Protein AF-A0A0D9VPU5-F1 (afdb_monomer)

Structure (mmCIF, N/CA/C/O backbone):
data_AF-A0A0D9VPU5-F1
#
_entry.id   AF-A0A0D9VPU5-F1
#
loop_
_atom_site.group_PDB
_atom_site.id
_atom_site.type_symbol
_atom_site.label_atom_id
_atom_site.label_alt_id
_atom_site.label_comp_id
_atom_site.label_asym_id
_atom_site.label_entity_id
_atom_site.label_seq_id
_atom_site.pdbx_PDB_ins_code
_atom_site.Cartn_x
_atom_site.Cartn_y
_atom_site.Cartn_z
_atom_site.occupancy
_atom_site.B_iso_or_equiv
_atom_site.auth_seq_id
_atom_site.auth_comp_id
_atom_site.auth_asym_id
_atom_site.auth_atom_id
_atom_site.pdbx_PDB_model_num
ATOM 1 N N . MET A 1 1 ? -4.383 -47.771 54.827 1.00 35.03 1 MET A N 1
ATOM 2 C CA . MET A 1 1 ? -3.791 -46.720 53.971 1.00 35.03 1 MET A CA 1
ATOM 3 C C . MET A 1 1 ? -3.649 -47.258 52.551 1.00 35.03 1 MET A C 1
ATOM 5 O O . MET A 1 1 ? -3.330 -48.432 52.435 1.00 35.03 1 MET A O 1
ATOM 9 N N . ALA A 1 2 ? -3.863 -46.376 51.557 1.00 32.31 2 ALA A N 1
ATOM 10 C CA . ALA A 1 2 ? -3.753 -46.516 50.084 1.00 32.31 2 ALA A CA 1
ATOM 11 C C . ALA A 1 2 ? -4.889 -47.310 49.381 1.00 32.31 2 ALA A C 1
ATOM 13 O O . ALA A 1 2 ? -4.963 -48.523 49.522 1.00 32.31 2 ALA A O 1
ATOM 14 N N . SER A 1 3 ? -5.951 -46.675 48.842 1.00 30.34 3 SER A N 1
ATOM 15 C CA . SER A 1 3 ? -6.118 -45.869 47.591 1.00 30.34 3 SER A CA 1
ATOM 16 C C . SER A 1 3 ? -6.166 -46.733 46.315 1.00 30.34 3 SER A C 1
ATOM 18 O O . SER A 1 3 ? -5.145 -47.256 45.889 1.00 30.34 3 SER A O 1
ATOM 20 N N . LEU A 1 4 ? -7.348 -47.083 45.793 1.00 34.69 4 LEU A N 1
ATOM 21 C CA . LEU A 1 4 ? -8.150 -46.355 44.784 1.00 34.69 4 LEU A CA 1
ATOM 22 C C . LEU A 1 4 ? -7.422 -46.104 43.449 1.00 34.69 4 LEU A C 1
ATOM 24 O O . LEU A 1 4 ? -6.718 -45.112 43.318 1.00 34.69 4 LEU A O 1
ATOM 28 N N . VAL A 1 5 ? -7.723 -46.930 42.441 1.00 29.19 5 VAL A N 1
ATOM 29 C CA . VAL A 1 5 ? -7.869 -46.501 41.038 1.00 29.19 5 VAL A CA 1
ATOM 30 C C . VAL A 1 5 ? -9.054 -47.284 40.470 1.00 29.19 5 VAL A C 1
ATOM 32 O O . VAL A 1 5 ? -8.936 -48.459 40.131 1.00 29.19 5 VAL A O 1
ATOM 35 N N . ARG A 1 6 ? -10.237 -46.661 40.439 1.00 29.84 6 ARG A N 1
ATOM 36 C CA . ARG A 1 6 ? -11.327 -47.119 39.574 1.00 29.84 6 ARG A CA 1
ATOM 37 C C . ARG A 1 6 ? -11.086 -46.502 38.202 1.00 29.84 6 ARG A C 1
ATOM 39 O O . ARG A 1 6 ? -10.884 -45.299 38.099 1.00 29.84 6 ARG A O 1
ATOM 46 N N . HIS A 1 7 ? -11.088 -47.342 37.176 1.00 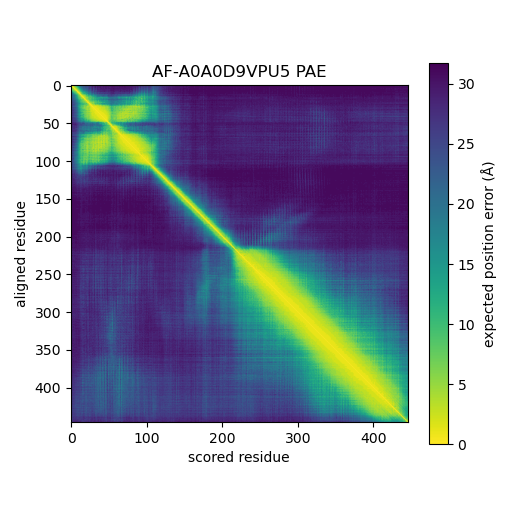31.20 7 HIS A N 1
ATOM 47 C CA . HIS A 1 7 ? -11.152 -46.911 35.789 1.00 31.20 7 HIS A CA 1
ATOM 48 C C . HIS A 1 7 ? -12.504 -46.232 35.538 1.00 31.20 7 HIS A C 1
ATOM 50 O O . HIS A 1 7 ? -13.507 -46.913 35.327 1.00 31.20 7 HIS A O 1
ATOM 56 N N . ASP A 1 8 ? -12.524 -44.899 35.537 1.00 30.83 8 ASP A N 1
ATOM 57 C CA . ASP A 1 8 ? -13.559 -44.138 34.841 1.00 30.83 8 ASP A CA 1
ATOM 58 C C . ASP A 1 8 ? -13.344 -44.330 33.340 1.00 30.83 8 ASP A C 1
ATOM 60 O O . ASP A 1 8 ? -12.461 -43.744 32.717 1.00 30.83 8 ASP A O 1
ATOM 64 N N . SER A 1 9 ? -14.145 -45.214 32.760 1.00 39.50 9 SER A N 1
ATOM 65 C CA . SER A 1 9 ? -14.271 -45.360 31.315 1.00 39.50 9 SER A CA 1
ATOM 66 C C . SER A 1 9 ? -15.718 -45.087 30.944 1.00 39.50 9 SER A C 1
ATOM 68 O O . SER A 1 9 ? -16.524 -45.992 30.768 1.00 39.50 9 SER A O 1
ATOM 70 N N . ASN A 1 10 ? -16.042 -43.801 30.835 1.00 42.47 10 ASN A N 1
ATOM 71 C CA . ASN A 1 10 ? -17.199 -43.352 30.074 1.00 42.47 10 ASN A CA 1
ATOM 72 C C . ASN A 1 10 ? -16.769 -42.196 29.154 1.00 42.47 10 ASN A C 1
ATOM 74 O O . ASN A 1 10 ? -17.075 -41.032 29.416 1.00 42.47 10 ASN A O 1
ATOM 78 N N . PRO A 1 11 ? -16.002 -42.482 28.084 1.00 40.66 11 PRO A N 1
ATOM 79 C CA . PRO A 1 11 ? -15.775 -41.499 27.047 1.00 40.66 11 PRO A CA 1
ATOM 80 C C . PRO A 1 11 ? -17.084 -41.380 26.273 1.00 40.66 11 PRO A C 1
ATOM 82 O O . PRO A 1 11 ? -17.470 -42.296 25.552 1.00 40.66 11 PRO A O 1
ATOM 85 N N . THR A 1 12 ? -17.799 -40.279 26.502 1.00 53.50 12 THR A N 1
ATOM 86 C CA . THR A 1 12 ? -18.640 -39.613 25.501 1.00 53.50 12 THR A CA 1
ATOM 87 C C . THR A 1 12 ? -19.208 -40.557 24.430 1.00 53.50 12 THR A C 1
ATOM 89 O O . THR A 1 12 ? -18.789 -40.548 23.274 1.00 53.50 12 THR A O 1
ATOM 92 N N . GLN A 1 13 ? -20.231 -41.345 24.779 1.00 45.88 13 GLN A N 1
ATOM 93 C CA . GLN A 1 13 ? -21.107 -41.973 23.771 1.00 45.88 13 GLN A CA 1
ATOM 94 C C . GLN A 1 13 ? -21.678 -40.902 22.825 1.00 45.88 13 GLN A C 1
ATOM 96 O O . GLN A 1 13 ? -21.872 -41.128 21.632 1.00 45.88 13 GLN A O 1
ATOM 101 N N . TYR A 1 14 ? -21.784 -39.677 23.344 1.00 50.22 14 TYR A N 1
ATOM 102 C CA . TYR A 1 14 ? -22.051 -38.480 22.580 1.00 50.22 14 TYR A CA 1
ATOM 103 C C . TYR A 1 14 ? -20.935 -38.037 21.614 1.00 50.22 14 TYR A C 1
ATOM 105 O O . TYR A 1 14 ? -21.142 -37.094 20.882 1.00 50.22 14 TYR A O 1
ATOM 113 N N . SER A 1 15 ? -19.762 -38.650 21.524 1.00 51.25 15 SER A N 1
ATOM 114 C CA . SER A 1 15 ? -18.770 -38.269 20.503 1.00 51.25 15 SER A CA 1
ATOM 115 C C . SER A 1 15 ? -19.039 -38.980 19.171 1.00 51.25 15 SER A C 1
ATOM 117 O O . SER A 1 15 ? -18.958 -38.385 18.100 1.00 51.25 15 SER A O 1
ATOM 119 N N . TRP A 1 16 ? -19.459 -40.245 19.219 1.00 53.06 16 TRP A N 1
ATOM 120 C CA . TRP A 1 16 ? -19.523 -41.108 18.037 1.00 53.06 16 TRP A CA 1
ATOM 121 C C . TRP A 1 16 ? -20.631 -40.737 17.044 1.00 53.06 16 TRP A C 1
ATOM 123 O O . TRP A 1 16 ? -20.397 -40.747 15.837 1.00 53.06 16 TRP A O 1
ATOM 133 N N . TRP A 1 17 ? -21.813 -40.357 17.528 1.00 52.75 17 TRP A N 1
ATOM 134 C CA . TRP A 1 17 ? -22.933 -39.884 16.701 1.00 52.75 17 TRP A CA 1
ATOM 135 C C . TRP A 1 17 ? -22.674 -38.494 16.066 1.00 52.75 17 TRP A C 1
ATOM 137 O O . TRP A 1 17 ? -22.918 -38.329 14.871 1.00 52.75 17 TRP A O 1
ATOM 147 N N . TRP A 1 18 ? -22.090 -37.531 16.801 1.00 54.50 18 TRP A N 1
ATOM 148 C CA . TRP A 1 18 ? -21.669 -36.219 16.272 1.00 54.50 18 TRP A CA 1
ATOM 149 C C . TRP A 1 18 ? -20.591 -36.360 15.191 1.00 54.50 18 TRP A C 1
ATOM 151 O O . TRP A 1 18 ? -20.710 -35.798 14.101 1.00 54.50 18 TRP A O 1
ATOM 161 N N . VAL A 1 19 ? -19.548 -37.145 15.481 1.00 52.91 19 VAL A N 1
ATOM 162 C CA . VAL A 1 19 ? -18.404 -37.351 14.580 1.00 52.91 19 VAL A CA 1
ATOM 163 C C . VAL A 1 19 ? -18.807 -38.138 13.328 1.00 52.91 19 VAL A C 1
ATOM 165 O O . VAL A 1 19 ? -18.241 -37.911 12.259 1.00 52.91 19 VAL A O 1
ATOM 168 N N . SER A 1 20 ? -19.813 -39.013 13.415 1.00 55.03 20 SER A N 1
ATOM 169 C CA . SER A 1 20 ? -20.230 -39.834 12.273 1.00 55.03 20 SER A CA 1
ATOM 170 C C . SER A 1 20 ? -21.177 -39.122 11.305 1.00 55.03 20 SER A C 1
ATOM 172 O O . SER A 1 20 ? -21.105 -39.403 10.114 1.00 55.03 20 SER A O 1
ATOM 174 N N . HIS A 1 21 ? -22.047 -38.208 11.752 1.00 58.47 21 HIS A N 1
ATOM 175 C CA . HIS A 1 21 ? -23.120 -37.677 10.890 1.00 58.47 21 HIS A CA 1
ATOM 176 C C . HIS A 1 21 ? -22.877 -36.276 10.308 1.00 58.47 21 HIS A C 1
ATOM 178 O O . HIS A 1 21 ? -23.541 -35.908 9.341 1.00 58.47 21 HIS A O 1
ATOM 184 N N . ILE A 1 22 ? -21.927 -35.503 10.849 1.00 60.59 22 ILE A N 1
ATOM 185 C CA . ILE A 1 22 ? -21.678 -34.105 10.430 1.00 60.59 22 ILE A CA 1
ATOM 186 C C . ILE A 1 22 ? -20.217 -33.891 9.966 1.00 60.59 22 ILE A C 1
ATOM 188 O O . ILE A 1 22 ? -19.808 -32.792 9.611 1.00 60.59 22 ILE A O 1
ATOM 192 N N . SER A 1 23 ? -19.407 -34.953 9.885 1.00 59.47 23 SER A N 1
ATOM 193 C CA . SER A 1 23 ? -18.043 -34.853 9.354 1.00 59.47 23 SER A CA 1
ATOM 194 C C . SER A 1 23 ? -18.031 -34.686 7.824 1.00 59.47 23 SER A C 1
ATOM 196 O O . SER A 1 23 ? -18.759 -35.410 7.132 1.00 59.47 23 SER A O 1
ATOM 198 N N . PRO A 1 24 ? -17.130 -33.849 7.263 1.00 58.19 24 PRO A N 1
ATOM 199 C CA . PRO A 1 24 ? -16.906 -33.758 5.816 1.00 58.19 24 PRO A CA 1
ATOM 200 C C . PRO A 1 24 ? -16.600 -35.107 5.151 1.00 58.19 24 PRO A C 1
ATOM 202 O O . PRO A 1 24 ? -16.808 -35.265 3.956 1.00 58.19 24 PRO A O 1
ATOM 205 N N . LYS A 1 25 ? -16.114 -36.091 5.922 1.00 58.88 25 LYS A N 1
ATOM 206 C CA . LYS A 1 25 ? -15.761 -37.429 5.427 1.00 58.88 25 LYS A CA 1
ATOM 207 C C . LYS A 1 25 ? -16.958 -38.363 5.228 1.00 58.88 25 LYS A C 1
ATOM 209 O O . LYS A 1 25 ? -16.791 -39.395 4.589 1.00 58.88 25 LYS A O 1
ATOM 214 N N . ASN A 1 26 ? -18.129 -38.041 5.786 1.00 63.44 26 ASN A N 1
ATOM 215 C CA . ASN A 1 26 ? -19.301 -38.927 5.761 1.00 63.44 26 ASN A CA 1
ATOM 216 C C . ASN A 1 26 ? -20.588 -38.240 5.269 1.00 63.44 26 ASN A C 1
ATOM 218 O O . ASN A 1 26 ? -21.604 -38.896 5.050 1.00 63.44 26 ASN A O 1
ATOM 222 N N . SER A 1 27 ? -20.555 -36.919 5.075 1.00 74.50 27 SER A N 1
ATOM 223 C CA . SER A 1 27 ? -21.690 -36.124 4.613 1.00 74.50 27 SER A CA 1
ATOM 224 C C . SER A 1 27 ? -21.476 -35.637 3.178 1.00 74.50 27 SER A C 1
ATOM 226 O O . SER A 1 27 ? -20.705 -34.707 2.937 1.00 74.50 27 SER A O 1
ATOM 228 N N . LYS A 1 28 ? -22.199 -36.243 2.224 1.00 77.56 28 LYS A N 1
ATOM 229 C CA . LYS A 1 28 ? -22.142 -35.867 0.798 1.00 77.56 28 LYS A CA 1
ATOM 230 C C . LYS A 1 28 ? -22.512 -34.401 0.567 1.00 77.56 28 LYS A C 1
ATOM 232 O O . LYS A 1 28 ? -21.813 -33.704 -0.153 1.00 77.56 28 LYS A O 1
ATOM 237 N N . TRP A 1 29 ? -23.554 -33.912 1.243 1.00 81.75 29 TRP A N 1
ATOM 238 C CA . TRP A 1 29 ? -24.040 -32.541 1.063 1.00 81.75 29 TRP A CA 1
ATOM 239 C C . TRP A 1 29 ? -23.046 -31.488 1.580 1.00 81.75 29 TRP A C 1
ATOM 241 O O . TRP A 1 29 ? -22.924 -30.414 0.991 1.00 81.75 29 TRP A O 1
ATOM 251 N N . LEU A 1 30 ? -22.335 -31.790 2.674 1.00 81.56 30 LEU A N 1
ATOM 252 C CA . LEU A 1 30 ? -21.316 -30.911 3.250 1.00 81.56 30 LEU A CA 1
ATOM 253 C C . LEU A 1 30 ? -20.068 -30.892 2.366 1.00 81.56 30 LEU A C 1
ATOM 255 O O . LEU A 1 30 ? -19.504 -29.832 2.115 1.00 81.56 30 LEU A O 1
ATOM 259 N N . GLN A 1 31 ? -19.667 -32.062 1.865 1.00 83.06 31 GLN A N 1
ATOM 260 C CA . GLN A 1 31 ? -18.551 -32.188 0.937 1.00 83.06 31 GLN A CA 1
ATOM 261 C C . GLN A 1 31 ? -18.816 -31.419 -0.365 1.00 83.06 31 GLN A C 1
ATOM 263 O O . GLN A 1 31 ? -17.962 -30.639 -0.771 1.00 83.06 31 GLN A O 1
ATOM 268 N N . GLU A 1 32 ? -20.001 -31.574 -0.962 1.00 85.12 32 GLU A N 1
ATOM 269 C CA . GLU A 1 32 ? -20.421 -30.846 -2.168 1.00 85.12 32 GLU A CA 1
ATOM 270 C C . GLU A 1 32 ? -20.416 -29.323 -1.951 1.00 85.12 32 GLU A C 1
ATOM 272 O O . GLU A 1 32 ? -19.866 -28.594 -2.774 1.00 85.12 32 GLU A O 1
ATOM 277 N N . ASN A 1 33 ? -20.931 -28.838 -0.813 1.00 85.06 33 ASN A N 1
ATOM 278 C CA . ASN A 1 33 ? -20.914 -27.406 -0.478 1.00 85.06 33 ASN A CA 1
ATOM 279 C C . ASN A 1 33 ? -19.493 -26.853 -0.312 1.00 85.06 33 ASN A C 1
ATOM 281 O O . ASN A 1 33 ? -19.195 -25.762 -0.790 1.00 85.06 33 ASN A O 1
ATOM 285 N N . ILE A 1 34 ? -18.606 -27.595 0.359 1.00 86.19 34 ILE A N 1
ATOM 286 C CA . ILE A 1 34 ? -17.206 -27.182 0.534 1.00 86.19 34 ILE A CA 1
ATOM 287 C C . ILE A 1 34 ? -16.494 -27.140 -0.821 1.00 86.19 34 ILE A C 1
ATOM 289 O O . ILE A 1 34 ? -15.744 -26.203 -1.082 1.00 86.19 34 ILE A O 1
ATOM 293 N N . THR A 1 35 ? -16.736 -28.122 -1.694 1.00 87.38 35 THR A N 1
ATOM 294 C CA . THR A 1 35 ? -16.142 -28.131 -3.037 1.00 87.38 35 THR A CA 1
ATOM 295 C C . THR A 1 35 ? -16.673 -27.008 -3.922 1.00 87.38 35 THR A C 1
ATOM 297 O O . THR A 1 35 ? -15.890 -26.404 -4.646 1.00 87.38 35 THR A O 1
ATOM 300 N N . ASP A 1 36 ? -17.966 -26.696 -3.848 1.00 87.62 36 ASP A N 1
ATOM 301 C CA . ASP A 1 36 ? -18.585 -25.619 -4.626 1.00 87.62 36 ASP A CA 1
ATOM 302 C C . ASP A 1 36 ? -18.040 -24.244 -4.201 1.00 87.62 36 ASP A C 1
ATOM 304 O O . ASP A 1 36 ? -17.566 -23.462 -5.026 1.00 87.62 36 ASP A O 1
ATOM 308 N N . MET A 1 37 ? -17.952 -24.000 -2.888 1.00 87.31 37 MET A N 1
ATOM 309 C CA . MET A 1 37 ? -17.309 -22.801 -2.342 1.00 87.31 37 MET A CA 1
ATOM 310 C C . MET A 1 37 ? -15.821 -22.698 -2.712 1.00 87.31 37 MET A C 1
ATOM 312 O O . MET A 1 37 ? -15.349 -21.612 -3.042 1.00 87.31 37 MET A O 1
ATOM 316 N N . ASP A 1 38 ? -15.073 -23.806 -2.699 1.00 85.69 38 ASP A N 1
ATOM 317 C CA . ASP A 1 38 ? -13.663 -23.834 -3.119 1.00 85.69 38 ASP A CA 1
ATOM 318 C C . ASP A 1 38 ? -13.498 -23.495 -4.613 1.00 85.69 38 ASP A C 1
ATOM 320 O O . ASP A 1 38 ? -12.592 -22.745 -4.988 1.00 85.69 38 ASP A O 1
ATOM 324 N N . VAL A 1 39 ? -14.404 -23.975 -5.473 1.00 90.94 39 VAL A N 1
ATOM 325 C CA . VAL A 1 39 ? -14.438 -23.618 -6.902 1.00 90.94 39 VAL A CA 1
ATOM 326 C C . VAL A 1 39 ? -14.716 -22.124 -7.091 1.00 90.94 39 VAL A C 1
ATOM 328 O O . VAL A 1 39 ? -14.006 -21.474 -7.865 1.00 90.94 39 VAL A O 1
ATOM 331 N N . MET A 1 40 ? -15.676 -21.553 -6.356 1.00 85.25 40 MET A N 1
ATOM 332 C CA . MET A 1 40 ? -15.972 -20.115 -6.415 1.00 85.25 40 MET A CA 1
ATOM 333 C C . MET A 1 40 ? -14.787 -19.266 -5.941 1.00 85.25 40 MET A C 1
ATOM 335 O O . MET A 1 40 ? -14.375 -18.342 -6.640 1.00 85.25 40 MET A O 1
ATOM 339 N N . VAL A 1 41 ? -14.162 -19.607 -4.810 1.00 86.81 41 VAL A N 1
ATOM 340 C CA . VAL A 1 41 ? -12.984 -18.887 -4.291 1.00 86.81 41 VAL A CA 1
ATOM 341 C C . VAL A 1 41 ? -11.823 -18.935 -5.284 1.00 86.81 41 VAL A C 1
ATOM 343 O O . VAL A 1 41 ? -11.180 -17.915 -5.539 1.00 86.81 41 VAL A O 1
ATOM 346 N N . LYS A 1 42 ? -11.573 -20.089 -5.913 1.00 87.19 42 LYS A N 1
ATOM 347 C CA . LYS A 1 42 ? -10.550 -20.215 -6.962 1.00 87.19 42 LYS A CA 1
ATOM 348 C C . LYS A 1 42 ? -10.852 -19.337 -8.173 1.00 87.19 42 LYS A C 1
ATOM 350 O O . LYS A 1 42 ? -9.932 -18.718 -8.705 1.00 87.19 42 LYS A O 1
ATOM 355 N N . ALA A 1 43 ? -12.113 -19.237 -8.588 1.00 84.38 43 ALA A N 1
ATOM 356 C CA . ALA A 1 43 ? -12.522 -18.341 -9.666 1.00 84.38 43 ALA A CA 1
ATOM 357 C C . ALA A 1 43 ? -12.375 -16.850 -9.283 1.00 84.38 43 ALA A C 1
ATOM 359 O O . ALA A 1 43 ? -11.914 -16.062 -10.109 1.00 84.38 43 ALA A O 1
ATOM 360 N N . MET A 1 44 ? -12.643 -16.468 -8.026 1.00 83.31 44 MET A N 1
ATOM 361 C CA . MET A 1 44 ? -12.398 -15.106 -7.522 1.00 83.31 44 MET A CA 1
ATOM 362 C C . MET A 1 44 ? -10.906 -14.759 -7.535 1.00 83.31 44 MET A C 1
ATOM 364 O O . MET A 1 44 ? -10.517 -13.706 -8.034 1.00 83.31 44 MET A O 1
ATOM 368 N N . ILE A 1 45 ? -10.058 -15.659 -7.026 1.00 80.19 45 ILE A N 1
ATOM 369 C CA . ILE A 1 45 ? -8.596 -15.495 -7.024 1.00 80.19 45 ILE A CA 1
ATOM 370 C C . ILE A 1 45 ? -8.075 -15.369 -8.457 1.00 80.19 45 ILE A C 1
ATOM 372 O O . ILE A 1 45 ? -7.214 -14.539 -8.734 1.00 80.19 45 ILE A O 1
ATOM 376 N N . LYS A 1 46 ? -8.618 -16.166 -9.380 1.00 81.12 46 LYS A N 1
ATOM 377 C CA . LYS A 1 46 ? -8.262 -16.115 -10.794 1.00 81.12 46 LYS A CA 1
ATOM 378 C C . LYS A 1 46 ? -8.626 -14.766 -11.423 1.00 81.12 46 LYS A C 1
ATOM 380 O O . LYS A 1 46 ? -7.759 -14.163 -12.033 1.00 81.12 46 LYS A O 1
ATOM 385 N N . LEU A 1 47 ? -9.827 -14.234 -11.178 1.00 73.62 47 LEU A N 1
ATOM 386 C CA . LEU A 1 47 ? -10.232 -12.890 -11.627 1.00 73.62 47 LEU A CA 1
ATOM 387 C C . LEU A 1 47 ? -9.342 -11.758 -11.088 1.00 73.62 47 LEU A C 1
ATOM 389 O O . LEU A 1 47 ? -9.238 -10.709 -11.720 1.00 73.62 47 LEU A O 1
ATOM 393 N N . ILE A 1 48 ? -8.725 -11.958 -9.922 1.00 72.38 48 ILE A N 1
ATOM 394 C CA . ILE A 1 48 ? -7.805 -10.995 -9.301 1.00 72.38 48 ILE A CA 1
ATOM 395 C C . ILE A 1 48 ? -6.376 -11.138 -9.858 1.00 72.38 48 ILE A C 1
ATOM 397 O O . ILE A 1 48 ? -5.658 -10.142 -9.943 1.00 72.38 48 ILE A O 1
ATOM 401 N N . ASN A 1 49 ? -5.968 -12.355 -10.236 1.00 71.94 49 ASN A N 1
ATOM 402 C CA . ASN A 1 49 ? -4.593 -12.686 -10.626 1.00 71.94 49 ASN A CA 1
ATOM 403 C C . ASN A 1 49 ? -4.355 -12.790 -12.145 1.00 71.94 49 ASN A C 1
ATOM 405 O O . ASN A 1 49 ? -3.200 -12.731 -12.566 1.00 71.94 49 ASN A O 1
ATOM 409 N N . GLU A 1 50 ? -5.389 -12.979 -12.969 1.00 65.62 50 GLU A N 1
ATOM 410 C CA . GLU A 1 50 ? -5.253 -12.972 -14.431 1.00 65.62 50 GLU A CA 1
ATOM 411 C C . GLU A 1 50 ? -4.962 -11.542 -14.925 1.00 65.62 50 GLU A C 1
ATOM 413 O O . GLU A 1 50 ? -5.664 -10.597 -14.574 1.00 65.62 50 GLU A O 1
ATOM 418 N N . ASP A 1 51 ? -3.900 -11.409 -15.729 1.00 53.47 51 ASP A N 1
ATOM 419 C CA . ASP A 1 51 ? -3.325 -10.178 -16.303 1.00 53.47 51 ASP A CA 1
ATOM 420 C C . ASP A 1 51 ? -2.459 -9.304 -15.372 1.00 53.47 51 ASP A C 1
ATOM 422 O O . ASP A 1 51 ? -2.641 -8.093 -15.213 1.00 53.47 51 ASP A O 1
ATOM 426 N N . ALA A 1 52 ? -1.394 -9.905 -14.832 1.00 52.69 52 ALA A N 1
ATOM 427 C CA . ALA A 1 52 ? -0.298 -9.178 -14.187 1.00 52.69 52 ALA A CA 1
ATOM 428 C C . ALA A 1 52 ? 0.608 -8.370 -15.153 1.00 52.69 52 ALA A C 1
ATOM 430 O O . ALA A 1 52 ? 1.588 -7.795 -14.685 1.00 52.69 52 ALA A O 1
ATOM 431 N N . ASP A 1 53 ? 0.274 -8.240 -16.444 1.00 61.00 53 ASP A N 1
ATOM 432 C CA . ASP A 1 53 ? 1.032 -7.430 -17.406 1.00 61.00 53 ASP A CA 1
ATOM 433 C C . ASP A 1 53 ? 0.394 -6.039 -17.614 1.00 61.00 53 ASP A C 1
ATOM 435 O O . ASP A 1 53 ? -0.621 -5.865 -18.287 1.00 61.00 53 ASP A O 1
ATOM 439 N N . SER A 1 54 ? 1.064 -5.027 -17.053 1.00 57.84 54 SER A N 1
ATOM 440 C CA . SER A 1 54 ? 0.788 -3.580 -17.119 1.00 57.84 54 SER A CA 1
ATOM 441 C C . SER A 1 54 ? -0.422 -3.041 -16.332 1.00 57.84 54 SER A C 1
ATOM 443 O O . SER A 1 54 ? -1.584 -3.404 -16.521 1.00 57.84 54 SER A O 1
ATOM 445 N N . PHE A 1 55 ? -0.133 -2.052 -15.479 1.00 60.22 55 PHE A N 1
ATOM 446 C CA . PHE A 1 55 ? -1.077 -1.314 -14.629 1.00 60.22 55 PHE A CA 1
ATOM 447 C C . PHE A 1 55 ? -2.259 -0.695 -15.402 1.00 60.22 55 PHE A C 1
ATOM 449 O O . PHE A 1 55 ? -3.374 -0.638 -14.886 1.00 60.22 55 PHE A O 1
ATOM 456 N N . ALA A 1 56 ? -2.047 -0.289 -16.657 1.00 59.62 56 ALA A N 1
ATOM 457 C CA . ALA A 1 56 ? -3.088 0.313 -17.492 1.00 59.62 56 ALA A CA 1
ATOM 458 C C . ALA A 1 56 ? -4.195 -0.688 -17.878 1.00 59.62 56 ALA A C 1
ATOM 460 O O . ALA A 1 56 ? -5.378 -0.353 -17.810 1.00 59.62 56 ALA A O 1
ATOM 461 N N . ARG A 1 57 ? -3.832 -1.940 -18.200 1.00 64.12 57 ARG A N 1
ATOM 462 C CA . ARG A 1 57 ? -4.805 -3.015 -18.462 1.00 64.12 57 ARG A CA 1
ATOM 463 C C . ARG A 1 57 ? -5.514 -3.453 -17.187 1.00 64.12 57 ARG A C 1
ATOM 465 O O . ARG A 1 57 ? -6.721 -3.676 -17.211 1.00 64.12 57 ARG A O 1
ATOM 472 N N . ARG A 1 58 ? -4.793 -3.468 -16.061 1.00 65.25 58 ARG A N 1
ATOM 473 C CA . ARG A 1 58 ? -5.356 -3.730 -14.731 1.00 65.25 58 ARG A CA 1
ATOM 474 C C . ARG A 1 58 ? -6.465 -2.740 -14.379 1.00 65.25 58 ARG A C 1
ATOM 476 O O . ARG A 1 58 ? -7.534 -3.168 -13.965 1.00 65.25 58 ARG A O 1
ATOM 483 N N . ALA A 1 59 ? -6.251 -1.441 -14.586 1.00 63.16 59 ALA A N 1
ATOM 484 C CA . ALA A 1 59 ? -7.256 -0.416 -14.302 1.00 63.16 59 ALA A CA 1
ATOM 485 C C . ALA A 1 59 ? -8.475 -0.495 -15.244 1.00 63.16 59 ALA A C 1
ATOM 487 O O . ALA A 1 59 ? -9.611 -0.386 -14.783 1.00 63.16 59 ALA A O 1
ATOM 488 N N . GLU A 1 60 ? -8.266 -0.732 -16.545 1.00 64.94 60 GLU A N 1
ATOM 489 C CA . GLU A 1 60 ? -9.360 -0.845 -17.522 1.00 64.94 60 GLU A CA 1
ATOM 490 C C . GLU A 1 60 ? -10.215 -2.104 -17.294 1.00 64.94 60 GLU A C 1
ATOM 492 O O . GLU A 1 60 ? -11.448 -2.067 -17.370 1.00 64.94 60 GLU A O 1
ATOM 497 N N . MET A 1 61 ? -9.567 -3.227 -16.973 1.00 61.28 61 MET A N 1
ATOM 498 C CA . MET A 1 61 ? -10.243 -4.495 -16.740 1.00 61.28 61 MET A CA 1
ATOM 499 C C . MET A 1 61 ? -10.903 -4.555 -15.353 1.00 61.28 61 MET A C 1
ATOM 501 O O . MET A 1 61 ? -11.955 -5.175 -15.226 1.00 61.28 61 MET A O 1
ATOM 505 N N . TYR A 1 62 ? -10.376 -3.856 -14.338 1.00 64.00 62 TYR A N 1
ATOM 506 C CA . TYR A 1 62 ? -10.964 -3.806 -12.992 1.00 64.00 62 TYR A CA 1
ATOM 507 C C . TYR A 1 62 ? -12.419 -3.325 -13.019 1.00 64.00 62 TYR A C 1
ATOM 509 O O . TYR A 1 62 ? -13.277 -3.949 -12.406 1.00 64.00 62 TYR A O 1
ATOM 517 N N . TYR A 1 63 ? -12.744 -2.286 -13.798 1.00 68.56 63 TYR A N 1
ATOM 518 C CA . TYR A 1 63 ? -14.132 -1.825 -13.935 1.00 68.56 63 TYR A CA 1
ATOM 519 C C . TYR A 1 63 ? -15.021 -2.788 -14.740 1.00 68.56 63 TYR A C 1
ATOM 521 O O . TYR A 1 63 ? -16.216 -2.868 -14.464 1.00 68.56 63 TYR A O 1
ATOM 529 N N . LYS A 1 64 ? -14.456 -3.559 -15.683 1.00 74.50 64 LYS A N 1
ATOM 530 C CA . LYS A 1 64 ? -15.184 -4.582 -16.462 1.00 74.50 64 LYS A CA 1
ATOM 531 C C . LYS A 1 64 ? -15.412 -5.882 -15.676 1.00 74.50 64 LYS A C 1
ATOM 533 O O . LYS A 1 64 ? -16.452 -6.505 -15.840 1.00 74.50 64 LYS A O 1
ATOM 538 N N . LYS A 1 65 ? -14.473 -6.275 -14.809 1.00 75.19 65 LYS A N 1
ATOM 539 C CA . LYS A 1 65 ? -14.513 -7.504 -13.993 1.00 75.19 65 LYS A CA 1
ATOM 540 C C . LYS A 1 65 ? -15.140 -7.316 -12.616 1.00 75.19 65 LYS A C 1
ATOM 542 O O . LYS A 1 65 ? -15.499 -8.299 -11.976 1.00 75.19 65 LYS A O 1
ATOM 547 N N . ARG A 1 66 ? -15.346 -6.071 -12.175 1.00 78.75 66 ARG A N 1
ATOM 548 C CA . ARG A 1 66 ? -16.028 -5.749 -10.912 1.00 78.75 66 ARG A CA 1
ATOM 549 C C . ARG A 1 66 ? -17.418 -6.390 -10.777 1.00 78.75 66 ARG A C 1
ATOM 551 O O . ARG A 1 66 ? -17.690 -6.899 -9.694 1.00 78.75 66 ARG A O 1
ATOM 558 N N . PRO A 1 67 ? -18.287 -6.404 -11.809 1.00 82.38 67 PRO A N 1
ATOM 559 C CA . PRO A 1 67 ? -19.595 -7.051 -11.708 1.00 82.38 67 PRO A CA 1
ATOM 560 C C . PRO A 1 67 ? -19.492 -8.578 -11.596 1.00 82.38 67 PRO A C 1
ATOM 562 O O . PRO A 1 67 ? -20.218 -9.174 -10.811 1.00 82.38 67 PRO A O 1
ATOM 565 N N . GLU A 1 68 ? -18.562 -9.205 -12.326 1.00 81.38 68 GLU A N 1
ATOM 566 C CA . GLU A 1 68 ? -18.323 -10.656 -12.259 1.00 81.38 68 GLU A CA 1
ATOM 567 C C . GLU A 1 68 ? -17.791 -11.073 -10.879 1.00 81.38 68 GLU A C 1
ATOM 569 O O . GLU A 1 68 ? -18.286 -12.027 -10.283 1.00 81.38 68 GLU A O 1
ATOM 574 N N . LEU A 1 69 ? -16.829 -10.318 -10.334 1.00 84.38 69 LEU A N 1
ATOM 575 C CA . LEU A 1 69 ? -16.290 -10.555 -8.995 1.00 84.38 69 LEU A CA 1
ATOM 576 C C . LEU A 1 69 ? -17.354 -10.330 -7.913 1.00 84.38 69 LEU A C 1
ATOM 578 O O . LEU A 1 69 ? -17.443 -11.122 -6.981 1.00 84.38 69 LEU A O 1
ATOM 582 N N . MET A 1 70 ? -18.178 -9.285 -8.046 1.00 86.75 70 MET A N 1
ATOM 583 C CA . MET A 1 70 ? -19.288 -9.027 -7.125 1.00 86.75 70 MET A CA 1
ATOM 584 C C . MET A 1 70 ? -20.305 -10.172 -7.142 1.00 86.75 70 MET A C 1
ATOM 586 O O . MET A 1 70 ? -20.671 -10.665 -6.081 1.00 86.75 70 MET A O 1
ATOM 590 N N . ASN A 1 71 ? -20.702 -10.649 -8.326 1.00 89.50 71 ASN A N 1
ATOM 591 C CA . ASN A 1 71 ? -21.636 -11.769 -8.444 1.00 89.50 71 ASN A CA 1
ATOM 592 C C . ASN A 1 71 ? -21.093 -13.036 -7.765 1.00 89.50 71 ASN A C 1
ATOM 594 O O . ASN A 1 71 ? -21.811 -13.710 -7.036 1.00 89.50 71 ASN A O 1
ATOM 598 N N . LEU A 1 72 ? -19.805 -13.332 -7.949 1.00 87.31 72 LEU A N 1
ATOM 599 C CA . LEU A 1 72 ? -19.172 -14.512 -7.362 1.00 87.31 72 LEU A CA 1
ATOM 600 C C . LEU A 1 72 ? -19.043 -14.414 -5.830 1.00 87.31 72 LEU A C 1
ATOM 602 O O . LEU A 1 72 ? -19.226 -15.406 -5.128 1.00 87.31 72 LEU A O 1
ATOM 606 N N . VAL A 1 73 ? -18.794 -13.212 -5.298 1.00 89.19 73 VAL A N 1
ATOM 607 C CA . VAL A 1 73 ? -18.840 -12.931 -3.850 1.00 89.19 73 VAL A CA 1
ATOM 608 C C . VAL A 1 73 ? -20.254 -13.127 -3.298 1.00 89.19 73 VAL A C 1
ATOM 610 O O . VAL A 1 73 ? -20.422 -13.715 -2.228 1.00 89.19 73 VAL A O 1
ATOM 613 N N . GLU A 1 74 ? -21.275 -12.647 -4.008 1.00 90.06 74 GLU A N 1
ATOM 614 C CA . GLU A 1 74 ? -22.674 -12.811 -3.610 1.00 90.06 74 GLU A CA 1
ATOM 615 C C . GLU A 1 74 ? -23.104 -14.285 -3.618 1.00 90.06 74 GLU A C 1
ATOM 617 O O . GLU A 1 74 ? -23.760 -14.735 -2.676 1.00 90.06 74 GLU A O 1
ATOM 622 N N . GLU A 1 75 ? -22.712 -15.053 -4.636 1.00 89.69 75 GLU A N 1
ATOM 623 C CA . GLU A 1 75 ? -22.969 -16.496 -4.719 1.00 89.69 75 GLU A CA 1
ATOM 624 C C . GLU A 1 75 ? -22.251 -17.267 -3.606 1.00 89.69 75 GLU A C 1
ATOM 626 O O . GLU A 1 75 ? -22.881 -18.084 -2.929 1.00 89.69 75 GLU A O 1
ATOM 631 N N . PHE A 1 76 ? -20.989 -16.932 -3.324 1.00 88.94 76 PHE A N 1
ATOM 632 C CA . PHE A 1 76 ? -20.245 -17.499 -2.201 1.00 88.94 76 PHE A CA 1
ATOM 633 C C . PHE A 1 76 ? -20.936 -17.217 -0.859 1.00 88.94 76 PHE A C 1
ATOM 635 O O . PHE A 1 76 ? -21.115 -18.120 -0.040 1.00 88.94 76 PHE A O 1
ATOM 642 N N . TYR A 1 77 ? -21.390 -15.979 -0.636 1.00 87.19 77 TYR A N 1
ATOM 643 C CA . TYR A 1 77 ? -22.105 -15.613 0.587 1.00 87.19 77 TYR A CA 1
ATOM 644 C C . TYR A 1 77 ? -23.451 -16.344 0.714 1.00 87.19 77 TYR A C 1
ATOM 646 O O . TYR A 1 77 ? -23.805 -16.806 1.802 1.00 87.19 77 TYR A O 1
ATOM 654 N N . ARG A 1 78 ? -24.197 -16.499 -0.388 1.00 90.88 78 ARG A N 1
ATOM 655 C CA . ARG A 1 78 ? -25.446 -17.279 -0.407 1.00 90.88 78 ARG A CA 1
ATOM 656 C C . ARG A 1 78 ? -25.198 -18.753 -0.086 1.00 90.88 78 ARG A C 1
ATOM 658 O O . ARG A 1 78 ? -25.944 -19.312 0.717 1.00 90.88 78 ARG A O 1
ATOM 665 N N . ALA A 1 79 ? -24.158 -19.360 -0.660 1.00 87.75 79 ALA A N 1
ATOM 666 C CA . ALA A 1 79 ? -23.776 -20.745 -0.383 1.00 87.75 79 ALA A CA 1
ATOM 667 C C . ALA A 1 79 ? -23.366 -20.933 1.087 1.00 87.75 79 ALA A C 1
ATOM 669 O O . ALA A 1 79 ? -23.877 -21.827 1.763 1.00 87.75 79 ALA A O 1
ATOM 670 N N . TYR A 1 80 ? -22.536 -20.032 1.623 1.00 89.44 80 TYR A N 1
ATOM 671 C CA . TYR A 1 80 ? -22.162 -20.024 3.038 1.00 89.44 80 TYR A CA 1
ATOM 672 C C . TYR A 1 80 ? -23.383 -19.919 3.961 1.00 89.44 80 TYR A C 1
ATOM 674 O O . TYR A 1 80 ? -23.510 -20.678 4.922 1.00 89.44 80 TYR A O 1
ATOM 682 N N . ARG A 1 81 ? -24.317 -19.009 3.660 1.00 90.94 81 ARG A N 1
ATOM 683 C CA . ARG A 1 81 ? -25.532 -18.829 4.461 1.00 90.94 81 ARG A CA 1
ATOM 684 C C . ARG A 1 81 ? -26.416 -20.077 4.438 1.00 90.94 81 ARG A C 1
ATOM 686 O O . ARG A 1 81 ? -26.857 -20.526 5.491 1.00 90.94 81 ARG A O 1
ATOM 693 N N . ALA A 1 82 ? -26.623 -20.668 3.262 1.00 88.62 82 ALA A N 1
ATOM 694 C CA . ALA A 1 82 ? -27.385 -21.907 3.121 1.00 88.62 82 ALA A CA 1
ATOM 695 C C . ALA A 1 82 ? -26.729 -23.078 3.876 1.00 88.62 82 ALA A C 1
ATOM 697 O O . ALA A 1 82 ? -27.424 -23.907 4.469 1.00 88.62 82 ALA A O 1
ATOM 698 N N . LEU A 1 83 ? -25.395 -23.140 3.886 1.00 89.94 83 LEU A N 1
ATOM 699 C CA . LEU A 1 83 ? -24.635 -24.109 4.670 1.00 89.94 83 LEU A CA 1
ATOM 700 C C . LEU A 1 83 ? -24.844 -23.904 6.179 1.00 89.94 83 LEU A C 1
ATOM 702 O O . LEU A 1 83 ? -25.139 -24.872 6.882 1.00 89.94 83 LEU A O 1
ATOM 706 N N . ALA A 1 84 ? -24.735 -22.666 6.665 1.00 85.50 84 ALA A N 1
ATOM 707 C CA . ALA A 1 84 ? -24.952 -22.331 8.072 1.00 85.50 84 ALA A CA 1
ATOM 708 C C . ALA A 1 84 ? -26.381 -22.681 8.526 1.00 85.50 84 ALA A C 1
ATOM 710 O O . ALA A 1 84 ? -26.558 -23.369 9.528 1.00 85.50 84 ALA A O 1
ATOM 711 N N . GLU A 1 85 ? -27.398 -22.331 7.734 1.00 87.06 85 GLU A N 1
ATOM 712 C CA . GLU A 1 85 ? -28.798 -22.661 8.031 1.00 87.06 85 GLU A CA 1
ATOM 713 C C . GLU A 1 85 ? -29.034 -24.179 8.102 1.00 87.06 85 GLU A C 1
ATOM 715 O O . GLU A 1 85 ? -29.733 -24.666 8.992 1.00 87.06 85 GLU A O 1
ATOM 720 N N . ARG A 1 86 ? -28.425 -24.959 7.199 1.00 84.38 86 ARG A N 1
ATOM 721 C CA . ARG A 1 86 ? -28.510 -26.430 7.239 1.00 84.38 86 ARG A CA 1
ATOM 722 C C . ARG A 1 86 ? -27.787 -27.023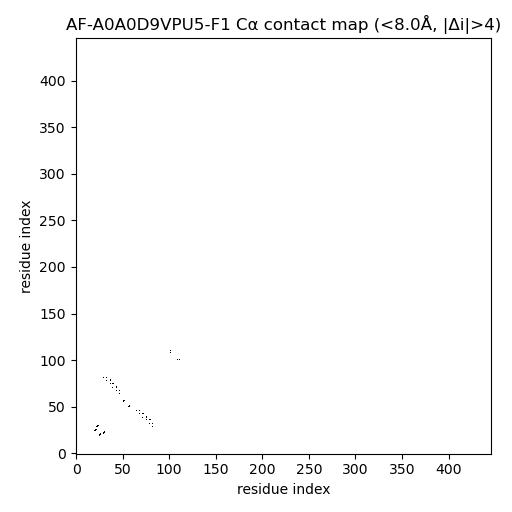 8.444 1.00 84.38 86 ARG A C 1
ATOM 724 O O . ARG A 1 86 ? -28.257 -28.015 9.001 1.00 84.38 86 ARG A O 1
ATOM 731 N N . TYR A 1 87 ? -26.669 -26.432 8.857 1.00 83.81 87 TYR A N 1
ATOM 732 C CA . TYR A 1 87 ? -25.960 -26.836 10.067 1.00 83.81 87 TYR A CA 1
ATOM 733 C C . TYR A 1 87 ? -26.799 -26.566 11.324 1.00 83.81 87 TYR A C 1
ATOM 735 O O . TYR A 1 87 ? -26.947 -27.453 12.168 1.00 83.81 87 TYR A O 1
ATOM 743 N N . ASP A 1 88 ? -27.429 -25.396 11.419 1.00 82.31 88 ASP A N 1
ATOM 744 C CA . ASP A 1 88 ? -28.332 -25.047 12.520 1.00 82.31 88 ASP A CA 1
ATOM 745 C C . ASP A 1 88 ? -29.562 -25.956 12.566 1.00 82.31 88 ASP A C 1
ATOM 747 O O . ASP A 1 88 ? -29.967 -26.400 13.639 1.00 82.31 88 ASP A O 1
ATOM 751 N N . GLN A 1 89 ? -30.131 -26.313 11.413 1.00 84.06 89 GLN A N 1
ATOM 752 C CA . GLN A 1 89 ? -31.236 -27.274 11.338 1.00 84.06 89 GLN A CA 1
ATOM 753 C C . GLN A 1 89 ? -30.810 -28.670 11.807 1.00 84.06 89 GLN A C 1
ATOM 755 O O . GLN A 1 89 ? -31.500 -29.288 12.623 1.00 84.06 89 GLN A O 1
ATOM 760 N N . ALA A 1 90 ? -29.664 -29.163 11.327 1.00 79.94 90 ALA A N 1
ATOM 761 C CA . ALA A 1 90 ? -29.149 -30.478 11.694 1.00 79.94 90 ALA A CA 1
ATOM 762 C C . ALA A 1 90 ? -28.816 -30.557 13.190 1.00 79.94 90 ALA A C 1
ATOM 764 O O . ALA A 1 90 ? -29.190 -31.520 13.853 1.00 79.94 90 ALA A O 1
ATOM 765 N N . THR A 1 91 ? -28.162 -29.533 13.742 1.00 75.88 91 THR A N 1
ATOM 766 C CA . THR A 1 91 ? -27.805 -29.474 15.168 1.00 75.88 91 THR A CA 1
ATOM 767 C C . THR A 1 91 ? -28.998 -29.134 16.066 1.00 75.88 91 THR A C 1
ATOM 769 O O . THR A 1 91 ? -29.079 -29.622 17.195 1.00 75.88 91 THR A O 1
ATOM 772 N N . GLY A 1 92 ? -29.963 -28.360 15.571 1.00 77.94 92 GLY A N 1
ATOM 773 C CA . GLY A 1 92 ? -31.206 -28.012 16.255 1.00 77.94 92 GLY A CA 1
ATOM 774 C C . GLY A 1 92 ? -32.120 -29.219 16.455 1.00 77.94 92 GLY A C 1
ATOM 775 O O . GLY A 1 92 ? -32.526 -29.492 17.587 1.00 77.94 92 GLY A O 1
ATOM 776 N N . ALA A 1 93 ? -32.363 -30.000 15.396 1.00 78.94 93 ALA A N 1
ATOM 777 C CA . ALA A 1 93 ? -33.104 -31.263 15.482 1.00 78.94 93 ALA A CA 1
ATOM 778 C C . ALA A 1 93 ? -32.439 -32.244 16.461 1.00 78.94 93 ALA A C 1
ATOM 780 O O . ALA A 1 93 ? -33.107 -32.963 17.205 1.00 78.94 93 ALA A O 1
ATOM 781 N N . LEU A 1 94 ? -31.109 -32.217 16.511 1.00 75.88 94 LEU A N 1
ATOM 782 C CA . LEU A 1 94 ? -30.314 -33.064 17.379 1.00 75.88 94 LEU A CA 1
ATOM 783 C C . LEU A 1 94 ? -30.448 -32.696 18.864 1.00 75.88 94 LEU A C 1
ATOM 785 O O . LEU A 1 94 ? -30.709 -33.555 19.708 1.00 75.88 94 LEU A O 1
ATOM 789 N N . ARG A 1 95 ? -30.348 -31.400 19.181 1.00 78.75 95 ARG A N 1
ATOM 790 C CA . ARG A 1 95 ? -30.614 -30.867 20.528 1.00 78.75 95 ARG A CA 1
ATOM 791 C C . ARG A 1 95 ? -32.057 -31.131 20.961 1.00 78.75 95 ARG A C 1
ATOM 793 O O . ARG A 1 95 ? -32.306 -31.396 22.135 1.00 78.75 95 ARG A O 1
ATOM 800 N N . GLN A 1 96 ? -33.005 -31.084 20.026 1.00 79.62 96 GLN A N 1
ATOM 801 C CA . GLN A 1 96 ? -34.408 -31.385 20.297 1.00 79.62 96 GLN A CA 1
ATOM 802 C C . GLN A 1 96 ? -34.625 -32.866 20.623 1.00 79.62 96 GLN A C 1
ATOM 804 O O . GLN A 1 96 ? -35.229 -33.161 21.650 1.00 79.62 96 GLN A O 1
ATOM 809 N N . ALA A 1 97 ? -34.072 -33.787 19.827 1.00 78.06 97 ALA A N 1
ATOM 810 C CA . ALA A 1 97 ? -34.133 -35.224 20.103 1.00 78.06 97 ALA A CA 1
ATOM 811 C C . ALA A 1 97 ? -33.522 -35.564 21.470 1.00 78.06 97 ALA A C 1
ATOM 813 O O . ALA A 1 97 ? -34.089 -36.341 22.234 1.00 78.06 97 ALA A O 1
ATOM 814 N N . HIS A 1 98 ? -32.408 -34.920 21.819 1.00 70.88 98 HIS A N 1
ATOM 815 C CA . HIS A 1 98 ? -31.801 -35.033 23.143 1.00 70.88 98 HIS A CA 1
ATOM 816 C C . HIS A 1 98 ? -32.707 -34.574 24.275 1.00 70.88 98 HIS A C 1
ATOM 818 O O . HIS A 1 98 ? -32.813 -35.264 25.285 1.00 70.88 98 HIS A O 1
ATOM 824 N N . ARG A 1 99 ? -33.373 -33.427 24.116 1.00 77.94 99 ARG A N 1
ATOM 825 C CA . ARG A 1 99 ? -34.328 -32.932 25.109 1.00 77.94 99 ARG A CA 1
ATOM 826 C C . ARG A 1 99 ? -35.478 -33.926 25.295 1.00 77.94 99 ARG A C 1
ATOM 828 O O . ARG A 1 99 ? -35.775 -34.297 26.422 1.00 77.94 99 ARG A O 1
ATOM 835 N N . THR A 1 100 ? -36.026 -34.450 24.199 1.00 80.81 100 THR A N 1
ATOM 836 C CA . THR A 1 100 ? -37.107 -35.447 24.221 1.00 80.81 100 THR A CA 1
ATOM 837 C C . THR A 1 100 ? -36.687 -36.775 24.860 1.00 80.81 100 THR A C 1
ATOM 839 O O . THR A 1 100 ? -37.456 -37.354 25.620 1.00 80.81 100 THR A O 1
ATOM 842 N N . ILE A 1 101 ? -35.472 -37.266 24.597 1.00 73.25 101 ILE A N 1
ATOM 843 C CA . ILE A 1 101 ? -34.959 -38.505 25.207 1.00 73.25 101 ILE A CA 1
ATOM 844 C C . ILE A 1 101 ? -34.709 -38.311 26.708 1.00 73.25 101 ILE A C 1
ATOM 846 O O . ILE A 1 101 ? -35.068 -39.180 27.502 1.00 73.25 101 ILE A O 1
ATOM 850 N N . SER A 1 102 ? -34.153 -37.164 27.104 1.00 71.88 102 SER A N 1
ATOM 851 C CA . SER A 1 102 ? -33.952 -36.812 28.515 1.00 71.88 102 SER A CA 1
ATOM 852 C C . SER A 1 102 ? -35.275 -36.654 29.275 1.00 71.88 102 SER A C 1
ATOM 854 O O . SER A 1 102 ? -35.361 -37.055 30.432 1.00 71.88 102 SER A O 1
ATOM 856 N N . GLU A 1 103 ? -36.322 -36.130 28.629 1.00 75.69 103 GLU A N 1
ATOM 857 C CA . GLU A 1 103 ? -37.679 -36.045 29.192 1.00 75.69 103 GLU A CA 1
ATOM 858 C C . GLU A 1 103 ? -38.369 -37.420 29.282 1.00 75.69 103 GLU A C 1
ATOM 860 O O . GLU A 1 103 ? -39.056 -37.700 30.264 1.00 75.69 103 GLU A O 1
ATOM 865 N N . ALA A 1 104 ? -38.170 -38.299 28.292 1.00 73.94 104 ALA A N 1
ATOM 866 C CA . ALA A 1 104 ? -38.761 -39.639 28.260 1.00 73.94 104 ALA A CA 1
ATOM 867 C C . ALA A 1 104 ? -38.086 -40.632 29.227 1.00 73.94 104 ALA A C 1
ATOM 869 O O . ALA A 1 104 ? -38.738 -41.571 29.690 1.00 73.94 104 ALA A O 1
ATOM 870 N N . PHE A 1 105 ? -36.805 -40.427 29.564 1.00 68.00 105 PHE A N 1
ATOM 871 C CA . PHE A 1 105 ? -36.042 -41.293 30.474 1.00 68.00 105 PHE A CA 1
ATOM 872 C C . PHE A 1 105 ? -35.219 -40.494 31.509 1.00 68.00 105 PHE A C 1
ATOM 874 O O . PHE A 1 105 ? -33.984 -40.521 31.475 1.00 68.00 105 PHE A O 1
ATOM 881 N N . PRO A 1 106 ? -35.872 -39.857 32.503 1.00 65.62 106 PRO A N 1
ATOM 882 C CA . PRO A 1 106 ? -35.225 -38.937 33.452 1.00 65.62 106 PRO A CA 1
ATOM 883 C C . PRO A 1 106 ? -34.117 -39.563 34.314 1.00 65.62 106 PRO A C 1
ATOM 885 O O . PRO A 1 106 ? -33.241 -38.866 34.814 1.00 65.62 106 PRO A O 1
ATOM 888 N N . ASN A 1 107 ? -34.146 -40.887 34.497 1.00 57.16 107 ASN A N 1
ATOM 889 C CA . ASN A 1 107 ? -33.287 -41.600 35.446 1.00 57.16 107 ASN A CA 1
ATOM 890 C C . ASN A 1 107 ? -32.058 -42.273 34.804 1.00 57.16 107 ASN A C 1
ATOM 892 O O . ASN A 1 107 ? -31.334 -42.980 35.501 1.00 57.16 107 ASN A O 1
ATOM 896 N N . GLN A 1 108 ? -31.827 -42.107 33.494 1.00 58.50 108 GLN A N 1
ATOM 897 C CA . GLN A 1 108 ? -30.695 -42.739 32.789 1.00 58.50 108 GLN A CA 1
ATOM 898 C C . GLN A 1 108 ? -29.685 -41.750 32.188 1.00 58.50 108 GLN A C 1
ATOM 900 O O . GLN A 1 108 ? -28.659 -42.188 31.672 1.00 58.50 108 GLN A O 1
ATOM 905 N N . MET A 1 109 ? -29.923 -40.439 32.269 1.00 48.16 109 MET A N 1
ATOM 906 C CA . MET A 1 109 ? -29.042 -39.436 31.664 1.00 48.16 109 MET A CA 1
ATOM 907 C C . MET A 1 109 ? -28.683 -38.326 32.657 1.00 48.16 109 MET A C 1
ATOM 909 O O . MET A 1 109 ? -29.582 -37.698 33.215 1.00 48.16 109 MET A O 1
ATOM 913 N N . PRO A 1 110 ? -27.383 -38.046 32.876 1.00 47.62 110 PRO A N 1
ATOM 914 C CA . PRO A 1 110 ? -26.954 -36.848 33.580 1.00 47.62 110 PRO A CA 1
ATOM 915 C C . PRO A 1 110 ? -27.513 -35.599 32.891 1.00 47.62 110 PRO A C 1
ATOM 917 O O . PRO A 1 110 ? -27.270 -35.368 31.706 1.00 47.62 110 PRO A O 1
ATOM 920 N N . SER A 1 111 ? -28.255 -34.794 33.653 1.00 46.28 111 SER A N 1
ATOM 921 C CA . SER A 1 111 ? -28.615 -33.425 33.289 1.00 46.28 111 SER A CA 1
ATOM 922 C C . SER A 1 111 ? -27.329 -32.643 33.048 1.00 46.28 111 SER A C 1
ATOM 924 O O . SER A 1 111 ? -26.632 -32.293 34.001 1.00 46.28 111 SER A O 1
ATOM 926 N N . MET A 1 112 ? -27.018 -32.358 31.786 1.00 42.00 112 MET A N 1
ATOM 927 C CA . MET A 1 112 ? -26.038 -31.332 31.460 1.00 42.00 112 MET A CA 1
ATOM 928 C C . MET A 1 112 ? -26.679 -29.989 31.793 1.00 42.00 112 MET A C 1
ATOM 930 O O . MET A 1 112 ? -27.384 -29.400 30.977 1.00 42.00 112 MET A O 1
ATOM 934 N N . SER A 1 113 ? -26.476 -29.541 33.030 1.00 37.31 113 SER A N 1
ATOM 935 C CA . SER A 1 113 ? -26.557 -28.122 33.340 1.00 37.31 113 SER A CA 1
ATOM 936 C C . SER A 1 113 ? -25.698 -27.372 32.326 1.00 37.31 113 SER A C 1
ATOM 938 O O . SER A 1 113 ? -24.592 -27.807 32.014 1.00 37.31 113 SER A O 1
ATOM 940 N N . GLU A 1 114 ? -26.251 -26.280 31.814 1.00 43.62 114 GLU A N 1
ATOM 941 C CA . GLU A 1 114 ? -25.599 -25.219 31.050 1.00 43.62 114 GLU A CA 1
ATOM 942 C C . GLU A 1 114 ? -24.233 -24.859 31.657 1.00 43.62 114 GLU A C 1
ATOM 944 O O . GLU A 1 114 ? -24.112 -23.964 32.492 1.00 43.62 114 GLU A O 1
ATOM 949 N N . GLU A 1 115 ? -23.186 -25.573 31.257 1.00 32.88 115 GLU A N 1
ATOM 950 C CA . GLU A 1 115 ? -21.812 -25.150 31.458 1.00 32.88 115 GLU A CA 1
ATOM 951 C C . GLU A 1 115 ? -21.416 -24.411 30.188 1.00 32.88 115 GLU A C 1
ATOM 953 O O . GLU A 1 115 ? -20.826 -24.949 29.250 1.00 32.88 115 GLU A O 1
ATOM 958 N N . SER A 1 116 ? -21.867 -23.159 30.142 1.00 34.78 116 SER A N 1
ATOM 959 C CA . SER A 1 116 ? -21.403 -22.154 29.202 1.00 34.78 116 SER A CA 1
ATOM 960 C C . SER A 1 116 ? -19.875 -22.207 29.122 1.00 34.78 116 SER A C 1
ATOM 962 O O . SER A 1 116 ? -19.211 -21.966 30.138 1.00 34.78 116 SER A O 1
ATOM 964 N N . PRO A 1 117 ? -19.279 -22.458 27.944 1.00 33.72 117 PRO A N 1
ATOM 965 C CA . PRO A 1 117 ? -17.872 -22.193 27.759 1.00 33.72 117 PRO A CA 1
ATOM 966 C C . PRO A 1 117 ? -17.709 -20.675 27.743 1.00 33.72 117 PRO A C 1
ATOM 968 O O . PRO A 1 117 ? -18.038 -19.977 26.786 1.00 33.72 117 PRO A O 1
ATOM 971 N N . SER A 1 118 ? -17.200 -20.161 28.853 1.00 36.00 118 SER A N 1
ATOM 972 C CA . SER A 1 118 ? -16.436 -18.928 28.844 1.00 36.00 118 SER A CA 1
ATOM 973 C C . SER A 1 118 ? -15.345 -19.029 27.770 1.00 36.00 118 SER A C 1
ATOM 975 O O . SER A 1 118 ? -14.501 -19.921 27.821 1.00 36.00 118 SER A O 1
ATOM 977 N N . SER A 1 119 ? -15.352 -18.052 26.860 1.00 37.22 119 SER A N 1
ATOM 978 C CA . SER A 1 119 ? -14.243 -17.632 25.997 1.00 37.22 119 SER A CA 1
ATOM 979 C C . SER A 1 119 ? -13.984 -18.426 24.706 1.00 37.22 119 SER A C 1
ATOM 981 O O . SER A 1 119 ? -13.356 -19.481 24.693 1.00 37.22 119 SER A O 1
ATOM 983 N N . GLY A 1 120 ? -14.361 -17.796 23.590 1.00 31.11 120 GLY A N 1
ATOM 984 C CA . GLY A 1 120 ? -13.908 -18.098 22.233 1.00 31.11 120 GLY A CA 1
ATOM 985 C C . GLY A 1 120 ? -14.576 -17.149 21.236 1.00 31.11 120 GLY A C 1
ATOM 986 O O . GLY A 1 120 ? -15.687 -17.420 20.815 1.00 31.11 120 GLY A O 1
ATOM 987 N N . GLN A 1 121 ? -13.921 -16.015 20.958 1.00 34.69 121 GLN A N 1
ATOM 988 C CA . GLN A 1 121 ? -14.238 -14.977 19.958 1.00 34.69 121 GLN A CA 1
ATOM 989 C C . GLN A 1 121 ? -15.383 -15.282 18.973 1.00 34.69 121 GLN A C 1
ATOM 991 O O . GLN A 1 121 ? -15.185 -16.001 17.996 1.00 34.69 121 GLN A O 1
ATOM 996 N N . ASP A 1 122 ? -16.516 -14.603 19.157 1.00 29.31 122 ASP A N 1
ATOM 997 C CA . ASP A 1 122 ? -17.443 -14.318 18.065 1.00 29.31 122 ASP A CA 1
ATOM 998 C C . ASP A 1 122 ? -16.958 -13.037 17.372 1.00 29.31 122 ASP A C 1
ATOM 1000 O O . ASP A 1 122 ? -17.099 -11.920 17.878 1.00 29.31 122 ASP A O 1
ATOM 1004 N N . VAL A 1 123 ? -16.293 -13.213 16.231 1.00 38.75 123 VAL A N 1
ATOM 1005 C CA . VAL A 1 123 ? -16.138 -12.155 15.235 1.00 38.75 123 VAL A CA 1
ATOM 1006 C C . VAL A 1 123 ? -17.439 -12.134 14.449 1.00 38.75 123 VAL A C 1
ATOM 1008 O O . VAL A 1 123 ? -17.644 -12.909 13.520 1.00 38.75 123 VAL A O 1
ATOM 1011 N N . GLU A 1 124 ? -18.325 -11.236 14.850 1.00 30.42 124 GLU A N 1
ATOM 1012 C CA . GLU A 1 124 ? -19.496 -10.850 14.077 1.00 30.42 124 GLU A CA 1
ATOM 1013 C C . GLU A 1 124 ? -19.036 -10.246 12.730 1.00 30.42 124 GLU A C 1
ATOM 1015 O O . GLU A 1 124 ? -18.286 -9.260 12.733 1.00 30.42 124 GLU A O 1
ATOM 1020 N N . PRO A 1 125 ? -19.433 -10.789 11.561 1.00 34.03 125 PRO A N 1
ATOM 1021 C CA . PRO A 1 125 ? -19.087 -10.190 10.281 1.00 34.03 125 PRO A CA 1
ATOM 1022 C C . PRO A 1 125 ? -19.985 -8.972 10.059 1.00 34.03 125 PRO A C 1
ATOM 1024 O O . PRO A 1 125 ? -21.069 -9.059 9.485 1.00 34.03 125 PRO A O 1
ATOM 1027 N N . ARG A 1 126 ? -19.532 -7.810 10.532 1.00 32.16 126 ARG A N 1
ATOM 1028 C CA . ARG A 1 126 ? -20.151 -6.531 10.186 1.00 32.16 126 ARG A CA 1
ATOM 1029 C C . ARG A 1 126 ? -19.911 -6.229 8.710 1.00 32.16 126 ARG A C 1
ATOM 1031 O O . ARG A 1 126 ? -18.783 -6.001 8.280 1.00 32.16 126 ARG A O 1
ATOM 1038 N N . THR A 1 127 ? -20.994 -6.184 7.946 1.00 32.81 127 THR A N 1
ATOM 1039 C CA . THR A 1 127 ? -21.080 -5.457 6.676 1.00 32.81 127 THR A CA 1
ATOM 1040 C C . THR A 1 127 ? -20.623 -4.002 6.870 1.00 32.81 127 THR A C 1
ATOM 1042 O O . THR A 1 127 ? -21.092 -3.362 7.814 1.00 32.81 127 THR A O 1
ATOM 1045 N N . PRO A 1 128 ? -19.750 -3.441 6.009 1.00 35.50 128 PRO A N 1
ATOM 1046 C CA . PRO A 1 128 ? -19.411 -2.022 6.058 1.00 35.50 128 PRO A CA 1
ATOM 1047 C C . PRO A 1 128 ? -20.605 -1.195 5.568 1.00 35.50 128 PRO A C 1
ATOM 1049 O O . PRO A 1 128 ? -20.890 -1.135 4.372 1.00 35.50 128 PRO A O 1
ATOM 1052 N N . GLU A 1 129 ? -21.328 -0.581 6.497 1.00 30.22 129 GLU A N 1
ATOM 1053 C CA . GLU A 1 129 ? -22.402 0.357 6.187 1.00 30.22 129 GLU A CA 1
ATOM 1054 C C . GLU A 1 129 ? -21.785 1.698 5.757 1.00 30.22 129 GLU A C 1
ATOM 1056 O O . GLU A 1 129 ? -21.021 2.330 6.488 1.00 30.22 129 GLU A O 1
ATOM 1061 N N . MET A 1 130 ? -22.070 2.101 4.520 1.00 32.56 130 MET A N 1
ATOM 1062 C CA . MET A 1 130 ? -21.635 3.365 3.934 1.00 32.56 130 MET A CA 1
ATOM 1063 C C . MET A 1 130 ? -22.543 4.494 4.454 1.00 32.56 130 MET A C 1
ATOM 1065 O O . MET A 1 130 ? -23.758 4.404 4.266 1.00 32.56 130 MET A O 1
ATOM 1069 N N . PRO A 1 131 ? -22.020 5.557 5.096 1.00 35.50 131 PRO A N 1
ATOM 1070 C CA . PRO A 1 131 ? -22.875 6.605 5.641 1.00 35.50 131 PRO A CA 1
ATOM 1071 C C . PRO A 1 131 ? -23.470 7.463 4.518 1.00 35.50 131 PRO A C 1
ATOM 1073 O O . PRO A 1 131 ? -22.752 8.104 3.748 1.00 35.50 131 PRO A O 1
ATOM 1076 N N . MET A 1 132 ? -24.802 7.479 4.436 1.00 31.95 132 MET A N 1
ATOM 1077 C CA . MET A 1 132 ? -25.551 8.414 3.597 1.00 31.95 132 MET A CA 1
ATOM 1078 C C . MET A 1 132 ? -25.496 9.840 4.181 1.00 31.95 132 MET A C 1
ATOM 1080 O O . MET A 1 132 ? -25.550 9.992 5.403 1.00 31.95 132 MET A O 1
ATOM 1084 N N . PRO A 1 133 ? -25.438 10.900 3.350 1.00 34.72 133 PRO A N 1
ATOM 1085 C CA . PRO A 1 133 ? -25.400 12.281 3.827 1.00 34.72 133 PRO A CA 1
ATOM 1086 C C . PRO A 1 133 ? -26.743 12.711 4.428 1.00 34.72 133 PRO A C 1
ATOM 1088 O O . PRO A 1 133 ? -27.783 12.660 3.766 1.00 34.72 133 PRO A O 1
ATOM 1091 N N . THR A 1 134 ? -26.714 13.188 5.671 1.00 29.98 134 THR A N 1
ATOM 1092 C CA . THR A 1 134 ? -27.870 13.741 6.383 1.00 29.98 134 THR A CA 1
ATOM 1093 C C . THR A 1 134 ? -28.386 14.999 5.682 1.00 29.98 134 THR A C 1
ATOM 1095 O O . THR A 1 134 ? -27.726 16.037 5.656 1.00 29.98 134 THR A O 1
ATOM 1098 N N . ARG A 1 135 ? -29.598 14.911 5.131 1.00 31.39 135 ARG A N 1
ATOM 1099 C CA . ARG A 1 135 ? -30.400 16.057 4.691 1.00 31.39 135 ARG A CA 1
ATOM 1100 C C . ARG A 1 135 ? -31.187 16.570 5.902 1.00 31.39 135 ARG A C 1
ATOM 1102 O O . ARG A 1 135 ? -31.913 15.805 6.529 1.00 31.39 135 ARG A O 1
ATOM 1109 N N . ALA A 1 136 ? -31.000 17.844 6.237 1.00 34.16 136 ALA A N 1
ATOM 1110 C CA . ALA A 1 136 ? -31.684 18.541 7.324 1.00 34.16 136 ALA A CA 1
ATOM 1111 C C . ALA A 1 136 ? -33.216 18.564 7.144 1.00 34.16 136 ALA A C 1
ATOM 1113 O O . ALA A 1 136 ? -33.684 18.663 6.005 1.00 34.16 136 ALA A O 1
ATOM 1114 N N . PRO A 1 137 ? -33.994 18.575 8.240 1.00 35.78 137 PRO A N 1
ATOM 1115 C CA . PRO A 1 137 ? -35.360 19.076 8.229 1.00 35.78 137 PRO A CA 1
ATOM 1116 C C . PRO A 1 137 ? -35.419 20.525 8.720 1.00 35.78 137 PRO A C 1
ATOM 1118 O O . PRO A 1 137 ? -34.764 20.914 9.682 1.00 35.78 137 PRO A O 1
ATOM 1121 N N . PHE A 1 138 ? -36.222 21.287 7.993 1.00 32.41 138 PHE A N 1
ATOM 1122 C CA . PHE A 1 138 ? -36.511 22.702 8.124 1.00 32.41 138 PHE A CA 1
ATOM 1123 C C . PHE A 1 138 ? -37.104 23.083 9.485 1.00 32.41 138 PHE A C 1
ATOM 1125 O O . PHE A 1 138 ? -37.965 22.382 10.014 1.00 32.41 138 PHE A O 1
ATOM 1132 N N . ASP A 1 139 ? -36.662 24.239 9.971 1.00 36.94 139 ASP A N 1
ATOM 1133 C CA . ASP A 1 139 ? -37.261 25.025 11.045 1.00 36.94 139 ASP A CA 1
ATOM 1134 C C . ASP A 1 139 ? -38.258 26.003 10.399 1.00 36.94 139 ASP A C 1
ATOM 1136 O O . ASP A 1 139 ? -37.920 26.649 9.400 1.00 36.94 139 ASP A O 1
ATOM 1140 N N . LEU A 1 140 ? -39.487 26.078 10.916 1.00 36.16 140 LEU A N 1
ATOM 1141 C CA . LEU A 1 140 ? -40.494 27.041 10.473 1.00 36.16 140 LEU A CA 1
ATOM 1142 C C . LEU A 1 140 ? -41.164 27.696 11.689 1.00 36.16 140 LEU A C 1
ATOM 1144 O O . LEU A 1 140 ? -41.762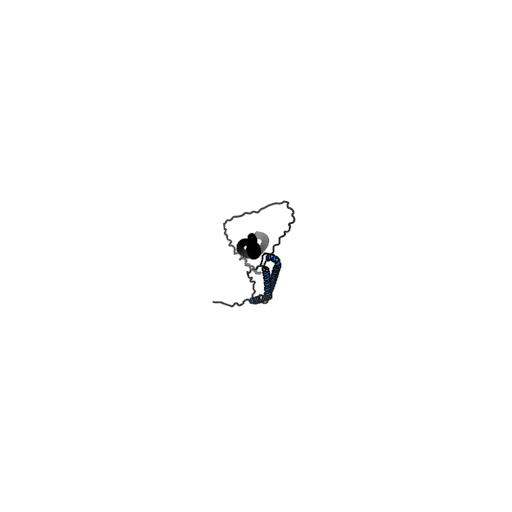 27.014 12.519 1.00 36.16 140 LEU A O 1
ATOM 1148 N N . ASP A 1 141 ? -41.082 29.027 11.676 1.00 32.03 141 ASP A N 1
ATOM 1149 C CA . ASP A 1 141 ? -41.911 30.039 12.339 1.00 32.03 141 ASP A CA 1
ATOM 1150 C C . ASP A 1 141 ? -41.772 30.294 13.852 1.00 32.03 141 ASP A C 1
ATOM 1152 O O . ASP A 1 141 ? -42.477 29.767 14.710 1.00 32.03 141 ASP A O 1
ATOM 1156 N N . ASP A 1 142 ? -40.852 31.221 14.134 1.00 37.69 142 ASP A N 1
ATOM 1157 C CA . ASP A 1 142 ? -41.072 32.539 14.757 1.00 37.69 142 ASP A CA 1
ATOM 1158 C C . ASP A 1 142 ? -42.509 32.888 15.219 1.00 37.69 142 ASP A C 1
ATOM 1160 O O . ASP A 1 142 ? -43.424 32.941 14.401 1.00 37.69 142 ASP A O 1
ATOM 1164 N N . LEU A 1 143 ? -42.678 33.272 16.499 1.00 38.44 143 LEU A N 1
ATOM 1165 C CA . LEU A 1 143 ? -43.468 34.457 16.881 1.00 38.44 143 LEU A CA 1
ATOM 1166 C C . LEU A 1 143 ? -43.270 34.880 18.365 1.00 38.44 143 LEU A C 1
ATOM 1168 O O . LEU A 1 143 ? -43.703 34.212 19.300 1.00 38.44 143 LEU A O 1
ATOM 1172 N N . HIS A 1 144 ? -42.699 36.080 18.520 1.00 35.12 144 HIS A N 1
ATOM 1173 C CA . HIS A 1 144 ? -42.851 37.080 19.595 1.00 35.12 144 HIS A CA 1
ATOM 1174 C C . HIS A 1 144 ? -42.273 36.864 21.011 1.00 35.12 144 HIS A C 1
ATOM 1176 O O . HIS A 1 144 ? -42.831 36.201 21.883 1.00 35.12 144 HIS A O 1
ATOM 1182 N N . LYS A 1 145 ? -41.228 37.664 21.281 1.00 35.16 145 LYS A N 1
ATOM 1183 C CA . LYS A 1 145 ? -40.912 38.267 22.584 1.00 35.16 145 LYS A CA 1
ATOM 1184 C C . LYS A 1 145 ? -41.638 39.610 22.749 1.00 35.16 145 LYS A C 1
ATOM 1186 O O . LYS A 1 145 ? -41.602 40.419 21.828 1.00 35.16 145 LYS A O 1
ATOM 1191 N N . ASP A 1 146 ? -42.243 39.811 23.920 1.00 30.80 146 ASP A N 1
ATOM 1192 C CA . ASP A 1 146 ? -42.072 40.951 24.851 1.00 30.80 146 ASP A CA 1
ATOM 1193 C C . ASP A 1 146 ? -43.373 41.273 25.601 1.00 30.80 146 ASP A C 1
ATOM 1195 O O . ASP A 1 146 ? -44.315 41.816 25.035 1.00 30.80 146 ASP 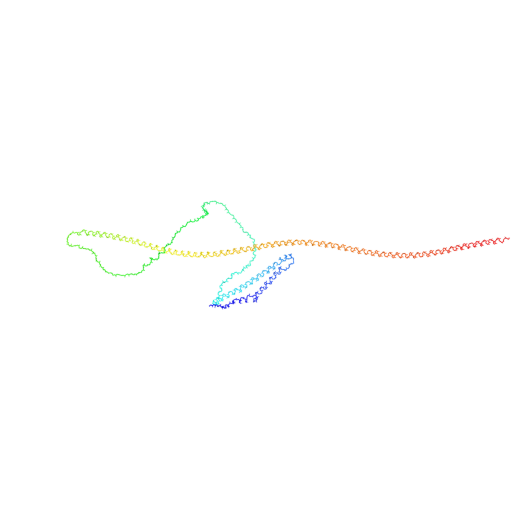A O 1
ATOM 1199 N N . ALA A 1 147 ? -43.386 41.004 26.910 1.00 30.02 147 ALA A N 1
ATOM 1200 C CA . ALA A 1 147 ? -44.012 41.862 27.919 1.00 30.02 147 ALA A CA 1
ATOM 1201 C C . ALA A 1 147 ? -43.595 41.403 29.325 1.00 30.02 147 ALA A C 1
ATOM 1203 O O . ALA A 1 147 ? -43.643 40.224 29.667 1.00 30.02 147 ALA A O 1
ATOM 1204 N N . ALA A 1 148 ? -43.156 42.370 30.123 1.00 34.75 148 ALA A N 1
ATOM 1205 C CA . ALA A 1 148 ? -42.603 42.223 31.458 1.00 34.75 148 ALA A CA 1
ATOM 1206 C C . ALA A 1 148 ? -43.663 42.136 32.578 1.00 34.75 148 ALA A C 1
ATOM 1208 O O . ALA A 1 148 ? -44.793 42.592 32.421 1.00 34.75 148 ALA A O 1
ATOM 1209 N N . GLY A 1 149 ? -43.215 41.659 33.750 1.00 28.16 149 GLY A N 1
ATOM 1210 C CA . GLY A 1 149 ? -43.895 41.703 35.058 1.00 28.16 149 GLY A CA 1
ATOM 1211 C C . GLY A 1 149 ? -44.212 40.288 35.556 1.00 28.16 149 GLY A C 1
ATOM 1212 O O . GLY A 1 149 ? -44.972 39.586 34.914 1.00 28.16 149 GLY A O 1
ATOM 1213 N N . VAL A 1 150 ? -43.683 39.755 36.661 1.00 33.59 150 VAL A N 1
ATOM 1214 C CA . VAL A 1 150 ? -43.473 40.334 37.996 1.00 33.59 150 VAL A CA 1
ATOM 1215 C C . VAL A 1 150 ? -42.371 39.529 38.738 1.00 33.59 150 VAL A C 1
ATOM 1217 O O . VAL A 1 150 ? -42.326 38.306 38.669 1.00 33.59 150 VAL A O 1
ATOM 1220 N N . SER A 1 151 ? -41.470 40.255 39.415 1.00 27.94 151 SER A N 1
ATOM 1221 C CA . SER A 1 151 ? -40.439 39.841 40.412 1.00 27.94 151 SER A CA 1
ATOM 1222 C C . SER A 1 151 ? -41.092 39.322 41.729 1.00 27.94 151 SER A C 1
ATOM 1224 O O . SER A 1 151 ? -42.309 39.470 41.801 1.00 27.94 151 SER A O 1
ATOM 1226 N N . PRO A 1 152 ? -40.428 38.864 42.834 1.00 45.91 152 PRO A N 1
ATOM 1227 C CA . PRO A 1 152 ? -38.989 38.723 43.171 1.00 45.91 152 PRO A CA 1
ATOM 1228 C C . PRO A 1 152 ? -38.585 37.344 43.800 1.00 45.91 152 PRO A C 1
ATOM 1230 O O . PRO A 1 152 ? -39.424 36.619 44.318 1.00 45.91 152 PRO A O 1
ATOM 1233 N N . HIS A 1 153 ? -37.333 36.865 43.650 1.00 31.73 153 HIS A N 1
ATOM 1234 C CA . HIS A 1 153 ? -36.141 37.046 44.534 1.00 31.73 153 HIS A CA 1
ATOM 1235 C C . HIS A 1 153 ? -36.000 35.977 45.650 1.00 31.73 153 HIS A C 1
ATOM 1237 O O . HIS A 1 153 ? -36.803 35.933 46.571 1.00 31.73 153 HIS A O 1
ATOM 1243 N N . LEU A 1 154 ? -35.081 35.010 45.464 1.00 30.66 154 LEU A N 1
ATOM 1244 C CA . LEU A 1 154 ? -33.787 34.805 46.175 1.00 30.66 154 LEU A CA 1
ATOM 1245 C C . LEU A 1 154 ? -33.927 34.275 47.626 1.00 30.66 154 LEU A C 1
ATOM 1247 O O . LEU A 1 154 ? -34.745 34.754 48.390 1.00 30.66 154 LEU A O 1
ATOM 1251 N N . PHE A 1 155 ? -33.192 33.251 48.079 1.00 30.61 155 PHE A N 1
ATOM 1252 C CA . PHE A 1 155 ? -31.729 33.169 48.129 1.00 30.61 155 PHE A CA 1
ATOM 1253 C C . PHE A 1 155 ? -31.197 31.724 48.146 1.00 30.61 155 PHE A C 1
ATOM 1255 O O . PHE A 1 155 ? -31.635 30.880 48.923 1.00 30.61 155 PHE A O 1
ATOM 1262 N N . THR A 1 156 ? -30.134 31.499 47.376 1.00 29.25 156 THR A N 1
ATOM 1263 C CA . THR A 1 156 ? -29.099 30.492 47.637 1.00 29.25 156 THR A CA 1
ATOM 1264 C C . THR A 1 156 ? -28.073 31.052 48.625 1.00 29.25 156 THR A C 1
ATOM 1266 O O . THR A 1 156 ? -27.614 32.180 48.436 1.00 29.25 156 THR A O 1
ATOM 1269 N N . VAL A 1 157 ? -27.614 30.255 49.595 1.00 32.91 157 VAL A N 1
ATOM 1270 C CA . VAL A 1 157 ? -26.339 30.498 50.290 1.00 32.91 157 VAL A CA 1
ATOM 1271 C C . VAL A 1 157 ? -25.434 29.284 50.117 1.00 32.91 157 VAL A C 1
ATOM 1273 O O . VAL A 1 157 ? -25.754 28.168 50.508 1.00 32.91 157 VAL A O 1
ATOM 1276 N N . LYS A 1 158 ? -24.284 29.561 49.508 1.00 41.47 158 LYS A N 1
ATOM 1277 C CA . LYS A 1 158 ? -23.103 28.716 49.352 1.00 41.47 158 LYS A CA 1
ATOM 1278 C C . LYS A 1 158 ? -22.090 29.145 50.412 1.00 41.47 158 LYS A C 1
ATOM 1280 O O . LYS A 1 158 ? -21.825 30.343 50.520 1.00 41.47 158 LYS A O 1
ATOM 1285 N N . ARG A 1 159 ? -21.437 28.206 51.102 1.00 31.44 159 ARG A N 1
ATOM 1286 C CA . ARG A 1 159 ? -20.060 28.422 51.576 1.00 31.44 159 ARG A CA 1
ATOM 1287 C C . ARG A 1 159 ? -19.322 27.114 51.852 1.00 31.44 159 ARG A C 1
ATOM 1289 O O . ARG A 1 159 ? -19.872 26.177 52.413 1.00 31.44 159 ARG A O 1
ATOM 1296 N N . ASN A 1 160 ? -18.070 27.108 51.409 1.00 30.44 160 ASN A N 1
ATOM 1297 C CA . ASN A 1 160 ? -17.081 26.049 51.545 1.00 30.44 160 ASN A CA 1
ATOM 1298 C C . ASN A 1 160 ? -16.390 26.097 52.920 1.00 30.44 160 ASN A C 1
ATOM 1300 O O . ASN A 1 160 ? -16.120 27.191 53.408 1.00 30.44 160 ASN A O 1
ATOM 1304 N N . GLY A 1 161 ? -15.957 24.923 53.397 1.00 28.64 161 GLY A N 1
ATOM 1305 C CA . GLY A 1 161 ? -14.580 24.682 53.850 1.00 28.64 161 GLY A CA 1
ATOM 1306 C C . GLY A 1 161 ? -14.240 24.826 55.340 1.00 28.64 161 GLY A C 1
ATOM 1307 O O . GLY A 1 161 ? -14.424 25.894 55.918 1.00 28.64 161 GLY A O 1
ATOM 1308 N N . THR A 1 162 ? -13.542 23.789 55.838 1.00 29.41 162 THR A N 1
ATOM 1309 C CA . THR A 1 162 ? -12.450 23.769 56.852 1.00 29.41 162 THR A CA 1
ATOM 1310 C C . THR A 1 162 ? -12.741 22.910 58.105 1.00 29.41 162 THR A C 1
ATOM 1312 O O . THR A 1 162 ? -13.595 23.246 58.916 1.00 29.41 162 THR A O 1
ATOM 1315 N N . GLN A 1 163 ? -12.004 21.791 58.230 1.00 33.62 163 GLN A N 1
ATOM 1316 C CA . GLN A 1 163 ? -11.716 20.999 59.457 1.00 33.62 163 GLN A CA 1
ATOM 1317 C C . GLN A 1 163 ? -10.987 21.884 60.507 1.00 33.62 163 GLN A C 1
ATOM 1319 O O . GLN A 1 163 ? -10.388 22.864 60.059 1.00 33.62 163 GLN A O 1
ATOM 1324 N N . PRO A 1 164 ? -10.931 21.593 61.835 1.00 42.69 164 PRO A N 1
ATOM 1325 C CA . PRO A 1 164 ? -10.415 20.330 62.398 1.00 42.69 164 PRO A CA 1
ATOM 1326 C C . PRO A 1 164 ? -11.045 19.822 63.727 1.00 42.69 164 PRO A C 1
ATOM 1328 O O . PRO A 1 164 ? -11.787 20.520 64.409 1.00 42.69 164 PRO A O 1
ATOM 1331 N N . ASP A 1 165 ? -10.712 18.560 64.003 1.00 31.34 165 ASP A N 1
ATOM 1332 C CA . ASP A 1 165 ? -10.536 17.757 65.228 1.00 31.34 165 ASP A CA 1
ATOM 1333 C C . ASP A 1 165 ? -11.022 18.183 66.636 1.00 31.34 165 ASP A C 1
ATOM 1335 O O . ASP A 1 165 ? -10.904 19.320 67.083 1.00 31.34 165 ASP A O 1
ATOM 1339 N N . ASP A 1 166 ? -11.416 17.115 67.349 1.00 31.89 166 ASP A N 1
ATOM 1340 C CA . ASP A 1 166 ? -11.460 16.867 68.797 1.00 31.89 166 ASP A CA 1
ATOM 1341 C C . ASP A 1 166 ? -12.493 17.591 69.681 1.00 31.89 166 ASP A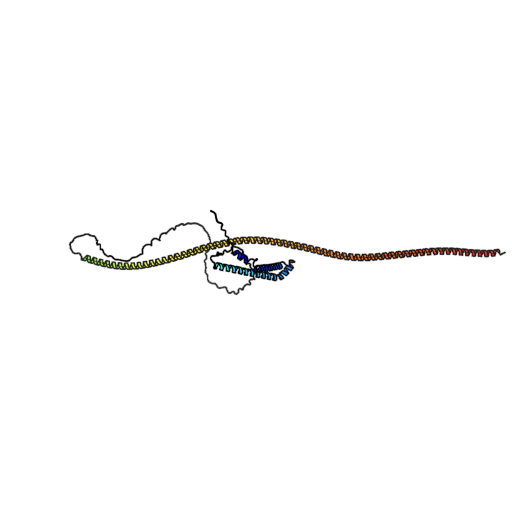 C 1
ATOM 1343 O O . ASP A 1 166 ? -12.379 18.767 70.000 1.00 31.89 166 ASP A O 1
ATOM 1347 N N . ILE A 1 167 ? -13.455 16.808 70.195 1.00 32.69 167 ILE A N 1
ATOM 1348 C CA . ILE A 1 167 ? -13.676 16.557 71.636 1.00 32.69 167 ILE A CA 1
ATOM 1349 C C . ILE A 1 167 ? -14.579 15.319 71.781 1.00 32.69 167 ILE A C 1
ATOM 1351 O O . ILE A 1 167 ? -15.691 15.236 71.260 1.00 32.69 167 ILE A O 1
ATOM 1355 N N . CYS A 1 168 ? -14.071 14.343 72.527 1.00 31.75 168 CYS A N 1
ATOM 1356 C CA . CYS A 1 168 ? -14.749 13.124 72.943 1.00 31.75 168 CYS A CA 1
ATOM 1357 C C . CYS A 1 168 ? -15.785 13.410 74.046 1.00 31.75 168 CYS A C 1
ATOM 1359 O O . CYS A 1 168 ? -15.456 14.034 75.051 1.00 31.75 168 CYS A O 1
ATOM 1361 N N . PHE A 1 169 ? -16.992 12.849 73.921 1.00 33.12 169 PHE A N 1
ATOM 1362 C CA . PHE A 1 169 ? -17.814 12.482 75.076 1.00 33.12 169 PHE A CA 1
ATOM 1363 C C . PHE A 1 169 ? -18.273 11.031 74.944 1.00 33.12 169 PHE A C 1
ATOM 1365 O O . PHE A 1 169 ? -19.286 10.704 74.328 1.00 33.12 169 PHE A O 1
ATOM 1372 N N . SER A 1 170 ? -17.516 10.152 75.592 1.00 36.34 170 SER A N 1
ATOM 1373 C CA . SER A 1 170 ? -18.021 8.885 76.104 1.00 36.34 170 SER A CA 1
ATOM 1374 C C . SER A 1 170 ? -19.214 9.143 77.024 1.00 36.34 170 SER A C 1
ATOM 1376 O O . SER A 1 170 ? -19.086 9.901 77.984 1.00 36.34 170 SER A O 1
ATOM 1378 N N . SER A 1 171 ? -20.333 8.449 76.812 1.00 35.41 171 SER A N 1
ATOM 1379 C CA . SER A 1 171 ? -21.165 7.948 77.915 1.00 35.41 171 SER A CA 1
ATOM 1380 C C . SER A 1 171 ? -22.166 6.895 77.448 1.00 35.41 171 SER A C 1
ATOM 1382 O O . SER A 1 171 ? -23.200 7.182 76.859 1.00 35.41 171 SER A O 1
ATOM 1384 N N . SER A 1 172 ? -21.809 5.649 77.757 1.00 35.97 172 SER A N 1
ATOM 1385 C CA . SER A 1 172 ? -22.645 4.668 78.450 1.00 35.97 172 SER A CA 1
ATOM 1386 C C . SER A 1 172 ? -24.168 4.778 78.278 1.00 35.97 172 SER A C 1
ATOM 1388 O O . SER A 1 172 ? -24.825 5.634 78.868 1.00 35.97 172 SER A O 1
ATOM 1390 N N . ARG A 1 173 ? -24.759 3.776 77.619 1.00 40.34 173 ARG A N 1
ATOM 1391 C CA . ARG A 1 173 ? -26.096 3.298 77.992 1.00 40.34 173 ARG A CA 1
ATOM 1392 C C . ARG A 1 173 ? -26.167 1.774 77.881 1.00 40.34 173 ARG A C 1
ATOM 1394 O O . ARG A 1 173 ? -26.790 1.207 76.994 1.00 40.34 173 ARG A O 1
ATOM 1401 N N . LYS A 1 174 ? -25.488 1.105 78.817 1.00 49.88 174 LYS A N 1
ATOM 1402 C CA . LYS A 1 174 ? -25.928 -0.205 79.314 1.00 49.88 174 LYS A CA 1
ATOM 1403 C C . LYS A 1 174 ? -27.088 0.066 80.270 1.00 49.88 174 LYS A C 1
ATOM 1405 O O . LYS A 1 174 ? -26.895 0.752 81.267 1.00 49.88 174 LYS A O 1
ATOM 1410 N N . GLY A 1 175 ? -28.274 -0.448 79.968 1.00 35.62 175 GLY A N 1
ATOM 1411 C CA . GLY A 1 175 ? -29.422 -0.355 80.864 1.00 35.62 175 GLY A CA 1
ATOM 1412 C C . GLY A 1 175 ? -30.649 -1.059 80.299 1.00 35.62 175 GLY A C 1
ATOM 1413 O O . GLY A 1 175 ? -31.042 -0.770 79.177 1.00 35.62 175 GLY A O 1
ATOM 1414 N N . LEU A 1 176 ? -31.236 -1.934 81.123 1.00 43.41 176 LEU A N 1
ATOM 1415 C CA . LEU A 1 176 ? -32.560 -2.566 81.001 1.00 43.41 176 LEU A CA 1
ATOM 1416 C C . LEU A 1 176 ? -32.676 -3.822 80.117 1.00 43.41 176 LEU A C 1
ATOM 1418 O O . LEU A 1 176 ? -33.479 -3.914 79.198 1.00 43.41 176 LEU A O 1
ATOM 1422 N N . LYS A 1 177 ? -31.953 -4.872 80.528 1.00 53.38 177 LYS A N 1
ATOM 1423 C CA . LYS A 1 177 ? -32.548 -6.215 80.635 1.00 53.38 177 LYS A CA 1
ATOM 1424 C C . LYS A 1 177 ? -33.193 -6.326 82.018 1.00 53.38 177 LYS A C 1
ATOM 1426 O O . LYS A 1 177 ? -32.473 -6.574 82.974 1.00 53.38 177 LYS A O 1
ATOM 1431 N N . GLN A 1 178 ? -34.493 -6.073 82.121 1.00 50.16 178 GLN A N 1
ATOM 1432 C CA . GLN A 1 178 ? -35.388 -6.479 83.219 1.00 50.16 178 GLN A CA 1
ATOM 1433 C C . GLN A 1 178 ? -36.722 -5.777 82.970 1.00 50.16 178 GLN A C 1
ATOM 1435 O O . GLN A 1 178 ? -36.842 -4.629 83.351 1.00 50.16 178 GLN A O 1
ATOM 1440 N N . PHE A 1 179 ? -37.660 -6.416 82.266 1.00 40.06 179 PHE A N 1
ATOM 1441 C CA . PHE A 1 179 ? -39.113 -6.159 82.342 1.00 40.06 179 PHE A CA 1
ATOM 1442 C C . PHE A 1 179 ? -39.874 -7.236 81.538 1.00 40.06 179 PHE A C 1
ATOM 1444 O O . PHE A 1 179 ? -40.702 -6.929 80.688 1.00 40.06 179 PHE A O 1
ATOM 1451 N N . SER A 1 180 ? -39.573 -8.518 81.776 1.00 42.72 180 SER A N 1
ATOM 1452 C CA . SER A 1 180 ? -40.356 -9.646 81.234 1.00 42.72 180 SER A CA 1
ATOM 1453 C C . SER A 1 180 ? -41.043 -10.504 82.304 1.00 42.72 180 SER A C 1
ATOM 1455 O O . SER A 1 180 ? -41.900 -11.306 81.954 1.00 42.72 180 SER A O 1
ATOM 1457 N N . ASP A 1 181 ? -40.749 -10.308 83.596 1.00 39.81 181 ASP A N 1
ATOM 1458 C CA . ASP A 1 181 ? -41.083 -11.295 84.642 1.00 39.81 181 ASP A CA 1
ATOM 1459 C C . ASP A 1 181 ? -42.068 -10.771 85.709 1.00 39.81 181 ASP A C 1
ATOM 1461 O O . ASP A 1 181 ? -41.957 -11.115 86.882 1.00 39.81 181 ASP A O 1
ATOM 1465 N N . LEU A 1 182 ? -43.041 -9.925 85.344 1.00 43.69 182 LEU A N 1
ATOM 1466 C CA . LEU A 1 182 ? -44.070 -9.449 86.295 1.00 43.69 182 LEU A CA 1
ATOM 1467 C C . LEU A 1 182 ? -45.525 -9.664 85.862 1.00 43.69 182 LEU A C 1
ATOM 1469 O O . LEU A 1 182 ? -46.434 -9.233 86.563 1.00 43.69 182 LEU A O 1
ATOM 1473 N N . PHE A 1 183 ? -45.775 -10.386 84.770 1.00 44.19 183 PHE A N 1
ATOM 1474 C CA . PHE A 1 183 ? -47.139 -10.748 84.373 1.00 44.19 183 PHE A CA 1
ATOM 1475 C C . PHE A 1 183 ? -47.248 -12.239 84.063 1.00 44.19 183 PHE A C 1
ATOM 1477 O O . PHE A 1 183 ? -47.502 -12.653 82.937 1.00 44.19 183 PHE A O 1
ATOM 1484 N N . ALA A 1 184 ? -47.059 -13.052 85.098 1.00 41.88 184 ALA A N 1
ATOM 1485 C CA . ALA A 1 184 ? -47.572 -14.411 85.150 1.00 41.88 184 ALA A CA 1
ATOM 1486 C C . ALA A 1 184 ? -48.176 -14.638 86.543 1.00 41.88 184 ALA A C 1
ATOM 1488 O O . ALA A 1 184 ? -47.533 -14.332 87.543 1.00 41.88 184 ALA A O 1
ATOM 1489 N N . SER A 1 185 ? -49.386 -15.208 86.575 1.00 36.00 185 SER A N 1
ATOM 1490 C CA . SER A 1 185 ? -50.264 -15.448 87.737 1.00 36.00 185 SER A CA 1
ATOM 1491 C C . SER A 1 185 ? -51.214 -14.274 88.043 1.00 36.00 185 SER A C 1
ATOM 1493 O O . SER A 1 185 ? -50.768 -13.176 88.334 1.00 36.00 185 SER A O 1
ATOM 1495 N N . SER A 1 186 ? -52.540 -14.393 87.982 1.00 32.47 186 SER A N 1
ATOM 1496 C CA . SER A 1 186 ? -53.407 -15.568 87.892 1.00 32.47 186 SER A CA 1
ATOM 1497 C C . SER A 1 186 ? -54.723 -15.187 87.213 1.00 32.47 186 SER A C 1
ATOM 1499 O O . SER A 1 186 ? -55.349 -14.209 87.618 1.00 32.47 186 SER A O 1
ATOM 1501 N N . ASP A 1 187 ? -55.191 -16.005 86.278 1.00 32.34 187 ASP A N 1
ATOM 1502 C CA . ASP A 1 187 ? -56.625 -16.163 86.059 1.00 32.34 187 ASP A CA 1
ATOM 1503 C C . ASP A 1 187 ? -56.910 -17.644 85.784 1.00 32.34 187 ASP A C 1
ATOM 1505 O O . ASP A 1 187 ? -56.424 -18.214 84.808 1.00 32.34 187 ASP A O 1
ATOM 1509 N N . SER A 1 188 ? -57.598 -18.300 86.719 1.00 34.91 188 SER A N 1
ATOM 1510 C CA . SER A 1 188 ? -58.486 -19.435 86.444 1.00 34.91 188 SER A CA 1
ATOM 1511 C C . SER A 1 188 ? -59.299 -19.802 87.694 1.00 34.91 188 SER A C 1
ATOM 1513 O O . SER A 1 188 ? -58.810 -20.394 88.649 1.00 34.91 188 SER A O 1
ATOM 1515 N N . SER A 1 189 ? -60.576 -19.419 87.636 1.00 40.69 189 SER A N 1
ATOM 1516 C CA . SER A 1 189 ? -61.752 -20.266 87.887 1.00 40.69 189 SER A CA 1
ATOM 1517 C C . SER A 1 189 ? -61.871 -21.041 89.214 1.00 40.69 189 SER A C 1
ATOM 1519 O O . SER A 1 189 ? -61.233 -22.065 89.411 1.00 40.69 189 SER A O 1
ATOM 1521 N N . HIS A 1 190 ? -62.852 -20.682 90.054 1.00 37.50 190 HIS A N 1
ATOM 1522 C CA . HIS A 1 190 ? -64.176 -21.337 90.088 1.00 37.50 190 HIS A CA 1
ATOM 1523 C C . HIS A 1 190 ? -65.044 -20.856 91.273 1.00 37.50 190 HIS A C 1
ATOM 1525 O O . HIS A 1 190 ? -64.702 -20.966 92.443 1.00 37.50 190 HIS A O 1
ATOM 1531 N N . ARG A 1 191 ? -66.216 -20.340 90.895 1.00 34.19 191 ARG A N 1
ATOM 1532 C CA . ARG A 1 191 ? -67.557 -20.459 91.495 1.00 34.19 191 ARG A CA 1
ATOM 1533 C C . ARG A 1 191 ? -67.725 -21.251 92.820 1.00 34.19 191 ARG A C 1
ATOM 1535 O O . ARG A 1 191 ? -67.461 -22.443 92.866 1.00 34.19 191 ARG A O 1
ATOM 1542 N N . ALA A 1 192 ? -68.450 -20.598 93.740 1.00 34.16 192 ALA A N 1
ATOM 1543 C CA . ALA A 1 192 ? -69.557 -21.117 94.568 1.00 34.16 192 ALA A CA 1
ATOM 1544 C C . ALA A 1 192 ? -69.270 -22.154 95.680 1.00 34.16 192 ALA A C 1
ATOM 1546 O O . ALA A 1 192 ? -69.062 -23.327 95.404 1.00 34.16 192 ALA A O 1
ATOM 1547 N N . ASN A 1 193 ? -69.482 -21.787 96.953 1.00 33.22 193 ASN A N 1
ATOM 1548 C CA . ASN A 1 193 ? -70.765 -21.957 97.663 1.00 33.22 193 ASN A CA 1
ATOM 1549 C C . ASN A 1 193 ? -70.654 -21.681 99.176 1.00 33.22 193 ASN A C 1
ATOM 1551 O O . ASN A 1 193 ? -69.590 -21.743 99.779 1.00 33.22 193 ASN A O 1
ATOM 1555 N N . PHE A 1 194 ? -71.817 -21.369 99.741 1.00 44.34 194 PHE A N 1
ATOM 1556 C CA . PHE A 1 194 ? -72.138 -21.101 101.139 1.00 44.34 194 PHE A CA 1
ATOM 1557 C C . PHE A 1 194 ? -71.772 -22.219 102.135 1.00 44.34 194 PHE A C 1
ATOM 1559 O O . PHE A 1 194 ? -72.038 -23.389 101.878 1.00 44.34 194 PHE A O 1
ATOM 1566 N N . SER A 1 195 ? -71.353 -21.802 103.334 1.00 38.31 195 SER A N 1
ATOM 1567 C CA . SER A 1 195 ? -71.740 -22.365 104.646 1.00 38.31 195 SER A CA 1
ATOM 1568 C C . SER A 1 195 ? -71.347 -21.324 105.706 1.00 38.31 195 SER A C 1
ATOM 1570 O O . SER A 1 195 ? -70.169 -21.021 105.865 1.00 38.31 195 SER A O 1
ATOM 1572 N N . ASP A 1 196 ? -72.278 -20.496 106.165 1.00 34.22 196 ASP A N 1
ATOM 1573 C CA . ASP A 1 196 ? -73.099 -20.705 107.366 1.00 34.22 196 ASP A CA 1
ATOM 1574 C C . ASP A 1 196 ? -72.305 -20.790 108.681 1.00 34.22 196 ASP A C 1
ATOM 1576 O O . ASP A 1 196 ? -71.372 -21.573 108.826 1.00 34.22 196 ASP A O 1
ATOM 1580 N N . GLY A 1 197 ? -72.758 -19.982 109.642 1.00 42.22 197 GLY A N 1
ATOM 1581 C CA . GLY A 1 197 ? -72.543 -20.172 111.069 1.00 42.22 197 GLY A CA 1
ATOM 1582 C C . GLY A 1 197 ? -71.131 -19.932 111.602 1.00 42.22 197 GLY A C 1
ATOM 1583 O O . GLY A 1 197 ? -70.240 -20.759 111.453 1.00 42.22 197 GLY A O 1
ATOM 1584 N N . LYS A 1 198 ? -70.977 -18.878 112.415 1.00 42.25 198 LYS A N 1
ATOM 1585 C CA . LYS A 1 198 ? -70.739 -19.025 113.869 1.00 42.25 198 LYS A CA 1
ATOM 1586 C C . LYS A 1 198 ? -70.283 -17.705 114.485 1.00 42.25 198 LYS A C 1
ATOM 1588 O O . LYS A 1 198 ? -69.157 -17.247 114.335 1.00 42.25 198 LYS A O 1
ATOM 1593 N N . VAL A 1 199 ? -71.206 -17.139 115.249 1.00 49.44 199 VAL A N 1
ATOM 1594 C CA . VAL A 1 199 ? -71.011 -16.071 116.226 1.00 49.44 199 VAL A CA 1
ATOM 1595 C C . VAL A 1 199 ? -69.817 -16.389 117.139 1.00 49.44 199 VAL A C 1
ATOM 1597 O O . VAL A 1 199 ? -69.794 -17.441 117.779 1.00 49.44 199 VAL A O 1
ATOM 1600 N N . ARG A 1 200 ? -68.879 -15.447 117.297 1.00 50.44 200 ARG A N 1
ATOM 1601 C CA . ARG A 1 200 ? -68.092 -15.309 118.533 1.00 50.44 200 ARG A CA 1
ATOM 1602 C C . ARG A 1 200 ? -68.063 -13.852 118.986 1.00 50.44 200 ARG A C 1
ATOM 1604 O O . ARG A 1 200 ? -67.234 -13.042 118.602 1.00 50.44 200 ARG A O 1
ATOM 1611 N N . LYS A 1 201 ? -69.068 -13.596 119.818 1.00 48.72 201 LYS A N 1
ATOM 1612 C CA . LYS A 1 201 ? -69.206 -12.564 120.842 1.00 48.72 201 LYS A CA 1
ATOM 1613 C C . LYS A 1 201 ? -67.927 -12.476 121.686 1.00 48.72 201 LYS A C 1
ATOM 1615 O O . LYS A 1 201 ? -67.402 -13.511 122.092 1.00 48.72 201 LYS A O 1
ATOM 1620 N N . GLY A 1 202 ? -67.475 -11.262 121.979 1.00 41.62 202 GLY A N 1
ATOM 1621 C CA . GLY A 1 202 ? -66.345 -11.029 122.874 1.00 41.62 202 GLY A CA 1
ATOM 1622 C C . GLY A 1 202 ? -65.938 -9.563 122.915 1.00 41.62 202 GLY A C 1
ATOM 1623 O O . GLY A 1 202 ? -64.862 -9.222 122.444 1.00 41.62 202 GLY A O 1
ATOM 1624 N N . LEU A 1 203 ? -66.817 -8.705 123.441 1.00 45.47 203 LEU A N 1
ATOM 1625 C CA . LEU A 1 203 ? -66.414 -7.397 123.950 1.00 45.47 203 LEU A CA 1
ATOM 1626 C C . LEU A 1 203 ? -66.133 -7.521 125.445 1.00 45.47 203 LEU A C 1
ATOM 1628 O O . LEU A 1 203 ? -66.873 -8.164 126.189 1.00 45.47 203 LEU A O 1
ATOM 1632 N N . ASN A 1 204 ? -65.024 -6.904 125.814 1.00 41.50 204 ASN A N 1
ATOM 1633 C CA . ASN A 1 204 ? -64.480 -6.751 127.147 1.00 41.50 204 ASN A CA 1
ATOM 1634 C C . ASN A 1 204 ? -65.110 -5.497 127.783 1.00 41.50 204 ASN A C 1
ATOM 1636 O O . ASN A 1 204 ? -65.109 -4.464 127.116 1.00 41.50 204 ASN A O 1
ATOM 1640 N N . PHE A 1 205 ? -65.648 -5.578 129.006 1.00 33.53 205 PHE A N 1
ATOM 1641 C CA . PHE A 1 205 ? -65.235 -4.778 130.179 1.00 33.53 205 PHE A CA 1
ATOM 1642 C C . PHE A 1 205 ? -66.161 -4.969 131.396 1.00 33.53 205 PHE A C 1
ATOM 1644 O O . PHE A 1 205 ? -67.341 -5.294 131.278 1.00 33.53 205 PHE A O 1
ATOM 1651 N N . GLU A 1 206 ? -65.541 -4.789 132.560 1.00 36.06 206 GLU A N 1
ATOM 1652 C CA . GLU A 1 206 ? -66.023 -4.900 133.938 1.00 36.06 206 GLU A CA 1
ATOM 1653 C C . GLU A 1 206 ? -67.279 -4.085 134.314 1.00 36.06 206 GLU A C 1
ATOM 1655 O O . GLU A 1 206 ? -67.444 -2.942 133.903 1.00 36.06 206 GLU A O 1
ATOM 1660 N N . SER A 1 207 ? -68.111 -4.726 135.157 1.00 44.09 207 SER A N 1
ATOM 1661 C CA . SER A 1 207 ? -68.737 -4.283 136.432 1.00 44.09 207 SER A CA 1
ATOM 1662 C C . SER A 1 207 ? -68.767 -2.767 136.740 1.00 44.09 207 SER A C 1
ATOM 1664 O O . SER A 1 207 ? -67.722 -2.132 136.617 1.00 44.09 207 SER A O 1
ATOM 1666 N N . PRO A 1 208 ? -69.851 -2.185 137.317 1.00 48.97 208 PRO A N 1
ATOM 1667 C CA . PRO A 1 208 ? -70.396 -2.689 138.579 1.00 48.97 208 PRO A CA 1
ATOM 1668 C C . PRO A 1 208 ? -71.900 -2.491 138.851 1.00 48.97 208 PRO A C 1
ATOM 1670 O O . PRO A 1 208 ? -72.700 -2.043 138.036 1.00 48.97 208 PRO A O 1
ATOM 1673 N N . ASP A 1 209 ? -72.205 -2.933 140.064 1.00 40.09 209 ASP A N 1
ATOM 1674 C CA . ASP A 1 209 ? -73.452 -3.211 140.746 1.00 40.09 209 ASP A CA 1
ATOM 1675 C C . ASP A 1 209 ? -74.553 -2.140 140.768 1.00 40.09 209 ASP A C 1
ATOM 1677 O O . ASP A 1 209 ? -74.365 -0.931 140.639 1.00 40.09 209 ASP A O 1
ATOM 1681 N N . VAL A 1 210 ? -75.739 -2.671 141.046 1.00 50.62 210 VAL A N 1
ATOM 1682 C CA . VAL A 1 210 ? -77.041 -2.021 141.154 1.00 50.62 210 VAL A CA 1
ATOM 1683 C C . VAL A 1 210 ? -77.087 -0.982 142.281 1.00 50.62 210 VAL A C 1
ATOM 1685 O O . VAL A 1 210 ? -76.938 -1.334 143.451 1.00 50.62 210 VAL A O 1
ATOM 1688 N N . LYS A 1 211 ? -77.469 0.265 141.951 1.00 44.16 211 LYS A N 1
ATOM 1689 C CA . LYS A 1 211 ? -78.565 1.012 142.619 1.00 44.16 211 LYS A CA 1
ATOM 1690 C C . LYS A 1 211 ? -78.807 2.409 142.016 1.00 44.16 211 LYS A C 1
ATOM 1692 O O . LYS A 1 211 ? -78.050 3.336 142.257 1.00 44.16 211 LYS A O 1
ATOM 1697 N N . GLY A 1 212 ? -79.987 2.578 141.412 1.00 44.56 212 GLY A N 1
ATOM 1698 C CA . GLY A 1 212 ? -80.884 3.705 141.713 1.00 44.56 212 GLY A CA 1
ATOM 1699 C C . GLY A 1 212 ? -80.803 5.014 140.900 1.00 44.56 212 GLY A C 1
ATOM 1700 O O . GLY A 1 212 ? -79.988 5.872 141.193 1.00 44.56 212 GLY A O 1
ATOM 1701 N N . LYS A 1 213 ? -81.876 5.227 140.113 1.00 47.41 213 LYS A N 1
ATOM 1702 C CA . LYS A 1 213 ? -82.641 6.478 139.847 1.00 47.41 213 LYS A CA 1
ATOM 1703 C C . LYS A 1 213 ? -82.196 7.482 138.750 1.00 47.41 213 LYS A C 1
ATOM 1705 O O . LYS A 1 213 ? -81.232 8.211 138.907 1.00 47.41 213 LYS A O 1
ATOM 1710 N N . LYS A 1 214 ? -83.132 7.646 137.788 1.00 51.75 214 LYS A N 1
ATOM 1711 C CA . LYS A 1 214 ? -83.540 8.835 136.989 1.00 51.75 214 LYS A CA 1
ATOM 1712 C C . LYS A 1 214 ? -82.462 9.543 136.137 1.00 51.75 214 LYS A C 1
ATOM 1714 O O . LYS A 1 214 ? -81.891 10.530 136.583 1.00 51.75 214 LYS A O 1
ATOM 1719 N N . GLY A 1 215 ? -82.329 9.131 134.866 1.00 46.69 215 GLY A N 1
ATOM 1720 C CA . GLY A 1 215 ? -81.553 9.858 133.838 1.00 46.69 215 GLY A CA 1
ATOM 1721 C C . GLY A 1 215 ? -81.841 9.534 132.352 1.00 46.69 215 GLY A C 1
ATOM 1722 O O . GLY A 1 215 ? -81.233 10.144 131.487 1.00 46.69 215 GLY A O 1
ATOM 1723 N N . GLU A 1 216 ? -82.778 8.635 132.024 1.00 54.34 216 GLU A N 1
ATOM 1724 C CA . GLU A 1 216 ? -82.892 7.966 130.702 1.00 54.34 216 GLU A CA 1
ATOM 1725 C C . GLU A 1 216 ? -83.346 8.842 129.506 1.00 54.34 216 GLU A C 1
ATOM 1727 O O . GLU A 1 216 ? -83.256 8.413 128.359 1.00 54.34 216 GLU A O 1
ATOM 1732 N N . SER A 1 217 ? -83.835 10.069 129.722 1.00 59.38 217 SER A N 1
ATOM 1733 C CA . SER A 1 217 ? -84.443 10.870 128.639 1.00 59.38 217 SER A CA 1
ATOM 1734 C C . SER A 1 217 ? -83.440 11.605 127.740 1.00 59.38 217 SER A C 1
ATOM 1736 O O . SER A 1 217 ? -83.788 11.930 126.607 1.00 59.38 217 SER A O 1
ATOM 1738 N N . ASN A 1 218 ? -82.223 11.884 128.216 1.00 61.06 218 ASN A N 1
ATOM 1739 C CA . ASN A 1 218 ? -81.220 12.618 127.431 1.00 61.06 218 ASN A CA 1
ATOM 1740 C C . ASN A 1 218 ? -80.411 11.692 126.506 1.00 61.06 218 ASN A C 1
ATOM 1742 O O . ASN A 1 218 ? -79.975 12.117 125.439 1.00 61.06 218 ASN A O 1
ATOM 1746 N N . ASP A 1 219 ? -80.270 10.416 126.870 1.00 64.56 219 ASP A N 1
ATOM 1747 C CA . ASP A 1 219 ? -79.476 9.444 126.111 1.00 64.56 219 ASP A CA 1
ATOM 1748 C C . ASP A 1 219 ? -80.198 8.964 124.842 1.00 64.56 219 ASP A C 1
ATOM 1750 O O . ASP A 1 219 ? -79.573 8.765 123.803 1.00 64.56 219 ASP A O 1
ATOM 1754 N N . ILE A 1 220 ? -81.529 8.842 124.887 1.00 71.19 220 ILE A N 1
ATOM 1755 C CA . ILE A 1 220 ? -82.345 8.422 123.734 1.00 71.19 220 ILE A CA 1
ATOM 1756 C C . ILE A 1 220 ? -82.357 9.494 122.633 1.00 71.19 220 ILE A C 1
ATOM 1758 O O . ILE A 1 220 ? -82.276 9.159 121.452 1.00 71.19 220 ILE A O 1
ATOM 1762 N N . ILE A 1 221 ? -82.422 10.775 123.012 1.00 73.00 221 ILE A N 1
ATOM 1763 C CA . ILE A 1 221 ? -82.409 11.902 122.065 1.00 73.00 221 ILE A CA 1
ATOM 1764 C C . ILE A 1 221 ? -81.039 12.002 121.379 1.00 73.00 221 ILE A C 1
ATOM 1766 O O . ILE A 1 221 ? -80.976 12.106 120.157 1.00 73.00 221 ILE A O 1
ATOM 1770 N N . ASN A 1 222 ? -79.946 11.855 122.133 1.00 75.44 222 ASN A N 1
ATOM 1771 C CA . ASN A 1 222 ? -78.594 11.820 121.567 1.00 75.44 222 ASN A CA 1
ATOM 1772 C C . ASN A 1 222 ? -78.394 10.647 120.594 1.00 75.44 222 ASN A C 1
ATOM 1774 O O . ASN A 1 222 ? -77.758 10.806 119.554 1.00 75.44 222 ASN A O 1
ATOM 1778 N N . LEU A 1 223 ? -78.961 9.474 120.895 1.00 80.75 223 LEU A N 1
ATOM 1779 C CA . LEU A 1 223 ? -78.905 8.319 119.996 1.00 80.75 223 LEU A CA 1
ATOM 1780 C C . LEU A 1 223 ? -79.732 8.527 118.716 1.00 80.75 223 LEU A C 1
ATOM 1782 O O . LEU A 1 223 ? -79.316 8.069 117.655 1.00 80.75 223 LEU A O 1
ATOM 1786 N N . GLN A 1 224 ? -80.876 9.218 118.777 1.00 78.56 224 GLN A N 1
ATOM 1787 C CA . GLN A 1 224 ? -81.672 9.548 117.585 1.00 78.56 224 GLN A CA 1
ATOM 1788 C C . GLN A 1 224 ? -80.979 10.563 116.666 1.00 78.56 224 GLN A C 1
ATOM 1790 O O . GLN A 1 224 ? -81.022 10.403 115.440 1.00 78.56 224 GLN A O 1
ATOM 1795 N N . ASP A 1 225 ? -80.313 11.565 117.238 1.00 81.50 225 ASP A N 1
ATOM 1796 C CA . ASP A 1 225 ? -79.490 12.514 116.481 1.00 81.50 225 ASP A CA 1
ATOM 1797 C C . ASP A 1 225 ? -78.288 11.813 115.837 1.00 81.50 225 ASP A C 1
ATOM 1799 O O . ASP A 1 225 ? -78.014 12.019 114.653 1.00 81.50 225 ASP A O 1
ATOM 1803 N N . GLU A 1 226 ? -77.628 10.906 116.562 1.00 83.88 226 GLU A N 1
ATOM 1804 C CA . GLU A 1 226 ? -76.510 10.128 116.021 1.00 83.88 226 GLU A CA 1
ATOM 1805 C C . GLU A 1 226 ? -76.964 9.188 114.893 1.00 83.88 226 GLU A C 1
ATOM 1807 O O . GLU A 1 226 ? -76.303 9.095 113.863 1.00 83.88 226 GLU A O 1
ATOM 1812 N N . VAL A 1 227 ? -78.135 8.551 115.011 1.00 83.62 227 VAL A N 1
ATOM 1813 C CA . VAL A 1 227 ? -78.716 7.741 113.923 1.00 83.62 227 VAL A CA 1
ATOM 1814 C C . VAL A 1 227 ? -79.038 8.597 112.697 1.00 83.62 227 VAL A C 1
ATOM 1816 O O . VAL A 1 227 ? -78.784 8.171 111.571 1.00 83.62 227 VAL A O 1
ATOM 1819 N N . SER A 1 228 ? -79.555 9.812 112.884 1.00 85.06 228 SER A N 1
ATOM 1820 C CA . SER A 1 228 ? -79.856 10.731 111.777 1.00 85.06 228 SER A CA 1
ATOM 1821 C C . SER A 1 228 ? -78.579 11.231 111.092 1.00 85.06 228 SER A C 1
ATOM 1823 O O . SER A 1 228 ? -78.497 11.295 109.861 1.00 85.06 228 SER A O 1
ATOM 1825 N N . LYS A 1 229 ? -77.536 11.510 111.875 1.00 88.62 229 LYS A N 1
ATOM 1826 C CA . LYS A 1 229 ? -76.204 11.867 111.385 1.00 88.62 229 LYS A CA 1
ATOM 1827 C C . LYS A 1 229 ? -75.564 10.713 110.610 1.00 88.62 229 LYS A C 1
ATOM 1829 O O . LYS A 1 229 ? -75.151 10.910 109.472 1.00 88.62 229 LYS A O 1
ATOM 1834 N N . LEU A 1 230 ? -75.594 9.496 111.149 1.00 88.44 230 LEU A N 1
ATOM 1835 C CA . LEU A 1 230 ? -75.101 8.296 110.469 1.00 88.44 230 LEU A CA 1
ATOM 1836 C C . LEU A 1 230 ? -75.903 7.967 109.201 1.00 88.44 230 LEU A C 1
ATOM 1838 O O . LEU A 1 230 ? -75.330 7.485 108.228 1.00 88.44 230 LEU A O 1
ATOM 1842 N N . LEU A 1 231 ? -77.212 8.240 109.166 1.00 89.62 231 LEU A N 1
ATOM 1843 C CA . LEU A 1 231 ? -78.044 8.044 107.974 1.00 89.62 231 LEU A CA 1
ATOM 1844 C C . LEU A 1 231 ? -77.652 9.015 106.852 1.00 89.62 231 LEU A C 1
ATOM 1846 O O . LEU A 1 231 ? -77.489 8.603 105.703 1.00 89.62 231 LEU A O 1
ATOM 1850 N N . THR A 1 232 ? -77.478 10.296 107.183 1.00 86.44 232 THR A N 1
ATOM 1851 C CA . THR A 1 232 ? -77.044 11.312 106.210 1.00 86.44 232 THR A CA 1
ATOM 1852 C C . THR A 1 232 ? -75.615 11.060 105.732 1.00 86.44 232 THR A C 1
ATOM 1854 O O . THR A 1 232 ? -75.346 11.153 104.534 1.00 86.44 232 THR A O 1
ATOM 1857 N N . GLU A 1 233 ? -74.724 10.637 106.629 1.00 89.38 233 GLU A N 1
ATOM 1858 C CA . GLU A 1 233 ? -73.367 10.206 106.299 1.00 89.38 233 GLU A CA 1
ATOM 1859 C C . GLU A 1 233 ? -73.372 8.949 105.417 1.00 89.38 233 GLU A C 1
ATOM 1861 O O . GLU A 1 233 ? -72.693 8.917 104.396 1.00 89.38 233 GLU A O 1
ATOM 1866 N N . SER A 1 234 ? -74.214 7.953 105.709 1.00 87.69 234 SER A N 1
ATOM 1867 C CA . SER A 1 234 ? -74.380 6.751 104.880 1.00 87.69 234 SER A CA 1
ATOM 1868 C C . SER A 1 234 ? -74.895 7.084 103.477 1.00 87.69 234 SER A C 1
ATOM 1870 O O . SER A 1 234 ? -74.413 6.539 102.480 1.00 87.69 234 SER A O 1
ATOM 1872 N N . GLN A 1 235 ? -75.839 8.021 103.366 1.00 91.06 235 GLN A N 1
ATOM 1873 C CA . GLN A 1 235 ? -76.374 8.458 102.080 1.00 91.06 235 GLN A CA 1
ATOM 1874 C C . GLN A 1 235 ? -75.357 9.290 101.278 1.00 91.06 235 GLN A C 1
ATOM 1876 O O . GLN A 1 235 ? -75.259 9.113 100.061 1.00 91.06 235 GLN A O 1
ATOM 1881 N N . SER A 1 236 ? -74.555 10.119 101.955 1.00 92.12 236 SER A N 1
ATOM 1882 C CA . SER A 1 236 ? -73.416 10.845 101.375 1.00 92.12 236 SER A CA 1
ATOM 1883 C C . SER A 1 236 ? -72.332 9.887 100.870 1.00 92.12 236 SER A C 1
ATOM 1885 O O . SER A 1 236 ? -71.947 9.939 99.701 1.00 92.12 236 SER A O 1
ATOM 1887 N N . LEU A 1 237 ? -71.921 8.921 101.699 1.00 93.12 237 LEU A N 1
ATOM 1888 C CA . LEU A 1 237 ? -70.967 7.875 101.329 1.00 93.12 237 LEU A CA 1
ATOM 1889 C C . LEU A 1 237 ? -71.470 7.056 100.142 1.00 93.12 237 LEU A C 1
ATOM 1891 O O . LEU A 1 237 ? -70.698 6.750 99.241 1.00 93.12 237 LEU A O 1
ATOM 1895 N N . LYS A 1 238 ? -72.767 6.740 100.077 1.00 93.25 238 LYS A N 1
ATOM 1896 C CA . LYS A 1 238 ? -73.352 6.032 98.932 1.00 93.25 238 LYS A CA 1
ATOM 1897 C C . LYS A 1 238 ? -73.242 6.840 97.635 1.00 93.25 238 LYS A C 1
ATOM 1899 O O . LYS A 1 238 ? -72.907 6.271 96.595 1.00 93.25 238 LYS A O 1
ATOM 1904 N N . GLN A 1 239 ? -73.490 8.151 97.683 1.00 93.31 239 GLN A N 1
ATOM 1905 C CA . GLN A 1 239 ? -73.282 9.031 96.529 1.00 93.31 239 GLN A CA 1
ATOM 1906 C C . GLN A 1 239 ? -71.801 9.101 96.142 1.00 93.31 239 GLN A C 1
ATOM 1908 O O . GLN A 1 239 ? -71.483 8.965 94.960 1.00 93.31 239 GLN A O 1
ATOM 1913 N N . GLN A 1 240 ? -70.902 9.222 97.118 1.00 93.94 240 GLN A N 1
ATOM 1914 C CA . GLN A 1 240 ? -69.457 9.220 96.894 1.00 93.94 240 GLN A CA 1
ATOM 1915 C C . GLN A 1 240 ? -68.963 7.901 96.280 1.00 93.94 240 GLN A C 1
ATOM 1917 O O . GLN A 1 240 ? -68.200 7.919 95.322 1.00 93.94 240 GLN A O 1
ATOM 1922 N N . ILE A 1 241 ? -69.446 6.753 96.759 1.00 92.56 241 ILE A N 1
ATOM 1923 C CA . ILE A 1 241 ? -69.133 5.435 96.190 1.00 92.56 241 ILE A CA 1
ATOM 1924 C C . ILE A 1 241 ? -69.631 5.345 94.742 1.00 92.56 241 ILE A C 1
ATOM 1926 O O . ILE A 1 241 ? -68.925 4.823 93.884 1.00 92.56 241 ILE A O 1
ATOM 1930 N N . SER A 1 242 ? -70.821 5.876 94.438 1.00 91.75 242 SER A N 1
ATOM 1931 C CA . SER A 1 242 ? -71.356 5.857 93.069 1.00 91.75 242 SER A CA 1
ATOM 1932 C C . SER A 1 242 ? -70.577 6.759 92.103 1.00 91.75 242 SER A C 1
ATOM 1934 O O . SER A 1 242 ? -70.315 6.356 90.969 1.00 91.75 242 SER A O 1
ATOM 1936 N N . SER A 1 243 ? -70.157 7.950 92.545 1.00 93.12 243 SER A N 1
ATOM 1937 C CA . SER A 1 243 ? -69.373 8.875 91.722 1.00 93.12 243 SER A CA 1
ATOM 1938 C C . SER A 1 243 ? -67.945 8.371 91.518 1.00 93.12 243 SER A C 1
ATOM 1940 O O . SER A 1 243 ? -67.423 8.453 90.404 1.00 93.12 243 SER A O 1
ATOM 1942 N N . GLU A 1 244 ? -67.346 7.772 92.548 1.00 93.38 244 GLU A N 1
ATOM 1943 C CA . GLU A 1 244 ? -66.026 7.153 92.459 1.00 93.38 244 GLU A CA 1
ATOM 1944 C C . GLU A 1 244 ? -66.062 5.880 91.603 1.00 93.38 244 GLU A C 1
ATOM 1946 O O . GLU A 1 244 ? -65.188 5.694 90.766 1.00 93.38 244 GLU A O 1
ATOM 1951 N N . SER A 1 245 ? -67.116 5.059 91.689 1.00 93.94 245 SER A N 1
ATOM 1952 C CA . SER A 1 245 ? -67.321 3.920 90.781 1.00 93.94 245 SER A CA 1
ATOM 1953 C C . SER A 1 245 ? -67.461 4.368 89.323 1.00 93.94 245 SER A C 1
ATOM 1955 O O . SER A 1 245 ? -66.851 3.782 88.432 1.00 93.94 245 SER A O 1
ATOM 1957 N N . GLN A 1 246 ? -68.198 5.450 89.052 1.00 94.62 246 GLN A N 1
ATOM 1958 C CA . GLN A 1 246 ? -68.296 5.990 87.696 1.00 94.62 246 GLN A CA 1
ATOM 1959 C C . GLN A 1 246 ? -66.950 6.541 87.198 1.00 94.62 246 GLN A C 1
ATOM 1961 O O . GLN A 1 246 ? -66.623 6.395 86.018 1.00 94.62 246 GLN A O 1
ATOM 1966 N N . ARG A 1 247 ? -66.162 7.176 88.076 1.00 95.44 247 ARG A N 1
ATOM 1967 C CA . ARG A 1 247 ? -64.800 7.627 87.761 1.00 95.44 247 ARG A CA 1
ATOM 1968 C C . ARG A 1 247 ? -63.877 6.438 87.481 1.00 95.44 247 ARG A C 1
ATOM 1970 O O . ARG A 1 247 ? -63.152 6.487 86.489 1.00 95.44 247 ARG A O 1
ATOM 1977 N N . ALA A 1 248 ? -63.956 5.378 88.283 1.00 95.50 248 ALA A N 1
ATOM 1978 C CA . ALA A 1 248 ? -63.209 4.140 88.091 1.00 95.50 248 ALA A CA 1
ATOM 1979 C C . ALA A 1 248 ? -63.546 3.493 86.742 1.00 95.50 248 ALA A C 1
ATOM 1981 O O . ALA A 1 248 ? -62.640 3.259 85.953 1.00 95.50 248 ALA A O 1
ATOM 1982 N N . ASN A 1 249 ? -64.830 3.349 86.399 1.00 95.19 249 ASN A N 1
ATOM 1983 C CA . ASN A 1 249 ? -65.249 2.786 85.109 1.00 95.19 249 ASN A CA 1
ATOM 1984 C C . ASN A 1 249 ? -64.708 3.592 83.913 1.00 95.19 249 ASN A C 1
ATOM 1986 O O . ASN A 1 249 ? -64.279 3.022 82.910 1.00 95.19 249 ASN A O 1
ATOM 1990 N N . LYS A 1 250 ? -64.698 4.932 84.005 1.00 96.62 250 LYS A N 1
ATOM 1991 C CA . LYS A 1 250 ? -64.096 5.789 82.967 1.00 96.62 250 LYS A CA 1
ATOM 1992 C C . LYS A 1 250 ? -62.587 5.563 82.866 1.00 96.62 250 LYS A C 1
ATOM 1994 O O . LYS A 1 250 ? -62.075 5.420 81.758 1.00 96.62 250 LYS A O 1
ATOM 1999 N N . ALA A 1 251 ? -61.889 5.500 83.998 1.00 95.75 251 ALA A N 1
ATOM 2000 C CA . ALA A 1 251 ? -60.457 5.222 84.030 1.00 95.75 251 ALA A CA 1
ATOM 2001 C C . ALA A 1 251 ? -60.130 3.830 83.463 1.00 95.75 251 ALA A C 1
ATOM 2003 O O . ALA A 1 251 ? -59.215 3.707 82.656 1.00 95.75 251 ALA A O 1
ATOM 2004 N N . GLU A 1 252 ? -60.910 2.802 83.803 1.00 95.81 252 GLU A N 1
ATOM 2005 C CA . GLU A 1 252 ? -60.763 1.442 83.273 1.00 95.81 252 GLU A CA 1
ATOM 2006 C C . GLU A 1 252 ? -60.956 1.393 81.754 1.00 95.81 252 GLU A C 1
ATOM 2008 O O . GLU A 1 252 ? -60.152 0.780 81.050 1.00 95.81 252 GLU A O 1
ATOM 2013 N N . SER A 1 253 ? -61.968 2.093 81.229 1.00 95.50 253 SER A N 1
ATOM 2014 C CA . SER A 1 253 ? -6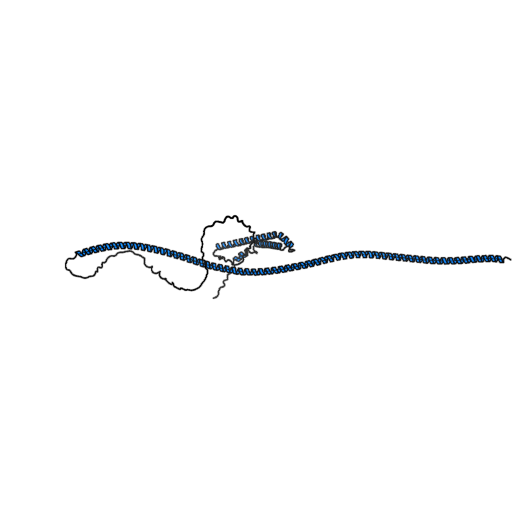2.180 2.179 79.780 1.00 95.50 253 SER A CA 1
ATOM 2015 C C . SER A 1 253 ? -61.012 2.861 79.055 1.00 95.50 253 SER A C 1
ATOM 2017 O O . SER A 1 253 ? -60.604 2.405 77.987 1.00 95.50 253 SER A O 1
ATOM 2019 N N . GLU A 1 254 ? -60.413 3.896 79.656 1.00 96.88 254 GLU A N 1
ATOM 2020 C CA . GLU A 1 254 ? -59.241 4.570 79.088 1.00 96.88 254 GLU A CA 1
ATOM 2021 C C . GLU A 1 254 ? -57.987 3.694 79.175 1.00 96.88 254 GLU A C 1
ATOM 2023 O O . GLU A 1 254 ? -57.218 3.640 78.220 1.00 96.88 254 GLU A O 1
ATOM 2028 N N . ILE A 1 255 ? -57.799 2.944 80.267 1.00 96.56 255 ILE A N 1
ATOM 2029 C CA . ILE A 1 255 ? -56.713 1.958 80.386 1.00 96.56 255 ILE A CA 1
ATOM 2030 C C . ILE A 1 255 ? -56.827 0.908 79.279 1.00 96.56 255 ILE A C 1
ATOM 2032 O O . ILE A 1 255 ? -55.819 0.569 78.657 1.00 96.56 255 ILE A O 1
ATOM 2036 N N . HIS A 1 256 ? -58.036 0.411 79.007 1.00 97.44 256 HIS A N 1
ATOM 2037 C CA . HIS A 1 256 ? -58.255 -0.546 77.926 1.00 97.44 256 HIS A CA 1
ATOM 2038 C C . HIS A 1 256 ? -57.919 0.069 76.561 1.00 97.44 256 HIS A C 1
ATOM 2040 O O . HIS A 1 256 ? -57.139 -0.507 75.806 1.00 97.44 256 HIS A O 1
ATOM 2046 N N . ARG A 1 257 ? -58.389 1.296 76.300 1.00 97.31 257 ARG A N 1
ATOM 2047 C CA . ARG A 1 257 ? -58.084 2.035 75.067 1.00 97.31 257 ARG A CA 1
ATOM 2048 C C . ARG A 1 257 ? -56.581 2.249 74.876 1.00 97.31 257 ARG A C 1
ATOM 2050 O O . ARG A 1 257 ? -56.056 2.028 73.788 1.00 97.31 257 ARG A O 1
ATOM 2057 N N . LEU A 1 258 ? -55.869 2.645 75.931 1.00 97.75 258 LEU A N 1
ATOM 2058 C CA . LEU A 1 258 ? -54.416 2.816 75.897 1.00 97.75 258 LEU A CA 1
ATOM 2059 C C . LEU A 1 258 ? -53.703 1.487 75.639 1.00 97.75 258 LEU A C 1
ATOM 2061 O O . LEU A 1 258 ? -52.769 1.441 74.839 1.00 97.75 258 LEU A O 1
ATOM 2065 N N . LYS A 1 259 ? -54.165 0.397 76.256 1.00 98.06 259 LYS A N 1
ATOM 2066 C CA . LYS A 1 259 ? -53.622 -0.942 76.017 1.00 98.06 259 LYS A CA 1
ATOM 2067 C C . LYS A 1 259 ? -53.751 -1.345 74.547 1.00 98.06 259 LYS A C 1
ATOM 2069 O O . LYS A 1 259 ? -52.759 -1.780 73.966 1.00 98.06 259 LYS A O 1
ATOM 2074 N N . ASP A 1 260 ? -54.908 -1.105 73.934 1.00 97.50 260 ASP A N 1
ATOM 2075 C CA . ASP A 1 260 ? -55.127 -1.370 72.509 1.00 97.50 260 ASP A CA 1
ATOM 2076 C C . ASP A 1 260 ? -54.207 -0.516 71.628 1.00 97.50 260 ASP A C 1
ATOM 2078 O O . ASP A 1 260 ? -53.573 -1.036 70.709 1.00 97.50 260 ASP A O 1
ATOM 2082 N N . THR A 1 261 ? -54.045 0.778 71.940 1.00 97.69 261 THR A N 1
ATOM 2083 C CA . THR A 1 261 ? -53.111 1.638 71.190 1.00 97.69 261 THR A CA 1
ATOM 2084 C C . THR A 1 261 ? -51.662 1.170 71.306 1.00 97.69 261 THR A C 1
ATOM 2086 O O . THR A 1 261 ? -50.942 1.178 70.310 1.00 97.69 261 THR A O 1
ATOM 2089 N N . ILE A 1 262 ? -51.234 0.702 72.483 1.00 97.56 262 ILE A N 1
ATOM 2090 C CA . ILE A 1 262 ? -49.895 0.137 72.687 1.00 97.56 262 ILE A CA 1
ATOM 2091 C C . ILE A 1 262 ? -49.731 -1.138 71.855 1.00 97.56 262 ILE A C 1
ATOM 2093 O O . ILE A 1 262 ? -48.717 -1.287 71.177 1.00 97.56 262 ILE A O 1
ATOM 2097 N N . SER A 1 263 ? -50.721 -2.034 71.852 1.00 98.00 263 SER A N 1
ATOM 2098 C CA . SER A 1 263 ? -50.691 -3.247 71.028 1.00 98.00 263 SER A CA 1
ATOM 2099 C C . SER A 1 263 ? -50.610 -2.932 69.529 1.00 98.00 263 SER A C 1
ATOM 2101 O O . SER A 1 263 ? -49.781 -3.525 68.835 1.00 98.00 263 SER A O 1
ATOM 2103 N N . CYS A 1 264 ? -51.385 -1.958 69.039 1.00 97.62 264 CYS A N 1
ATOM 2104 C CA . CYS A 1 264 ? -51.290 -1.480 67.657 1.00 97.62 264 CYS A CA 1
ATOM 2105 C C . CYS A 1 264 ? -49.890 -0.931 67.341 1.00 97.62 264 CYS A C 1
ATOM 2107 O O . CYS A 1 264 ? -49.261 -1.388 66.385 1.00 97.62 264 CYS A O 1
ATOM 2109 N N . LEU A 1 265 ? -49.359 -0.030 68.175 1.00 97.75 265 LEU A N 1
ATOM 2110 C CA . LEU A 1 265 ? -48.033 0.571 67.985 1.00 97.75 265 LEU A CA 1
ATOM 2111 C C . LEU A 1 265 ? -46.899 -0.464 68.015 1.00 97.75 265 LEU A C 1
ATOM 2113 O O . LEU A 1 265 ? -45.936 -0.340 67.262 1.00 97.75 265 LEU A O 1
ATOM 2117 N N . ILE A 1 266 ? -46.998 -1.502 68.851 1.00 97.38 266 ILE A N 1
ATOM 2118 C CA . ILE A 1 266 ? -46.015 -2.595 68.876 1.00 97.38 266 ILE A CA 1
ATOM 2119 C C . ILE A 1 266 ? -46.020 -3.342 67.539 1.00 97.38 266 ILE A C 1
ATOM 2121 O O . ILE A 1 266 ? -44.955 -3.541 66.956 1.00 97.38 266 ILE A O 1
ATOM 2125 N N . SER A 1 267 ? -47.200 -3.693 67.018 1.00 95.94 267 SER A N 1
ATOM 2126 C CA . SER A 1 267 ? -47.307 -4.389 65.730 1.00 95.94 267 SER A CA 1
ATOM 2127 C C . SER A 1 267 ? -46.805 -3.537 64.553 1.00 95.94 267 SER A C 1
ATOM 2129 O O . SER A 1 267 ? -46.106 -4.036 63.668 1.00 95.94 267 SER A O 1
ATOM 2131 N N . GLU A 1 268 ? -47.066 -2.227 64.568 1.00 97.44 268 GLU A N 1
ATOM 2132 C CA . GLU A 1 268 ? -46.550 -1.284 63.571 1.00 97.44 268 GLU A CA 1
ATOM 2133 C C . GLU A 1 268 ? -45.019 -1.152 63.660 1.00 97.44 268 GLU A C 1
ATOM 2135 O O . GLU A 1 268 ? -44.310 -1.228 62.655 1.00 97.44 268 GLU A O 1
ATOM 2140 N N . LYS A 1 269 ? -44.464 -1.055 64.872 1.00 97.69 269 LYS A N 1
ATOM 2141 C CA . LYS A 1 269 ? -43.011 -1.061 65.095 1.00 97.69 269 LYS A CA 1
ATOM 2142 C C . LYS A 1 269 ? -42.362 -2.360 64.601 1.00 97.69 269 LYS A C 1
ATOM 2144 O O . LYS A 1 269 ? -41.267 -2.334 64.044 1.00 97.69 269 LYS A O 1
ATOM 2149 N N . ASP A 1 270 ? -42.990 -3.510 64.824 1.00 97.31 270 ASP A N 1
ATOM 2150 C CA . ASP A 1 270 ? -42.444 -4.801 64.393 1.00 97.31 270 ASP A CA 1
ATOM 2151 C C . ASP A 1 270 ? -42.490 -4.963 62.867 1.00 97.31 270 ASP A C 1
ATOM 2153 O O . ASP A 1 270 ? -41.508 -5.400 62.261 1.00 97.31 270 ASP A O 1
ATOM 2157 N N . THR A 1 271 ? -43.580 -4.542 62.222 1.00 96.94 271 THR A N 1
ATOM 2158 C CA . THR A 1 271 ? -43.697 -4.566 60.753 1.00 96.94 271 THR A CA 1
ATOM 2159 C C . THR A 1 271 ? -42.703 -3.618 60.079 1.00 96.94 271 THR A C 1
ATOM 2161 O O . THR A 1 271 ? -42.008 -4.024 59.145 1.00 96.94 271 THR A O 1
ATOM 2164 N N . THR A 1 272 ? -42.556 -2.390 60.582 1.00 97.56 272 THR A N 1
ATOM 2165 C CA . THR A 1 272 ? -41.567 -1.420 60.076 1.00 97.56 272 THR A CA 1
ATOM 2166 C C . THR A 1 272 ? -40.127 -1.894 60.286 1.00 97.56 272 THR A C 1
ATOM 2168 O O . THR A 1 272 ? -39.304 -1.777 59.376 1.00 97.56 272 THR A O 1
ATOM 2171 N N . LEU A 1 273 ? -39.813 -2.519 61.427 1.00 97.88 273 LEU A N 1
ATOM 2172 C CA . LEU A 1 273 ? -38.498 -3.118 61.676 1.00 97.88 273 LEU A CA 1
ATOM 2173 C C . LEU A 1 273 ? -38.187 -4.256 60.689 1.00 97.88 273 LEU A C 1
ATOM 2175 O O . LEU A 1 273 ? -37.065 -4.353 60.186 1.00 97.88 273 LEU A O 1
ATOM 2179 N N . LEU A 1 274 ? -39.165 -5.115 60.383 1.00 97.38 274 LEU A N 1
ATOM 2180 C CA . LEU A 1 274 ? -39.003 -6.172 59.380 1.00 97.38 274 LEU A CA 1
ATOM 2181 C C . LEU A 1 274 ? -38.727 -5.593 57.988 1.00 97.38 274 LEU A C 1
ATOM 2183 O O . LEU A 1 274 ? -37.823 -6.077 57.301 1.00 97.38 274 LEU A O 1
ATOM 2187 N N . GLN A 1 275 ? -39.448 -4.538 57.597 1.00 97.62 275 GLN A N 1
ATOM 2188 C CA . GLN A 1 275 ? -39.218 -3.840 56.331 1.00 97.62 275 GLN A CA 1
ATOM 2189 C C . GLN A 1 275 ? -37.824 -3.201 56.272 1.00 97.62 275 GLN A C 1
ATOM 2191 O O . GLN A 1 275 ? -37.107 -3.416 55.296 1.00 97.62 275 GLN A O 1
ATOM 2196 N N . TYR A 1 276 ? -37.393 -2.507 57.331 1.00 97.81 276 TYR A N 1
ATOM 2197 C CA . TYR A 1 276 ? -36.051 -1.918 57.426 1.00 97.81 276 TYR A CA 1
ATOM 2198 C C . TYR A 1 276 ? -34.937 -2.973 57.311 1.00 97.81 276 TYR A C 1
ATOM 2200 O O . TYR A 1 276 ? -33.935 -2.790 56.612 1.00 97.81 276 TYR A O 1
ATOM 2208 N N . ASN A 1 277 ? -35.120 -4.126 57.955 1.00 97.56 277 ASN A N 1
ATOM 2209 C CA . ASN A 1 277 ? -34.176 -5.235 57.851 1.00 97.56 277 ASN A CA 1
ATOM 2210 C C . ASN A 1 277 ? -34.150 -5.828 56.432 1.00 97.56 277 ASN A C 1
ATOM 2212 O O . ASN A 1 277 ? -33.087 -6.206 55.938 1.00 97.56 277 ASN A O 1
ATOM 2216 N N . ALA A 1 278 ? -35.298 -5.913 55.754 1.00 98.00 278 ALA A N 1
ATOM 2217 C CA . ALA A 1 278 ? -35.368 -6.358 54.364 1.00 98.00 278 ALA A CA 1
ATOM 2218 C C . ALA A 1 278 ? -34.663 -5.378 53.410 1.00 98.00 278 ALA A C 1
ATOM 2220 O O . ALA A 1 278 ? -33.863 -5.816 52.580 1.00 98.00 278 ALA A O 1
ATOM 2221 N N . SER A 1 279 ? -34.880 -4.065 53.561 1.00 97.50 279 SER A N 1
ATOM 2222 C CA . SER A 1 279 ? -34.190 -3.048 52.757 1.00 97.50 279 SER A CA 1
ATOM 2223 C C . SER A 1 279 ? -32.686 -3.042 53.006 1.00 97.50 279 SER A C 1
ATOM 2225 O O . SER A 1 279 ? -31.919 -2.953 52.054 1.00 97.50 279 SER A O 1
ATOM 2227 N N . THR A 1 280 ? -32.251 -3.217 54.255 1.00 98.06 280 THR A N 1
ATOM 2228 C CA . THR A 1 280 ? -30.823 -3.279 54.606 1.00 98.06 280 THR A CA 1
ATOM 2229 C C . THR A 1 280 ? -30.129 -4.459 53.928 1.00 98.06 280 THR A C 1
ATOM 2231 O O . THR A 1 280 ? -29.063 -4.300 53.338 1.00 98.06 280 THR A O 1
ATOM 2234 N N . ARG A 1 281 ? -30.756 -5.645 53.929 1.00 97.88 281 ARG A N 1
ATOM 2235 C CA . ARG A 1 281 ? -30.218 -6.804 53.195 1.00 97.88 281 ARG A CA 1
ATOM 2236 C C . ARG A 1 281 ? -30.147 -6.540 51.693 1.00 97.88 281 ARG A C 1
ATOM 2238 O O . ARG A 1 281 ? -29.146 -6.876 51.070 1.00 97.88 281 ARG A O 1
ATOM 2245 N N . ARG A 1 282 ? -31.183 -5.923 51.115 1.00 98.38 282 ARG A N 1
ATOM 2246 C CA . ARG A 1 282 ? -31.202 -5.575 49.687 1.00 98.38 282 ARG A CA 1
ATOM 2247 C C . ARG A 1 282 ? -30.098 -4.581 49.324 1.00 98.38 282 ARG A C 1
ATOM 2249 O O . ARG A 1 282 ? -29.444 -4.778 48.307 1.00 98.38 282 ARG A O 1
ATOM 2256 N N . LEU A 1 283 ? -29.874 -3.558 50.150 1.00 98.00 283 LEU A N 1
ATOM 2257 C CA . LEU A 1 283 ? -28.782 -2.599 49.966 1.00 98.00 283 LEU A CA 1
ATOM 2258 C C . LEU A 1 283 ? -27.423 -3.301 49.982 1.00 98.00 283 LEU A C 1
ATOM 2260 O O . LEU A 1 283 ? -26.645 -3.100 49.061 1.00 98.00 283 LEU A O 1
ATOM 2264 N N . SER A 1 284 ? -27.188 -4.207 50.934 1.00 98.31 284 SER A N 1
ATOM 2265 C CA . SER A 1 284 ? -25.933 -4.968 50.998 1.00 98.31 284 SER A CA 1
ATOM 2266 C C . SER A 1 284 ? -25.685 -5.826 49.747 1.00 98.31 284 SER A C 1
ATOM 2268 O O . SER A 1 284 ? -24.560 -5.888 49.250 1.00 98.31 284 SER A O 1
ATOM 2270 N N . VAL A 1 285 ? -26.730 -6.457 49.194 1.00 98.25 285 VAL A N 1
ATOM 2271 C CA . VAL A 1 285 ? -26.618 -7.202 47.927 1.00 98.25 285 VAL A CA 1
ATOM 2272 C C . VAL A 1 285 ? -26.242 -6.262 46.782 1.00 98.25 285 VAL A C 1
ATOM 2274 O O . VAL A 1 285 ? -25.264 -6.530 46.086 1.00 98.25 285 VAL A O 1
ATOM 2277 N N . LEU A 1 286 ? -26.955 -5.142 46.634 1.00 98.31 286 LEU A N 1
ATOM 2278 C CA . LEU A 1 286 ? -26.695 -4.156 45.582 1.00 98.31 286 LEU A CA 1
ATOM 2279 C C . LEU A 1 286 ? -25.300 -3.528 45.696 1.00 98.31 286 LEU A C 1
ATOM 2281 O O . LEU A 1 286 ? -24.634 -3.353 44.684 1.00 98.31 286 LEU A O 1
ATOM 2285 N N . GLU A 1 287 ? -24.822 -3.236 46.905 1.00 98.12 287 GLU A N 1
ATOM 2286 C CA . GLU A 1 287 ? -23.455 -2.754 47.145 1.00 98.12 287 GLU A CA 1
ATOM 2287 C C . GLU A 1 287 ? -22.411 -3.782 46.685 1.00 98.12 287 GLU A C 1
ATOM 2289 O O . GLU A 1 287 ? -21.421 -3.427 46.043 1.00 98.12 287 GLU A O 1
ATOM 2294 N N . SER A 1 288 ? -22.647 -5.072 46.954 1.00 97.44 288 SER A N 1
ATOM 2295 C CA . SER A 1 288 ? -21.752 -6.143 46.503 1.00 97.44 288 SER A CA 1
ATOM 2296 C C . SER A 1 288 ? -21.760 -6.316 44.979 1.00 97.44 288 SER A C 1
ATOM 2298 O O . SER A 1 288 ? -20.714 -6.564 44.379 1.00 97.44 288 SER A O 1
ATOM 2300 N N . GLU A 1 289 ? -22.920 -6.162 44.337 1.00 98.38 289 GLU A N 1
ATOM 2301 C CA . GLU A 1 289 ? -23.058 -6.194 42.878 1.00 98.38 289 GLU A CA 1
ATOM 2302 C C . GLU A 1 289 ? -22.392 -4.978 42.233 1.00 98.38 289 GLU A C 1
ATOM 2304 O O . GLU A 1 289 ? -21.656 -5.132 41.258 1.00 98.38 289 GLU A O 1
ATOM 2309 N N . PHE A 1 290 ? -22.565 -3.793 42.820 1.00 97.75 290 PHE A N 1
ATOM 2310 C CA . PHE A 1 290 ? -21.906 -2.568 42.381 1.00 97.75 290 PHE A CA 1
ATOM 2311 C C . PHE A 1 290 ? -20.382 -2.691 42.469 1.00 97.75 290 PHE A C 1
ATOM 2313 O O . PHE A 1 290 ? -19.686 -2.372 41.510 1.00 97.75 290 PHE A O 1
ATOM 2320 N N . SER A 1 291 ? -19.853 -3.238 43.568 1.00 98.25 291 SER A N 1
ATOM 2321 C CA . SER A 1 291 ? -18.413 -3.476 43.719 1.00 98.25 291 SER A CA 1
ATOM 2322 C C . SER A 1 291 ? -17.867 -4.462 42.678 1.00 98.25 291 SER A C 1
ATOM 2324 O O . SER A 1 291 ? -16.781 -4.250 42.135 1.00 98.25 291 SER A O 1
ATOM 2326 N N . LYS A 1 292 ? -18.624 -5.516 42.344 1.00 98.25 292 LYS A N 1
ATOM 2327 C CA . LYS A 1 292 ? -18.252 -6.441 41.260 1.00 98.25 292 LYS A CA 1
ATOM 2328 C C . LYS A 1 292 ? -18.238 -5.736 39.903 1.00 98.25 292 LYS A C 1
ATOM 2330 O O . LYS A 1 292 ? -17.281 -5.907 39.152 1.00 98.25 292 LYS A O 1
ATOM 2335 N N . ALA A 1 293 ? -19.269 -4.949 39.598 1.00 98.19 293 ALA A N 1
ATOM 2336 C CA . ALA A 1 293 ? -19.364 -4.204 38.345 1.00 98.19 293 ALA A CA 1
ATOM 2337 C C . ALA A 1 293 ? -18.229 -3.175 38.198 1.00 98.19 293 ALA A C 1
ATOM 2339 O O . ALA A 1 293 ? -17.623 -3.087 37.132 1.00 98.19 293 ALA A O 1
ATOM 2340 N N . ASP A 1 294 ? -17.891 -2.458 39.272 1.00 97.94 294 ASP A N 1
ATOM 2341 C CA . ASP A 1 294 ? -16.775 -1.506 39.305 1.00 97.94 294 ASP A CA 1
ATOM 2342 C C . ASP A 1 294 ? -15.427 -2.196 39.041 1.00 97.94 294 ASP A C 1
ATOM 2344 O O . ASP A 1 294 ? -14.624 -1.741 38.223 1.00 97.94 294 ASP A O 1
ATOM 2348 N N . MET A 1 295 ? -15.206 -3.366 39.649 1.00 97.88 295 MET A N 1
ATOM 2349 C CA . MET A 1 295 ? -13.998 -4.153 39.410 1.00 97.88 295 MET A CA 1
ATOM 2350 C C . MET A 1 295 ? -13.892 -4.628 37.951 1.00 97.88 295 MET A C 1
ATOM 2352 O O . MET A 1 295 ? -12.806 -4.584 37.370 1.00 97.88 295 MET A O 1
ATOM 2356 N N . GLU A 1 296 ? -14.993 -5.067 37.336 1.00 98.38 296 GLU A N 1
ATOM 2357 C CA . GLU A 1 296 ? -15.001 -5.460 35.920 1.00 98.38 296 GLU A CA 1
ATOM 2358 C C . GLU A 1 296 ? -14.794 -4.268 34.978 1.00 98.38 296 GLU A C 1
ATOM 2360 O O . GLU A 1 296 ? -14.034 -4.379 34.012 1.00 98.38 296 GLU A O 1
ATOM 2365 N N . LEU A 1 297 ? -15.384 -3.109 35.285 1.00 98.12 297 LEU A N 1
ATOM 2366 C CA . LEU A 1 297 ? -15.144 -1.870 34.544 1.00 98.12 297 LEU A CA 1
ATOM 2367 C C . LEU A 1 297 ? -13.664 -1.480 34.596 1.00 98.12 297 LEU A C 1
ATOM 2369 O O . LEU A 1 297 ? -13.077 -1.132 33.571 1.00 98.12 297 LEU A O 1
ATOM 2373 N N . LYS A 1 298 ? -13.032 -1.602 35.767 1.00 98.38 298 LYS A N 1
ATOM 2374 C CA . LYS A 1 298 ? -11.606 -1.320 35.931 1.00 98.38 298 LYS A CA 1
ATOM 2375 C C . LYS A 1 298 ? -10.731 -2.274 35.120 1.00 98.38 298 LYS A C 1
ATOM 2377 O O . LYS A 1 298 ? -9.868 -1.816 34.378 1.00 98.38 298 LYS A O 1
ATOM 2382 N N . LYS A 1 299 ? -11.014 -3.582 35.153 1.00 98.56 299 LYS A N 1
ATOM 2383 C CA . LYS A 1 299 ? -10.318 -4.570 34.304 1.00 98.56 299 LYS A CA 1
ATOM 2384 C C . LYS A 1 299 ? -10.480 -4.270 32.814 1.00 98.56 299 LYS A C 1
ATOM 2386 O O . LYS A 1 299 ? -9.533 -4.426 32.047 1.00 98.56 299 LYS A O 1
ATOM 2391 N N . LEU A 1 300 ? -11.680 -3.877 32.381 1.00 98.38 300 LEU A N 1
ATOM 2392 C CA . LEU A 1 300 ? -11.931 -3.468 30.998 1.00 98.38 300 LEU A CA 1
ATOM 2393 C C . LEU A 1 300 ? -11.133 -2.217 30.629 1.00 98.38 300 LEU A C 1
ATOM 2395 O O . LEU A 1 300 ? -10.522 -2.199 29.565 1.00 98.38 300 LEU A O 1
ATOM 2399 N N . SER A 1 301 ? -11.082 -1.222 31.514 1.00 98.25 301 SER A N 1
ATOM 2400 C CA . SER A 1 301 ? -10.275 -0.014 31.332 1.00 98.25 301 SER A CA 1
ATOM 2401 C C . SER A 1 301 ? -8.785 -0.339 31.195 1.00 98.25 301 SER A C 1
ATOM 2403 O O . SER A 1 301 ? -8.140 0.152 30.271 1.00 98.25 301 SER A O 1
ATOM 2405 N N . ASP A 1 302 ? -8.240 -1.207 32.050 1.00 98.12 302 ASP A N 1
ATOM 2406 C CA . ASP A 1 302 ? -6.830 -1.612 31.987 1.00 98.12 302 ASP A CA 1
ATOM 2407 C C . ASP A 1 302 ? -6.523 -2.378 30.688 1.00 98.12 302 ASP A C 1
ATOM 2409 O O . ASP A 1 302 ? -5.519 -2.118 30.022 1.00 98.12 302 ASP A O 1
ATOM 2413 N N . ARG A 1 303 ? -7.424 -3.278 30.263 1.00 98.50 303 ARG A N 1
ATOM 2414 C CA . ARG A 1 303 ? -7.315 -3.956 28.959 1.00 98.50 303 ARG A CA 1
ATOM 2415 C C . ARG A 1 303 ? -7.360 -2.969 27.795 1.00 98.50 303 ARG A C 1
ATOM 2417 O O . ARG A 1 303 ? -6.575 -3.105 26.860 1.00 98.50 303 ARG A O 1
ATOM 2424 N N . MET A 1 304 ? -8.249 -1.981 27.853 1.00 98.44 304 MET A N 1
ATOM 2425 C CA . MET A 1 304 ? -8.359 -0.947 26.827 1.00 98.44 304 MET A CA 1
ATOM 2426 C C . MET A 1 304 ? -7.079 -0.108 26.745 1.00 98.44 304 MET A C 1
ATOM 2428 O O . MET A 1 304 ? -6.622 0.174 25.643 1.00 98.44 304 MET A O 1
ATOM 2432 N N . ALA A 1 305 ? -6.458 0.230 27.879 1.00 98.38 305 ALA A N 1
ATOM 2433 C CA . ALA A 1 305 ? -5.183 0.946 27.903 1.00 98.38 305 ALA A CA 1
ATOM 2434 C C . ALA A 1 305 ? -4.058 0.151 27.215 1.00 98.38 305 ALA A C 1
ATOM 2436 O O . ALA A 1 305 ? -3.341 0.698 26.379 1.00 98.38 305 ALA A O 1
ATOM 2437 N N . ILE A 1 306 ? -3.962 -1.156 27.491 1.00 98.25 306 ILE A N 1
ATOM 2438 C CA . ILE A 1 306 ? -2.993 -2.044 26.829 1.00 98.25 306 ILE A CA 1
ATOM 2439 C C . ILE A 1 306 ? -3.213 -2.063 25.311 1.00 98.25 306 ILE A C 1
ATOM 2441 O O . ILE A 1 306 ? -2.254 -1.989 24.543 1.00 98.25 306 ILE A O 1
ATOM 2445 N N . GLU A 1 307 ? -4.463 -2.170 24.862 1.00 98.31 307 GLU A N 1
ATOM 2446 C CA . GLU A 1 307 ? -4.770 -2.230 23.431 1.00 98.31 307 GLU A CA 1
ATOM 2447 C C . GLU A 1 307 ? -4.500 -0.893 22.726 1.00 98.31 307 GLU A C 1
ATOM 2449 O O . GLU A 1 307 ? -3.966 -0.875 21.619 1.00 98.31 307 GLU A O 1
ATOM 2454 N N . VAL A 1 308 ? -4.767 0.231 23.397 1.00 98.44 308 VAL A N 1
ATOM 2455 C CA . VAL A 1 308 ? -4.392 1.568 22.917 1.00 98.44 308 VAL A CA 1
ATOM 2456 C C . VAL A 1 308 ? -2.879 1.677 22.714 1.00 98.44 308 VAL A C 1
ATOM 2458 O O . VAL A 1 308 ? -2.440 2.211 21.697 1.00 98.44 308 VAL A O 1
ATOM 2461 N N . ASP A 1 309 ? -2.063 1.154 23.627 1.00 98.19 309 ASP A N 1
ATOM 2462 C CA . ASP A 1 309 ? -0.606 1.214 23.478 1.00 98.19 309 ASP A CA 1
ATOM 2463 C C . ASP A 1 309 ? -0.082 0.293 22.364 1.00 98.19 309 ASP A C 1
ATOM 2465 O O . ASP A 1 309 ? 0.816 0.689 21.615 1.00 98.19 309 ASP A O 1
ATOM 2469 N N . LYS A 1 310 ? -0.687 -0.887 22.163 1.00 98.50 310 LYS A N 1
ATOM 2470 C CA . LYS A 1 310 ? -0.395 -1.729 20.986 1.00 98.50 310 LYS A CA 1
ATOM 2471 C C . LYS A 1 310 ? -0.751 -1.024 19.680 1.00 98.50 310 LYS A C 1
ATOM 2473 O O . LYS A 1 310 ? 0.026 -1.085 18.727 1.00 98.50 310 LYS A O 1
ATOM 2478 N N . LEU A 1 311 ? -1.898 -0.343 19.634 1.00 98.25 311 LEU A N 1
ATOM 2479 C CA . LEU A 1 311 ? -2.319 0.426 18.464 1.00 98.25 311 LEU A CA 1
ATOM 2480 C C . LEU A 1 311 ? -1.339 1.561 18.164 1.00 98.25 311 LEU A C 1
ATOM 2482 O O . LEU A 1 311 ? -0.918 1.689 17.018 1.00 98.25 311 LEU A O 1
ATOM 2486 N N . LYS A 1 312 ? -0.890 2.312 19.177 1.00 98.50 312 LYS A N 1
ATOM 2487 C CA . LYS A 1 312 ? 0.145 3.350 19.004 1.00 98.50 312 LYS A CA 1
ATOM 2488 C C . LYS A 1 312 ? 1.454 2.781 18.452 1.00 98.50 312 LYS A C 1
ATOM 2490 O O . LYS A 1 312 ? 2.082 3.388 17.582 1.00 98.50 312 LYS A O 1
ATOM 2495 N N . TYR A 1 313 ? 1.881 1.619 18.950 1.00 98.19 313 TYR A N 1
ATOM 2496 C CA . TYR A 1 313 ? 3.077 0.942 18.447 1.00 98.19 313 TYR A CA 1
ATOM 2497 C C . TYR A 1 313 ? 2.922 0.547 16.970 1.00 98.19 313 TYR A C 1
ATOM 2499 O O . TYR A 1 313 ? 3.782 0.868 16.148 1.00 98.19 313 TYR A O 1
ATOM 2507 N N . ALA A 1 314 ? 1.802 -0.089 16.615 1.00 97.94 314 ALA A N 1
ATOM 2508 C CA . ALA A 1 314 ? 1.503 -0.475 15.239 1.00 97.94 314 ALA A CA 1
ATOM 2509 C C . ALA A 1 314 ? 1.378 0.742 14.305 1.00 97.94 314 ALA A C 1
ATOM 2511 O O . ALA A 1 314 ? 1.853 0.707 13.171 1.00 97.94 314 ALA A O 1
ATOM 2512 N N . GLU A 1 315 ? 0.784 1.840 14.773 1.00 98.06 315 GLU A N 1
ATOM 2513 C CA . GLU A 1 315 ? 0.676 3.097 14.030 1.00 98.06 315 GLU A CA 1
ATOM 2514 C C . GLU A 1 315 ? 2.056 3.697 13.736 1.00 98.06 315 GLU A C 1
ATOM 2516 O O . GLU A 1 315 ? 2.341 4.061 12.593 1.00 98.06 315 GLU A O 1
ATOM 2521 N N . SER A 1 316 ? 2.944 3.712 14.733 1.00 98.06 316 SER A N 1
ATOM 2522 C CA . SER A 1 316 ? 4.323 4.187 14.584 1.00 98.06 316 SER A CA 1
ATOM 2523 C C . SER A 1 316 ? 5.110 3.335 13.583 1.00 98.06 316 SER A C 1
ATOM 2525 O O . SER A 1 316 ? 5.795 3.872 12.712 1.00 98.06 316 SER A O 1
ATOM 2527 N N . HIS A 1 317 ? 4.968 2.008 13.651 1.00 98.19 317 HIS A N 1
ATOM 2528 C CA . HIS A 1 317 ? 5.586 1.091 12.692 1.00 98.19 317 HIS A CA 1
ATOM 2529 C C . HIS A 1 317 ? 5.057 1.307 11.265 1.00 98.19 317 HIS A C 1
ATOM 2531 O O . HIS A 1 317 ? 5.839 1.415 10.323 1.00 98.19 317 HIS A O 1
ATOM 2537 N N . ASN A 1 318 ? 3.741 1.463 11.101 1.00 97.62 318 ASN A N 1
ATOM 2538 C CA . ASN A 1 318 ? 3.138 1.776 9.806 1.00 97.62 318 ASN A CA 1
ATOM 2539 C C . ASN A 1 318 ? 3.609 3.132 9.259 1.00 97.62 318 ASN A C 1
ATOM 2541 O O . ASN A 1 318 ? 3.817 3.266 8.055 1.00 97.62 318 ASN A O 1
ATOM 2545 N N . SER A 1 319 ? 3.793 4.139 10.116 1.00 98.12 319 SER A N 1
ATOM 2546 C CA . SER A 1 319 ? 4.362 5.431 9.716 1.00 98.12 319 SER A CA 1
ATOM 2547 C C . SER A 1 319 ? 5.800 5.286 9.214 1.00 98.12 319 SER A C 1
ATOM 2549 O O . SER A 1 319 ? 6.147 5.874 8.190 1.00 98.12 319 SER A O 1
ATOM 2551 N N . ALA A 1 320 ? 6.624 4.479 9.891 1.00 98.38 320 ALA A N 1
ATOM 2552 C CA . ALA A 1 320 ? 7.989 4.193 9.454 1.00 98.38 320 ALA A CA 1
ATOM 2553 C C . ALA A 1 320 ? 8.001 3.480 8.090 1.00 98.38 320 ALA A C 1
ATOM 2555 O O . ALA A 1 320 ? 8.634 3.963 7.152 1.00 98.38 320 ALA A O 1
ATOM 2556 N N . MET A 1 321 ? 7.206 2.416 7.932 1.00 98.06 321 MET A N 1
ATOM 2557 C CA . MET A 1 321 ? 7.072 1.689 6.662 1.00 98.06 321 MET A CA 1
ATOM 2558 C C . MET A 1 321 ? 6.613 2.591 5.507 1.00 98.06 321 MET A C 1
ATOM 2560 O O . MET A 1 321 ? 7.130 2.490 4.397 1.00 98.06 321 MET A O 1
ATOM 2564 N N . ARG A 1 322 ? 5.675 3.518 5.752 1.00 98.44 322 ARG A N 1
ATOM 2565 C CA . ARG A 1 322 ? 5.255 4.506 4.742 1.00 98.44 322 ARG A CA 1
ATOM 2566 C C . ARG A 1 322 ? 6.397 5.431 4.324 1.00 98.44 322 ARG A C 1
ATOM 2568 O O . ARG A 1 322 ? 6.522 5.723 3.140 1.00 98.44 322 ARG A O 1
ATOM 2575 N N . SER A 1 323 ? 7.239 5.863 5.264 1.00 97.56 323 SER A N 1
ATOM 2576 C CA . SER A 1 323 ? 8.411 6.686 4.938 1.00 97.56 323 SER A CA 1
ATOM 2577 C C . SER A 1 323 ? 9.449 5.919 4.108 1.00 97.56 323 SER A C 1
ATOM 2579 O O . SER A 1 323 ? 9.993 6.469 3.153 1.00 97.56 323 SER A O 1
ATOM 2581 N N . GLU A 1 324 ? 9.669 4.632 4.399 1.00 98.56 324 GLU A N 1
ATOM 2582 C CA . GLU A 1 324 ? 10.551 3.776 3.600 1.00 98.56 324 GLU A CA 1
ATOM 2583 C C . GLU A 1 324 ? 10.017 3.581 2.177 1.00 98.56 324 GLU A C 1
ATOM 2585 O O . GLU A 1 324 ? 10.780 3.716 1.218 1.00 98.56 324 GLU A O 1
ATOM 2590 N N . LEU A 1 325 ? 8.709 3.347 2.022 1.00 98.00 325 LEU A N 1
ATOM 2591 C CA . LEU A 1 325 ? 8.063 3.260 0.710 1.00 98.00 325 LEU A CA 1
ATOM 2592 C C . LEU A 1 325 ? 8.245 4.545 -0.105 1.00 98.00 325 LEU A C 1
ATOM 2594 O O . LEU A 1 325 ? 8.630 4.455 -1.266 1.00 98.00 325 LEU A O 1
ATOM 2598 N N . GLU A 1 326 ? 8.064 5.721 0.501 1.00 98.31 326 GLU A N 1
ATOM 2599 C CA . GLU A 1 326 ? 8.299 7.006 -0.175 1.00 98.31 326 GLU A CA 1
ATOM 2600 C C . GLU A 1 326 ? 9.766 7.156 -0.615 1.00 98.31 326 GLU A C 1
ATOM 2602 O O . GLU A 1 326 ? 10.061 7.605 -1.723 1.00 98.31 326 GLU A O 1
ATOM 2607 N N . THR A 1 327 ? 10.720 6.725 0.220 1.00 98.50 327 THR A N 1
ATOM 2608 C CA . THR A 1 327 ? 12.145 6.789 -0.147 1.00 98.50 327 THR A CA 1
ATOM 2609 C C . THR A 1 327 ? 12.498 5.846 -1.301 1.00 98.50 327 THR A C 1
ATOM 2611 O O . THR A 1 327 ? 13.326 6.188 -2.152 1.00 98.50 327 THR A O 1
ATOM 2614 N N . LEU A 1 328 ? 11.877 4.663 -1.350 1.00 98.31 328 LEU A N 1
ATOM 2615 C CA . LEU A 1 328 ? 12.044 3.709 -2.443 1.00 98.31 328 LEU A CA 1
ATOM 2616 C C . LEU A 1 328 ? 11.395 4.222 -3.726 1.00 98.31 328 LEU A C 1
ATOM 2618 O O . LEU A 1 328 ? 12.019 4.141 -4.780 1.00 98.31 328 LEU A O 1
ATOM 2622 N N . ASP A 1 329 ? 10.206 4.807 -3.632 1.00 98.50 329 ASP A N 1
ATOM 2623 C CA . ASP A 1 329 ? 9.491 5.408 -4.756 1.00 98.50 329 ASP A CA 1
ATOM 2624 C C . ASP A 1 329 ? 10.301 6.554 -5.386 1.00 98.50 329 ASP A C 1
ATOM 2626 O O . ASP A 1 329 ? 10.532 6.583 -6.596 1.00 98.50 329 ASP A O 1
ATOM 2630 N N . GLN A 1 330 ? 10.891 7.427 -4.561 1.00 98.50 330 GLN A N 1
ATOM 2631 C CA . GLN A 1 330 ? 11.817 8.451 -5.047 1.00 98.50 330 GLN A CA 1
ATOM 2632 C C . GLN A 1 330 ? 13.053 7.849 -5.735 1.00 98.50 330 GLN A C 1
ATOM 2634 O O . GLN A 1 330 ? 13.523 8.387 -6.740 1.00 98.50 330 GLN A O 1
ATOM 2639 N N . ARG A 1 331 ? 13.594 6.733 -5.231 1.00 98.50 331 ARG A N 1
ATOM 2640 C CA . ARG A 1 331 ? 14.736 6.048 -5.858 1.00 98.50 331 ARG A CA 1
ATOM 2641 C C . ARG A 1 331 ? 14.361 5.432 -7.206 1.00 98.50 331 ARG A C 1
ATOM 2643 O O . ARG A 1 331 ? 15.164 5.504 -8.136 1.00 98.50 331 ARG A O 1
ATOM 2650 N N . VAL A 1 332 ? 13.171 4.843 -7.309 1.00 98.44 332 VAL A N 1
ATOM 2651 C CA . VAL A 1 332 ? 12.638 4.295 -8.563 1.00 98.44 332 VAL A CA 1
ATOM 2652 C C . VAL A 1 332 ? 12.483 5.410 -9.589 1.00 98.44 332 VAL A C 1
ATOM 2654 O O . VAL A 1 332 ? 13.057 5.284 -10.667 1.00 98.44 332 VAL A O 1
ATOM 2657 N N . ARG A 1 333 ? 11.865 6.545 -9.227 1.00 98.50 333 ARG A N 1
ATOM 2658 C CA . ARG A 1 333 ? 11.759 7.720 -10.113 1.00 98.50 333 ARG A CA 1
ATOM 2659 C C . ARG A 1 333 ? 13.111 8.165 -10.674 1.00 98.50 333 ARG A C 1
ATOM 2661 O O . ARG A 1 333 ? 13.238 8.421 -11.868 1.00 98.50 333 ARG A O 1
ATOM 2668 N N . VAL A 1 334 ? 14.137 8.244 -9.823 1.00 98.38 334 VAL A N 1
ATOM 2669 C CA . VAL A 1 334 ? 15.494 8.622 -10.259 1.00 98.38 334 VAL A CA 1
ATOM 2670 C C . VAL A 1 334 ? 16.064 7.593 -11.239 1.00 98.38 334 VAL A C 1
ATOM 2672 O O . VAL A 1 334 ? 16.619 7.968 -12.269 1.00 98.38 334 VAL A O 1
ATOM 2675 N N . LYS A 1 335 ? 15.902 6.295 -10.962 1.00 98.25 335 LYS A N 1
ATOM 2676 C CA . LYS A 1 335 ? 16.384 5.234 -11.857 1.00 98.25 335 LYS A CA 1
ATOM 2677 C C . LYS A 1 335 ? 15.635 5.197 -13.187 1.00 98.25 335 LYS A C 1
ATOM 2679 O O . LYS A 1 335 ? 16.264 4.967 -14.216 1.00 98.25 335 LYS A O 1
ATOM 2684 N N . GLU A 1 336 ? 14.335 5.465 -13.187 1.00 97.81 336 GLU A N 1
ATOM 2685 C CA . GLU A 1 336 ? 13.543 5.608 -14.410 1.00 97.81 336 GLU A CA 1
ATOM 2686 C C . GLU A 1 336 ? 14.044 6.774 -15.269 1.00 97.81 336 GLU A C 1
ATOM 2688 O O . GLU A 1 336 ? 14.204 6.615 -16.478 1.00 97.81 336 GLU A O 1
ATOM 2693 N N . GLN A 1 337 ? 14.390 7.913 -14.658 1.00 98.38 337 GLN A N 1
ATOM 2694 C CA . GLN A 1 337 ? 14.977 9.041 -15.382 1.00 98.38 337 GLN A CA 1
ATOM 2695 C C . GLN A 1 337 ? 16.356 8.700 -15.979 1.00 98.38 337 GLN A C 1
ATOM 2697 O O . GLN A 1 337 ? 16.604 8.988 -17.150 1.00 98.38 337 GLN A O 1
ATOM 2702 N N . GLU A 1 338 ? 17.247 8.056 -15.217 1.00 98.44 338 GLU A N 1
ATOM 2703 C CA . GLU A 1 338 ? 18.565 7.624 -15.717 1.00 98.44 338 GLU A CA 1
ATOM 2704 C C . GLU A 1 338 ? 18.442 6.633 -16.893 1.00 98.44 338 GLU A C 1
ATOM 2706 O O . GLU A 1 338 ? 19.215 6.691 -17.862 1.00 98.44 338 GLU A O 1
ATOM 2711 N N . LEU A 1 339 ? 17.460 5.726 -16.830 1.00 98.12 339 LEU A N 1
ATOM 2712 C CA . LEU A 1 339 ? 17.148 4.796 -17.915 1.00 98.12 339 LEU A CA 1
ATOM 2713 C C . LEU A 1 339 ? 16.613 5.527 -19.150 1.00 98.12 339 LEU A C 1
ATOM 2715 O O . LEU A 1 339 ? 17.049 5.228 -20.261 1.00 98.12 339 LEU A O 1
ATOM 2719 N N . GLU A 1 340 ? 15.731 6.512 -18.974 1.00 98.38 340 GLU A N 1
ATOM 2720 C CA . GLU A 1 340 ? 15.207 7.345 -20.061 1.00 98.38 340 GLU A CA 1
ATOM 2721 C C . GLU A 1 340 ? 16.327 8.117 -20.776 1.00 98.38 340 GLU A C 1
ATOM 2723 O O . GLU A 1 340 ? 16.400 8.139 -22.006 1.00 98.38 340 GLU A O 1
ATOM 2728 N N . GLU A 1 341 ? 17.242 8.721 -20.016 1.00 98.50 341 GLU A N 1
ATOM 2729 C CA . GLU A 1 341 ? 18.404 9.424 -20.567 1.00 98.50 341 GLU A CA 1
ATOM 2730 C C . GLU A 1 341 ? 19.332 8.479 -21.338 1.00 98.50 341 GLU A C 1
ATOM 2732 O O . GLU A 1 341 ? 19.825 8.821 -22.417 1.00 98.50 341 GLU A O 1
ATOM 2737 N N . SER A 1 342 ? 19.548 7.270 -20.817 1.00 97.94 342 SER A N 1
ATOM 2738 C CA . SER A 1 342 ? 20.332 6.236 -21.496 1.00 97.94 342 SER A CA 1
ATOM 2739 C C . SER A 1 342 ? 19.648 5.764 -22.782 1.00 97.94 342 SER A C 1
ATOM 2741 O O . SER A 1 342 ? 20.323 5.611 -23.802 1.00 97.94 342 SER A O 1
ATOM 2743 N N . ARG A 1 343 ? 18.314 5.614 -22.780 1.00 98.12 343 ARG A N 1
ATOM 2744 C CA . ARG A 1 343 ? 17.536 5.263 -23.977 1.00 98.12 343 ARG A CA 1
ATOM 2745 C C . ARG A 1 343 ? 17.687 6.322 -25.066 1.00 98.12 343 ARG A C 1
ATOM 2747 O O . ARG A 1 343 ? 18.025 5.977 -26.193 1.00 98.12 343 ARG A O 1
ATOM 2754 N N . LYS A 1 344 ? 17.549 7.606 -24.718 1.00 98.44 344 LYS A N 1
ATOM 2755 C CA . LYS A 1 344 ? 17.741 8.727 -25.659 1.00 98.44 344 LYS A CA 1
ATOM 2756 C C . LYS A 1 344 ? 19.145 8.753 -26.261 1.00 98.44 344 LYS A C 1
ATOM 2758 O O . LYS A 1 344 ? 19.303 9.011 -27.453 1.00 98.44 344 LYS A O 1
ATOM 2763 N N . LYS A 1 345 ? 20.179 8.459 -25.463 1.00 98.44 345 LYS A N 1
ATOM 2764 C CA . LYS A 1 345 ? 21.554 8.340 -25.977 1.00 98.44 345 LYS A CA 1
ATOM 2765 C C . LYS A 1 345 ? 21.666 7.201 -26.987 1.00 98.44 345 LYS A C 1
ATOM 2767 O O . LYS A 1 345 ? 22.197 7.418 -28.071 1.00 98.44 345 LYS A O 1
ATOM 2772 N N . ILE A 1 346 ? 21.134 6.021 -26.673 1.00 98.19 346 ILE A N 1
ATOM 2773 C CA . ILE A 1 346 ? 21.133 4.879 -27.599 1.00 98.19 346 ILE A CA 1
ATOM 2774 C C . ILE A 1 346 ? 20.384 5.217 -28.895 1.00 98.19 346 ILE A C 1
ATOM 2776 O O . ILE A 1 346 ? 20.902 4.950 -29.975 1.00 98.19 346 ILE A O 1
ATOM 2780 N N . GLU A 1 347 ? 19.219 5.860 -28.805 1.00 98.38 347 GLU A N 1
ATOM 2781 C CA . GLU A 1 347 ? 18.450 6.320 -29.971 1.00 98.38 347 GLU A CA 1
ATOM 2782 C C . GLU A 1 347 ? 19.261 7.293 -30.844 1.00 98.38 347 GLU A C 1
ATOM 2784 O O . GLU A 1 347 ? 19.291 7.144 -32.066 1.00 98.38 347 GLU A O 1
ATOM 2789 N N . SER A 1 348 ? 19.989 8.238 -30.235 1.00 98.44 348 SER A N 1
ATOM 2790 C CA . SER A 1 348 ? 20.869 9.158 -30.972 1.00 98.44 348 SER A CA 1
ATOM 2791 C C . SER A 1 348 ? 22.028 8.439 -31.673 1.00 98.44 348 SER A C 1
ATOM 2793 O O . SER A 1 348 ? 22.324 8.730 -32.831 1.00 98.44 348 SER A O 1
ATOM 2795 N N . PHE A 1 349 ? 22.647 7.446 -31.021 1.00 98.38 349 PHE A N 1
ATOM 2796 C CA . PHE A 1 349 ? 23.691 6.629 -31.643 1.00 98.38 349 PHE A CA 1
ATOM 2797 C C . PHE A 1 349 ? 23.148 5.790 -32.796 1.00 98.38 349 PHE A C 1
ATOM 2799 O O . PHE A 1 349 ? 23.804 5.692 -33.828 1.00 98.38 349 PHE A O 1
ATOM 2806 N N . HIS A 1 350 ? 21.952 5.222 -32.645 1.00 98.56 350 HIS A N 1
ATOM 2807 C CA . HIS A 1 350 ? 21.290 4.475 -33.706 1.00 98.56 350 HIS A CA 1
ATOM 2808 C C . HIS A 1 350 ? 21.024 5.358 -34.934 1.00 98.56 350 HIS A C 1
ATOM 2810 O O . HIS A 1 350 ? 21.319 4.945 -36.052 1.00 98.56 350 HIS A O 1
ATOM 2816 N N . PHE A 1 351 ? 20.527 6.586 -34.740 1.00 97.94 351 PHE A N 1
ATOM 2817 C CA . PHE A 1 351 ? 20.319 7.534 -35.839 1.00 97.94 351 PHE A CA 1
ATOM 2818 C C . PHE A 1 351 ? 21.632 7.892 -36.551 1.00 97.94 351 PHE A C 1
ATOM 2820 O O . PHE A 1 351 ? 21.702 7.814 -37.775 1.00 97.94 351 PHE A O 1
ATOM 2827 N N . ASN A 1 352 ? 22.690 8.206 -35.795 1.00 98.19 352 ASN A N 1
ATOM 2828 C CA . ASN A 1 352 ? 24.002 8.531 -36.366 1.00 98.19 352 ASN A CA 1
ATOM 2829 C C . ASN A 1 352 ? 24.610 7.351 -37.134 1.00 98.19 352 ASN A C 1
ATOM 2831 O O . ASN A 1 352 ? 25.171 7.530 -38.210 1.00 98.19 352 ASN A O 1
ATOM 2835 N N . LEU A 1 353 ? 24.497 6.138 -36.589 1.00 98.12 353 LEU A N 1
ATOM 2836 C CA . LEU A 1 353 ? 24.986 4.937 -37.257 1.00 98.12 353 LEU A CA 1
ATOM 2837 C C . LEU A 1 353 ? 24.212 4.679 -38.552 1.00 98.12 353 LEU A C 1
ATOM 2839 O O . LEU A 1 353 ? 24.816 4.337 -39.562 1.00 98.12 353 LEU A O 1
ATOM 2843 N N . GLN A 1 354 ? 22.892 4.864 -38.537 1.00 98.25 354 GLN A N 1
ATOM 2844 C CA . GLN A 1 354 ? 22.059 4.711 -39.724 1.00 98.25 354 GLN A CA 1
ATOM 2845 C C . GLN A 1 354 ? 22.443 5.712 -40.823 1.00 98.25 354 GLN A C 1
ATOM 2847 O O . GLN A 1 354 ? 22.548 5.318 -41.983 1.00 98.25 354 GLN A O 1
ATOM 2852 N N . ASP A 1 355 ? 22.690 6.971 -40.459 1.00 97.94 355 ASP A N 1
ATOM 2853 C CA . ASP A 1 355 ? 23.148 8.021 -41.377 1.00 97.94 355 ASP A CA 1
ATOM 2854 C C . ASP A 1 355 ? 24.518 7.686 -41.999 1.00 97.94 355 ASP A C 1
ATOM 2856 O O . ASP A 1 355 ? 24.694 7.734 -43.220 1.00 97.94 355 ASP A O 1
ATOM 2860 N N . GLU A 1 356 ? 25.479 7.233 -41.188 1.00 97.88 356 GLU A N 1
ATOM 2861 C CA . GLU A 1 356 ? 26.778 6.769 -41.693 1.00 97.88 356 GLU A CA 1
ATOM 2862 C C . GLU A 1 356 ? 26.656 5.529 -42.587 1.00 97.88 356 GLU A C 1
ATOM 2864 O O . GLU A 1 356 ? 27.337 5.438 -43.608 1.00 97.88 356 GLU A O 1
ATOM 2869 N N . MET A 1 357 ? 25.752 4.595 -42.280 1.00 97.88 357 MET A N 1
ATOM 2870 C CA . MET A 1 357 ? 25.477 3.449 -43.153 1.00 97.88 357 MET A CA 1
ATOM 2871 C C . MET A 1 357 ? 24.894 3.882 -44.503 1.00 97.88 357 MET A C 1
ATOM 2873 O O . MET A 1 357 ? 25.256 3.307 -45.532 1.00 97.88 357 MET A O 1
ATOM 2877 N N . THR A 1 358 ? 24.033 4.905 -44.533 1.00 98.12 358 THR A N 1
ATOM 2878 C CA . THR A 1 358 ? 23.520 5.457 -45.795 1.00 98.12 358 THR A CA 1
ATOM 2879 C C . THR A 1 358 ? 24.613 6.147 -46.607 1.00 98.12 358 THR A C 1
ATOM 2881 O O . THR A 1 358 ? 24.770 5.827 -47.784 1.00 98.12 358 THR A O 1
ATOM 2884 N N . LYS A 1 359 ? 25.448 6.984 -45.979 1.00 98.25 359 LYS A N 1
ATOM 2885 C CA . LYS A 1 359 ? 26.591 7.633 -46.644 1.00 98.25 359 LYS A CA 1
ATOM 2886 C C . LYS A 1 359 ? 27.606 6.624 -47.167 1.00 98.25 359 LYS A C 1
ATOM 2888 O O . LYS A 1 359 ? 28.118 6.771 -48.273 1.00 98.25 359 LYS A O 1
ATOM 2893 N N . ARG A 1 360 ? 27.897 5.578 -46.385 1.00 98.12 360 ARG A N 1
ATOM 2894 C CA . ARG A 1 360 ? 28.792 4.495 -46.802 1.00 98.12 360 ARG A CA 1
ATOM 2895 C C . ARG A 1 360 ? 28.266 3.815 -48.062 1.00 98.12 360 ARG A C 1
ATOM 2897 O O . ARG A 1 360 ? 29.044 3.592 -48.983 1.00 98.12 360 ARG A O 1
ATOM 2904 N N . LYS A 1 361 ? 26.967 3.515 -48.114 1.00 98.12 361 LYS A N 1
ATOM 2905 C CA . LYS A 1 361 ? 26.342 2.911 -49.292 1.00 98.12 361 LYS A CA 1
ATOM 2906 C C . LYS A 1 361 ? 26.455 3.816 -50.524 1.00 98.12 361 LYS A C 1
ATOM 2908 O O . LYS A 1 361 ? 26.843 3.343 -51.584 1.00 98.12 361 LYS A O 1
ATOM 2913 N N . GLU A 1 362 ? 26.188 5.112 -50.375 1.00 98.00 362 GLU A N 1
ATOM 2914 C CA . GLU A 1 362 ? 26.344 6.087 -51.466 1.00 98.00 362 GLU A CA 1
ATOM 2915 C C . GLU A 1 362 ? 27.793 6.164 -51.973 1.00 98.00 362 GLU A C 1
ATOM 2917 O O . GLU A 1 362 ? 28.033 6.218 -53.181 1.00 98.00 362 GLU A O 1
ATOM 2922 N N . ALA A 1 363 ? 28.773 6.128 -51.065 1.00 98.06 363 ALA A N 1
ATOM 2923 C CA . ALA A 1 363 ? 30.187 6.099 -51.424 1.00 98.06 363 ALA A CA 1
ATOM 2924 C C . ALA A 1 363 ? 30.587 4.793 -52.139 1.00 98.06 363 ALA A C 1
ATOM 2926 O O . ALA A 1 363 ? 31.355 4.840 -53.098 1.00 98.06 363 ALA A O 1
ATOM 2927 N N . GLU A 1 364 ? 30.060 3.641 -51.711 1.00 98.38 364 GLU A N 1
ATOM 2928 C CA . GLU A 1 364 ? 30.262 2.348 -52.383 1.00 98.38 364 GLU A CA 1
ATOM 2929 C C . GLU A 1 364 ? 29.675 2.353 -53.807 1.00 98.38 364 GLU A C 1
ATOM 2931 O O . GLU A 1 364 ? 30.355 1.944 -54.752 1.00 98.38 364 GLU A O 1
ATOM 2936 N N . ASP A 1 365 ? 28.467 2.896 -53.990 1.00 98.19 365 ASP A N 1
ATOM 2937 C CA . ASP A 1 365 ? 27.836 3.043 -55.309 1.00 98.19 365 ASP A CA 1
ATOM 2938 C C . ASP A 1 365 ? 28.665 3.968 -56.231 1.00 98.19 365 ASP A C 1
ATOM 2940 O O . ASP A 1 365 ? 28.875 3.668 -57.413 1.00 98.19 365 ASP A O 1
ATOM 2944 N N . ALA A 1 366 ? 29.202 5.070 -55.693 1.00 98.31 366 ALA A N 1
ATOM 2945 C CA . ALA A 1 366 ? 30.074 5.986 -56.431 1.00 98.31 366 ALA A CA 1
ATOM 2946 C C . ALA A 1 366 ? 31.408 5.335 -56.840 1.00 98.31 366 ALA A C 1
ATOM 2948 O O . ALA A 1 366 ? 31.860 5.523 -57.975 1.00 98.31 366 ALA A O 1
ATOM 2949 N N . LEU A 1 367 ? 32.021 4.543 -55.952 1.00 98.00 367 LEU A N 1
ATOM 2950 C CA . LEU A 1 367 ? 33.236 3.783 -56.258 1.00 98.00 367 LEU A CA 1
ATOM 2951 C C . LEU A 1 367 ? 32.990 2.763 -57.370 1.00 98.00 367 LEU A C 1
ATOM 2953 O O . LEU A 1 367 ? 33.767 2.721 -58.320 1.00 98.00 367 LEU A O 1
ATOM 2957 N N . CYS A 1 368 ? 31.882 2.019 -57.319 1.00 98.31 368 CYS A N 1
ATOM 2958 C CA . CYS A 1 368 ? 31.520 1.070 -58.373 1.00 98.31 368 CYS A CA 1
ATOM 2959 C C . CYS A 1 368 ? 31.359 1.767 -59.740 1.00 98.31 368 CYS A C 1
ATOM 2961 O O . CYS A 1 368 ? 31.823 1.274 -60.773 1.00 98.31 368 CYS A O 1
ATOM 2963 N N . SER A 1 369 ? 30.759 2.964 -59.758 1.00 97.94 369 SER A N 1
ATOM 2964 C CA . SER A 1 369 ? 30.667 3.780 -60.973 1.00 97.94 369 SER A CA 1
ATOM 2965 C C . SER A 1 369 ? 32.043 4.217 -61.492 1.00 97.94 369 SER A C 1
ATOM 2967 O O . SER A 1 369 ? 32.274 4.188 -62.704 1.00 97.94 369 SER A O 1
ATOM 2969 N N . LEU A 1 370 ? 32.959 4.621 -60.607 1.00 98.06 370 LEU A N 1
ATOM 2970 C CA . LEU A 1 370 ? 34.310 5.041 -60.986 1.00 98.06 370 LEU A CA 1
ATOM 2971 C C . LEU A 1 370 ? 35.157 3.861 -61.486 1.00 98.06 370 LEU A C 1
ATOM 2973 O O . LEU A 1 370 ? 35.843 3.994 -62.496 1.00 98.06 370 LEU A O 1
ATOM 2977 N N . GLU A 1 371 ? 35.067 2.698 -60.840 1.00 98.19 371 GLU A N 1
ATOM 2978 C CA . GLU A 1 371 ? 35.719 1.458 -61.281 1.00 98.19 371 GLU A CA 1
ATOM 2979 C C . GLU A 1 371 ? 35.274 1.066 -62.693 1.00 98.19 371 GLU A C 1
ATOM 2981 O O . GLU A 1 371 ? 36.104 0.724 -63.537 1.00 98.19 371 GLU A O 1
ATOM 2986 N N . LYS A 1 372 ? 33.974 1.192 -62.992 1.00 98.38 372 LYS A N 1
ATOM 298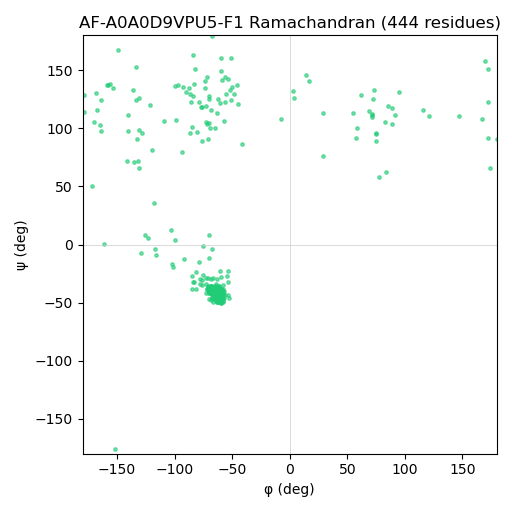7 C CA . LYS A 1 372 ? 33.445 0.956 -64.340 1.00 98.38 372 LYS A CA 1
ATOM 2988 C C . LYS A 1 372 ? 34.045 1.918 -65.368 1.00 98.38 372 LYS A C 1
ATOM 2990 O O . LYS A 1 372 ? 34.431 1.481 -66.450 1.00 98.38 372 LYS A O 1
ATOM 2995 N N . GLN A 1 373 ? 34.128 3.211 -65.050 1.00 98.00 373 GLN A N 1
ATOM 2996 C CA . GLN A 1 373 ? 34.741 4.204 -65.942 1.00 98.00 373 GLN A CA 1
ATOM 2997 C C . GLN A 1 373 ? 36.238 3.949 -66.138 1.00 98.00 373 GLN A C 1
ATOM 2999 O O . GLN A 1 373 ? 36.742 4.064 -67.253 1.00 98.00 373 GLN A O 1
ATOM 3004 N N . TYR A 1 374 ? 36.945 3.566 -65.075 1.00 97.69 374 TYR A N 1
ATOM 3005 C CA . TYR A 1 374 ? 38.356 3.209 -65.148 1.00 97.69 374 TYR A CA 1
ATOM 3006 C C . TYR A 1 374 ? 38.580 1.994 -66.056 1.00 97.69 374 TYR A C 1
ATOM 3008 O O . TYR A 1 374 ? 39.435 2.050 -66.935 1.00 97.69 374 TYR A O 1
ATOM 3016 N N . ALA A 1 375 ? 37.769 0.940 -65.920 1.00 98.00 375 ALA A N 1
ATOM 3017 C CA . ALA A 1 375 ? 37.839 -0.229 -66.794 1.00 98.00 375 ALA A CA 1
ATOM 3018 C C . ALA A 1 375 ? 37.601 0.134 -68.273 1.00 98.00 375 ALA A C 1
ATOM 3020 O O . ALA A 1 375 ? 38.341 -0.323 -69.141 1.00 98.00 375 ALA A O 1
ATOM 3021 N N . GLN A 1 376 ? 36.622 1.003 -68.553 1.00 98.06 376 GLN A N 1
ATOM 3022 C CA . GLN A 1 376 ? 36.349 1.501 -69.908 1.00 98.06 376 GLN A CA 1
ATOM 3023 C C . GLN A 1 376 ? 37.522 2.306 -70.479 1.00 98.06 376 GLN A C 1
ATOM 3025 O O . GLN A 1 376 ? 37.944 2.069 -71.608 1.00 98.06 376 GLN A O 1
ATOM 3030 N N . SER A 1 377 ? 38.073 3.230 -69.688 1.00 96.75 377 SER A N 1
ATOM 3031 C CA . SER A 1 377 ? 39.250 4.015 -70.072 1.00 96.75 377 SER A CA 1
ATOM 3032 C C . SER A 1 377 ? 40.458 3.112 -70.341 1.00 96.75 377 SER A C 1
ATOM 3034 O O . SER A 1 377 ? 41.164 3.289 -71.330 1.00 96.75 377 SER A O 1
ATOM 3036 N N . GLN A 1 378 ? 40.661 2.079 -69.518 1.00 98.12 378 GLN A N 1
ATOM 3037 C CA . GLN A 1 378 ? 41.745 1.118 -69.697 1.00 98.12 378 GLN A CA 1
ATOM 3038 C C . GLN A 1 378 ? 41.592 0.296 -70.987 1.00 98.12 378 GLN A C 1
ATOM 3040 O O . GLN A 1 378 ? 42.580 0.059 -71.681 1.00 98.12 378 GLN A O 1
ATOM 3045 N N . GLU A 1 379 ? 40.372 -0.120 -71.331 1.00 97.81 379 GLU A N 1
ATOM 3046 C CA . GLU A 1 379 ? 40.079 -0.809 -72.593 1.00 97.81 379 GLU A CA 1
ATOM 3047 C C . GLU A 1 379 ? 40.340 0.097 -73.806 1.00 97.81 379 GLU A C 1
ATOM 3049 O O . GLU A 1 379 ? 40.947 -0.334 -74.787 1.00 97.81 379 GLU A O 1
ATOM 3054 N N . GLU A 1 380 ? 39.962 1.373 -73.721 1.00 97.56 380 GLU A N 1
ATOM 3055 C CA . GLU A 1 380 ? 40.243 2.367 -74.757 1.00 97.56 380 GLU A CA 1
ATOM 3056 C C . GLU A 1 380 ? 41.744 2.637 -74.924 1.00 97.56 380 GLU A C 1
ATOM 3058 O O . GLU A 1 380 ? 42.231 2.672 -76.054 1.00 97.56 380 GLU A O 1
ATOM 3063 N N . VAL A 1 381 ? 42.497 2.752 -73.826 1.00 97.88 381 VAL A N 1
ATOM 3064 C CA . VAL A 1 381 ? 43.963 2.867 -73.864 1.00 97.88 381 VAL A CA 1
ATOM 3065 C C . VAL A 1 381 ? 44.586 1.646 -74.539 1.00 97.88 381 VAL A C 1
ATOM 3067 O O . VAL A 1 381 ? 45.437 1.806 -75.411 1.00 97.88 381 VAL A O 1
ATOM 3070 N N . ASN A 1 382 ? 44.142 0.435 -74.191 1.00 97.75 382 ASN A N 1
ATOM 3071 C CA . ASN A 1 382 ? 44.646 -0.794 -74.807 1.00 97.75 382 ASN A CA 1
ATOM 3072 C C . ASN A 1 382 ? 44.322 -0.850 -76.311 1.00 97.75 382 ASN A C 1
ATOM 3074 O O . ASN A 1 382 ? 45.177 -1.236 -77.108 1.00 97.75 382 ASN A O 1
ATOM 3078 N N . ARG A 1 383 ? 43.116 -0.423 -76.711 1.00 98.12 383 ARG A N 1
ATOM 3079 C CA . ARG A 1 383 ? 42.714 -0.313 -78.122 1.00 98.12 383 ARG A CA 1
ATOM 3080 C C . ARG A 1 383 ? 43.611 0.667 -78.879 1.00 98.12 383 ARG A C 1
ATOM 3082 O O . ARG A 1 383 ? 44.136 0.319 -79.930 1.00 98.12 383 ARG A O 1
ATOM 3089 N N . LEU A 1 384 ? 43.822 1.863 -78.328 1.00 97.88 384 LEU A N 1
ATOM 3090 C CA . LEU A 1 384 ? 44.679 2.884 -78.936 1.00 97.88 384 LEU A CA 1
ATOM 3091 C C . LEU A 1 384 ? 46.142 2.436 -79.025 1.00 97.88 384 LEU A C 1
ATOM 3093 O O . LEU A 1 384 ? 46.798 2.716 -80.024 1.00 97.88 384 LEU A O 1
ATOM 3097 N N . ALA A 1 385 ? 46.655 1.727 -78.018 1.00 97.94 385 ALA A N 1
ATOM 3098 C CA . ALA A 1 385 ? 48.006 1.176 -78.051 1.00 97.94 385 ALA A CA 1
ATOM 3099 C C . ALA A 1 385 ? 48.187 0.182 -79.213 1.00 97.94 385 ALA A C 1
ATOM 3101 O O . ALA A 1 385 ? 49.181 0.264 -79.933 1.00 97.94 385 ALA A O 1
ATOM 3102 N N . LEU A 1 386 ? 47.201 -0.694 -79.441 1.00 97.88 386 LEU A N 1
ATOM 3103 C CA . LEU A 1 386 ? 47.208 -1.641 -80.559 1.00 97.88 386 LEU A CA 1
ATOM 3104 C C . LEU A 1 386 ? 47.107 -0.928 -81.918 1.00 97.88 386 LEU A C 1
ATOM 3106 O O . LEU A 1 386 ? 47.844 -1.260 -82.845 1.00 97.88 386 LEU A O 1
ATOM 3110 N N . ASP A 1 387 ? 46.261 0.101 -82.029 1.00 97.81 387 ASP A N 1
ATOM 3111 C CA . ASP A 1 387 ? 46.177 0.931 -83.239 1.00 97.81 387 ASP A CA 1
ATOM 3112 C C . ASP A 1 387 ? 47.515 1.637 -83.543 1.00 97.81 387 ASP A C 1
ATOM 3114 O O . ASP A 1 387 ? 47.930 1.715 -84.705 1.00 97.81 387 ASP A O 1
ATOM 3118 N N . MET A 1 388 ? 48.218 2.131 -82.513 1.00 97.56 388 MET A N 1
ATOM 3119 C CA . MET A 1 388 ? 49.549 2.737 -82.655 1.00 97.56 388 MET A CA 1
ATOM 3120 C C . MET A 1 388 ? 50.601 1.721 -83.113 1.00 97.56 388 MET A C 1
ATOM 3122 O O . MET A 1 388 ? 51.409 2.050 -83.983 1.00 97.56 388 MET A O 1
ATOM 3126 N N . GLU A 1 389 ? 50.587 0.499 -82.574 1.00 97.88 389 GLU A N 1
ATOM 3127 C CA . GLU A 1 389 ? 51.480 -0.589 -82.996 1.00 97.88 3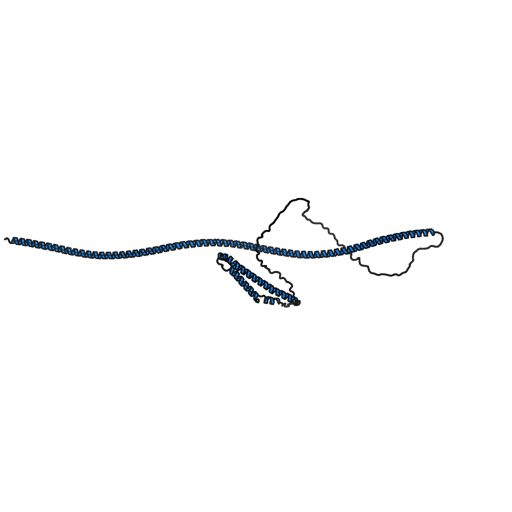89 GLU A CA 1
ATOM 3128 C C . GLU A 1 389 ? 51.257 -0.939 -84.476 1.00 97.88 389 GLU A C 1
ATOM 3130 O O . GLU A 1 389 ? 52.193 -0.884 -85.275 1.00 97.88 389 GLU A O 1
ATOM 3135 N N . MET A 1 390 ? 49.998 -1.141 -84.884 1.00 97.12 390 MET A N 1
ATOM 3136 C CA . MET A 1 390 ? 49.639 -1.396 -86.284 1.00 97.12 390 MET A CA 1
ATOM 3137 C C . MET A 1 390 ? 50.052 -0.255 -87.227 1.00 97.12 390 MET A C 1
ATOM 3139 O O . MET A 1 390 ? 50.453 -0.495 -88.370 1.00 97.12 390 MET A O 1
ATOM 3143 N N . ALA A 1 391 ? 49.926 1.002 -86.793 1.00 97.44 391 ALA A N 1
ATOM 3144 C CA . ALA A 1 391 ? 50.359 2.154 -87.580 1.00 97.44 391 ALA A CA 1
ATOM 3145 C C . ALA A 1 391 ? 51.889 2.212 -87.726 1.00 97.44 391 ALA A C 1
ATOM 3147 O O . ALA A 1 391 ? 52.389 2.563 -88.797 1.00 97.44 391 ALA A O 1
ATOM 3148 N N . ASN A 1 392 ? 52.626 1.844 -86.676 1.00 97.50 392 ASN A N 1
ATOM 3149 C CA . ASN A 1 392 ? 54.083 1.782 -86.691 1.00 97.50 392 ASN A CA 1
ATOM 3150 C C . ASN A 1 392 ? 54.598 0.676 -87.627 1.00 97.50 392 ASN A C 1
ATOM 3152 O O . ASN A 1 392 ? 55.518 0.922 -88.406 1.00 97.50 392 ASN A O 1
ATOM 3156 N N . ASP A 1 393 ? 53.964 -0.499 -87.630 1.00 97.12 393 ASP A N 1
ATOM 3157 C CA . ASP A 1 393 ? 54.289 -1.584 -88.567 1.00 97.12 393 ASP A CA 1
ATOM 3158 C C . ASP A 1 393 ? 54.094 -1.149 -90.023 1.00 97.12 393 ASP A C 1
ATOM 3160 O O . ASP A 1 393 ? 54.999 -1.282 -90.847 1.00 97.12 393 ASP A O 1
ATOM 3164 N N . ARG A 1 394 ? 52.961 -0.502 -90.328 1.00 97.31 394 ARG A N 1
ATOM 3165 C CA . ARG A 1 394 ? 52.711 0.068 -91.664 1.00 97.31 394 ARG A CA 1
ATOM 3166 C C . ARG A 1 394 ? 53.748 1.118 -92.058 1.00 97.31 394 ARG A C 1
ATOM 3168 O O . ARG A 1 394 ? 54.126 1.202 -93.226 1.00 97.31 394 ARG A O 1
ATOM 3175 N N . LEU A 1 395 ? 54.186 1.947 -91.110 1.00 97.00 395 LEU A N 1
ATOM 3176 C CA . LEU A 1 395 ? 55.231 2.939 -91.352 1.00 97.00 395 LEU A CA 1
ATOM 3177 C C . LEU A 1 395 ? 56.572 2.264 -91.671 1.00 97.00 395 LEU A C 1
ATOM 3179 O O . LEU A 1 395 ? 57.277 2.711 -92.576 1.00 97.00 395 LEU A O 1
ATOM 3183 N N . ASN A 1 396 ? 56.912 1.180 -90.973 1.00 96.81 396 ASN A N 1
ATOM 3184 C CA . ASN A 1 396 ? 58.109 0.388 -91.250 1.00 96.81 396 ASN A CA 1
ATOM 3185 C C . ASN A 1 396 ? 58.051 -0.263 -92.640 1.00 96.81 396 ASN A C 1
ATOM 3187 O O . ASN A 1 396 ? 59.018 -0.148 -93.395 1.00 96.81 396 ASN A O 1
ATOM 3191 N N . ASP A 1 397 ? 56.910 -0.847 -93.019 1.00 96.88 397 ASP A N 1
ATOM 3192 C CA . ASP A 1 397 ? 56.684 -1.390 -94.366 1.00 96.88 397 ASP A CA 1
ATOM 3193 C C . ASP A 1 397 ? 56.861 -0.311 -95.444 1.00 96.88 397 ASP A C 1
ATOM 3195 O O . ASP A 1 397 ? 57.549 -0.514 -96.448 1.00 96.88 397 ASP A O 1
ATOM 3199 N N . PHE A 1 398 ? 56.287 0.876 -95.223 1.00 96.75 398 PHE A N 1
ATOM 3200 C CA . PHE A 1 398 ? 56.436 2.007 -96.136 1.00 96.75 398 PHE A CA 1
ATOM 3201 C C . PHE A 1 398 ? 57.895 2.469 -96.247 1.00 96.75 398 PHE A C 1
ATOM 3203 O O . PHE A 1 398 ? 58.378 2.728 -97.350 1.00 96.75 398 PHE A O 1
ATOM 3210 N N . ASN A 1 399 ? 58.619 2.541 -95.128 1.00 96.25 399 ASN A N 1
ATOM 3211 C CA . ASN A 1 399 ? 60.040 2.886 -95.116 1.00 96.25 399 ASN A CA 1
ATOM 3212 C C . ASN A 1 399 ? 60.888 1.854 -95.875 1.00 96.25 399 ASN A C 1
ATOM 3214 O O . ASN A 1 399 ? 61.812 2.244 -96.592 1.00 96.25 399 ASN A O 1
ATOM 3218 N N . LEU A 1 400 ? 60.559 0.562 -95.784 1.00 96.56 400 LEU A N 1
ATOM 3219 C CA . LEU A 1 400 ? 61.220 -0.490 -96.560 1.00 96.56 400 LEU A CA 1
ATOM 3220 C C . LEU A 1 400 ? 60.975 -0.317 -98.065 1.00 96.56 400 LEU A C 1
ATOM 3222 O O . LEU A 1 400 ? 61.918 -0.366 -98.857 1.00 96.56 400 LEU A O 1
ATOM 3226 N N . VAL A 1 401 ? 59.726 -0.064 -98.470 1.00 96.81 401 VAL A N 1
ATOM 3227 C CA . VAL A 1 401 ? 59.386 0.229 -99.873 1.00 96.81 401 VAL A CA 1
ATOM 3228 C C . VAL A 1 401 ? 60.118 1.479 -100.360 1.00 96.81 401 VAL A C 1
ATOM 3230 O O . VAL A 1 401 ? 60.686 1.463 -101.451 1.00 96.81 401 VAL A O 1
ATOM 3233 N N . LYS A 1 402 ? 60.164 2.542 -99.548 1.00 97.12 402 LYS A N 1
ATOM 3234 C CA . LYS A 1 402 ? 60.909 3.768 -99.852 1.00 97.12 402 LYS A CA 1
ATOM 3235 C C . LYS A 1 402 ? 62.394 3.480 -100.084 1.00 97.12 402 LYS A C 1
ATOM 3237 O O . LYS A 1 402 ? 62.919 3.917 -101.102 1.00 97.12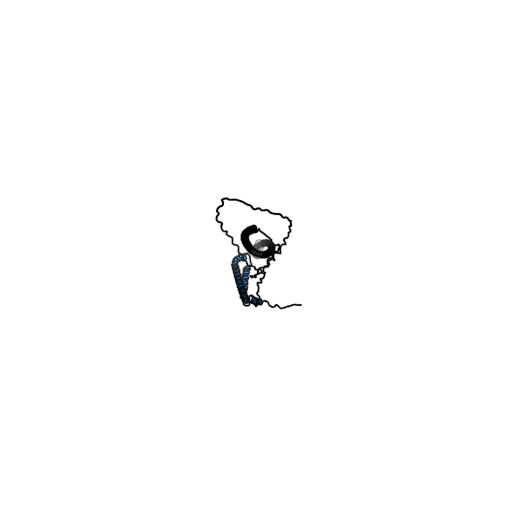 402 LYS A O 1
ATOM 3242 N N . LEU A 1 403 ? 63.049 2.724 -99.200 1.00 96.62 403 LEU A N 1
ATOM 3243 C CA . LEU A 1 403 ? 64.462 2.354 -99.345 1.00 96.62 403 LEU A CA 1
ATOM 3244 C C . LEU A 1 403 ? 64.707 1.551 -100.631 1.00 96.62 403 LEU A C 1
ATOM 3246 O O . LEU A 1 403 ? 65.659 1.816 -101.365 1.00 96.62 403 LEU A O 1
ATOM 3250 N N . ASN A 1 404 ? 63.829 0.591 -100.935 1.00 95.62 404 ASN A N 1
ATOM 3251 C CA . ASN A 1 404 ? 63.905 -0.178 -102.176 1.00 95.62 404 ASN A CA 1
ATOM 3252 C C . ASN A 1 404 ? 63.782 0.734 -103.402 1.00 95.62 404 ASN A C 1
ATOM 3254 O O . ASN A 1 404 ? 64.595 0.634 -104.319 1.00 95.62 404 ASN A O 1
ATOM 3258 N N . LEU A 1 405 ? 62.820 1.661 -103.404 1.00 95.81 405 LEU A N 1
ATOM 3259 C CA . LEU A 1 405 ? 62.664 2.644 -104.476 1.00 95.81 405 LEU A CA 1
ATOM 3260 C C . LEU A 1 405 ? 63.897 3.551 -104.600 1.00 95.81 405 LEU A C 1
ATOM 3262 O O . LEU A 1 405 ? 64.396 3.730 -105.707 1.00 95.81 405 LEU A O 1
ATOM 3266 N N . GLU A 1 406 ? 64.440 4.068 -103.497 1.00 95.94 406 GLU A N 1
ATOM 3267 C CA . GLU A 1 406 ? 65.673 4.872 -103.489 1.00 95.94 406 GLU A CA 1
ATOM 3268 C C . GLU A 1 406 ? 66.862 4.108 -104.096 1.00 95.94 406 GLU A C 1
ATOM 3270 O O . GLU A 1 406 ? 67.594 4.668 -104.918 1.00 95.94 406 GLU A O 1
ATOM 3275 N N . ASN A 1 407 ? 67.008 2.817 -103.775 1.00 95.06 407 ASN A N 1
ATOM 3276 C CA . ASN A 1 407 ? 68.013 1.943 -104.385 1.00 95.06 407 ASN A CA 1
ATOM 3277 C C . ASN A 1 407 ? 67.787 1.785 -105.896 1.00 95.06 407 ASN A C 1
ATOM 3279 O O . ASN A 1 407 ? 68.731 1.963 -106.666 1.00 95.06 407 ASN A O 1
ATOM 3283 N N . THR A 1 408 ? 66.551 1.519 -106.341 1.00 95.19 408 THR A N 1
ATOM 3284 C CA . THR A 1 408 ? 66.247 1.426 -107.784 1.00 95.19 408 THR A CA 1
ATOM 3285 C C . THR A 1 408 ? 66.514 2.737 -108.523 1.00 95.19 408 THR A C 1
ATOM 3287 O O . THR A 1 408 ? 67.064 2.721 -109.619 1.00 95.19 408 THR A O 1
ATOM 3290 N N . VAL A 1 409 ? 66.210 3.888 -107.913 1.00 95.12 409 VAL A N 1
ATOM 3291 C CA . VAL A 1 409 ? 66.517 5.212 -108.473 1.00 95.12 409 VAL A CA 1
ATOM 3292 C C . VAL A 1 409 ? 68.029 5.422 -108.577 1.00 95.12 409 VAL A C 1
ATOM 3294 O O . VAL A 1 409 ? 68.491 6.011 -109.551 1.00 95.12 409 VAL A O 1
ATOM 3297 N N . CYS A 1 410 ? 68.814 4.957 -107.602 1.00 94.94 410 CYS A N 1
ATOM 3298 C CA . CYS A 1 410 ? 70.275 5.026 -107.646 1.00 94.94 410 CYS A CA 1
ATOM 3299 C C . CYS A 1 410 ? 70.855 4.170 -108.782 1.00 94.94 410 CYS A C 1
ATOM 3301 O O . CYS A 1 410 ? 71.686 4.662 -109.543 1.00 94.94 410 CYS A O 1
ATOM 3303 N N . GLU A 1 411 ? 70.388 2.927 -108.934 1.00 94.12 411 GLU A N 1
ATOM 3304 C CA . GLU A 1 411 ? 70.780 2.049 -110.046 1.00 94.12 411 GLU A CA 1
ATOM 3305 C C . GLU A 1 411 ? 70.420 2.671 -111.401 1.00 94.12 411 GLU A C 1
ATOM 3307 O O . GLU A 1 411 ? 71.303 2.855 -112.236 1.00 94.12 411 GLU A O 1
ATOM 3312 N N . LEU A 1 412 ? 69.178 3.136 -111.579 1.00 94.56 412 LEU A N 1
ATOM 3313 C CA . LEU A 1 412 ? 68.761 3.834 -112.801 1.00 94.56 412 LEU A CA 1
ATOM 3314 C C . LEU A 1 412 ? 69.613 5.083 -113.076 1.00 94.56 412 LEU A C 1
ATOM 3316 O O . LEU A 1 412 ? 69.968 5.347 -114.221 1.00 94.56 412 LEU A O 1
ATOM 3320 N N . LYS A 1 413 ? 69.998 5.851 -112.047 1.00 95.38 413 LYS A N 1
ATOM 3321 C CA . LYS A 1 413 ? 70.916 6.995 -112.205 1.00 95.38 413 LYS A CA 1
ATOM 3322 C C . LYS A 1 413 ? 72.305 6.567 -112.683 1.00 95.38 413 LYS A C 1
ATOM 3324 O O . LYS A 1 413 ? 72.878 7.258 -113.523 1.00 95.38 413 LYS A O 1
ATOM 3329 N N . LYS A 1 414 ? 72.855 5.459 -112.168 1.00 94.31 414 LYS A N 1
ATOM 3330 C CA . LYS A 1 414 ? 74.139 4.904 -112.641 1.00 94.31 414 LYS A CA 1
ATOM 3331 C C . LYS A 1 414 ? 74.037 4.453 -114.096 1.00 94.31 414 LYS A C 1
ATOM 3333 O O . LYS A 1 414 ? 74.941 4.738 -114.876 1.00 94.31 414 LYS A O 1
ATOM 3338 N N . GLU A 1 415 ? 72.947 3.777 -114.458 1.00 93.75 415 GLU A N 1
ATOM 3339 C CA . GLU A 1 415 ? 72.681 3.356 -115.836 1.00 93.75 415 GLU A CA 1
ATOM 3340 C C . GLU A 1 415 ? 72.583 4.559 -116.778 1.00 93.75 415 GLU A C 1
ATOM 3342 O O . GLU A 1 415 ? 73.249 4.570 -117.811 1.00 93.75 415 GLU A O 1
ATOM 3347 N N . VAL A 1 416 ? 71.835 5.603 -116.403 1.00 93.00 416 VAL A N 1
ATOM 3348 C CA . VAL A 1 416 ? 71.751 6.859 -117.167 1.00 93.00 416 VAL A CA 1
ATOM 3349 C C . VAL A 1 416 ? 73.131 7.490 -117.337 1.00 93.00 416 VAL A C 1
ATOM 3351 O O . VAL A 1 416 ? 73.515 7.764 -118.468 1.00 93.00 416 VAL A O 1
ATOM 3354 N N . ALA A 1 417 ? 73.920 7.637 -116.268 1.00 93.62 417 ALA A N 1
ATOM 3355 C CA . ALA A 1 417 ? 75.269 8.204 -116.355 1.00 93.62 417 ALA A CA 1
ATOM 3356 C C . ALA A 1 417 ? 76.209 7.363 -117.244 1.00 93.62 417 ALA A C 1
ATOM 3358 O O . ALA A 1 417 ? 77.015 7.901 -118.003 1.00 93.62 417 ALA A O 1
ATOM 3359 N N . SER A 1 418 ? 76.101 6.032 -117.183 1.00 92.94 418 SER A N 1
ATOM 3360 C CA . SER A 1 418 ? 76.852 5.127 -118.060 1.00 92.94 418 SER A CA 1
ATOM 3361 C C . SER A 1 418 ? 76.442 5.282 -119.527 1.00 92.94 418 SER A C 1
ATOM 3363 O O . SER A 1 418 ? 77.309 5.330 -120.404 1.00 92.94 418 SER A O 1
ATOM 3365 N N . LEU A 1 419 ? 75.138 5.387 -119.803 1.00 93.31 419 LEU A N 1
ATOM 3366 C CA . LEU A 1 419 ? 74.609 5.640 -121.142 1.00 93.31 419 LEU A CA 1
ATOM 3367 C C . LEU A 1 419 ? 75.024 7.019 -121.662 1.00 93.31 419 LEU A C 1
ATOM 3369 O O . LEU A 1 419 ? 75.419 7.113 -122.819 1.00 93.31 419 LEU A O 1
ATOM 3373 N N . GLU A 1 420 ? 75.006 8.059 -120.828 1.00 92.38 420 GLU A N 1
ATOM 3374 C CA . GLU A 1 420 ? 75.502 9.401 -121.160 1.00 92.38 420 GLU A CA 1
ATOM 3375 C C . GLU A 1 420 ? 76.983 9.368 -121.558 1.00 92.38 420 GLU A C 1
ATOM 3377 O O . GLU A 1 420 ? 77.344 9.899 -122.607 1.00 92.38 420 GLU A O 1
ATOM 3382 N N . LEU A 1 421 ? 77.830 8.668 -120.793 1.00 92.25 421 LEU A N 1
ATOM 3383 C CA . LEU A 1 421 ? 79.245 8.458 -121.129 1.00 92.25 421 LEU A CA 1
ATOM 3384 C C . LEU A 1 421 ? 79.412 7.721 -122.462 1.00 92.25 421 LEU A C 1
ATOM 3386 O O . LEU A 1 421 ? 80.253 8.082 -123.282 1.00 92.25 421 LEU A O 1
ATOM 3390 N N . LYS A 1 422 ? 78.593 6.691 -122.699 1.00 91.94 422 LYS A N 1
ATOM 3391 C CA . LYS A 1 422 ? 78.618 5.925 -123.948 1.00 91.94 422 LYS A CA 1
ATOM 3392 C C . LYS A 1 422 ? 78.166 6.766 -125.143 1.00 91.94 422 LYS A C 1
ATOM 3394 O O . LYS A 1 422 ? 78.767 6.663 -126.208 1.00 91.94 422 LYS A O 1
ATOM 3399 N N . ILE A 1 423 ? 77.146 7.608 -124.969 1.00 90.81 423 ILE A N 1
ATOM 3400 C CA . ILE A 1 423 ? 76.725 8.601 -125.966 1.00 90.81 423 ILE A CA 1
ATOM 3401 C C . ILE A 1 423 ? 77.877 9.570 -126.233 1.00 90.81 423 ILE A C 1
ATOM 3403 O O . ILE A 1 423 ? 78.205 9.795 -127.391 1.00 90.81 423 ILE A O 1
ATOM 3407 N N . GLN A 1 424 ? 78.535 10.087 -125.192 1.00 88.62 424 GLN A N 1
ATOM 3408 C CA . GLN A 1 424 ? 79.668 11.001 -125.332 1.00 88.62 424 GLN A CA 1
ATOM 3409 C C . GLN A 1 424 ? 80.835 10.360 -126.099 1.00 88.62 424 GLN A C 1
ATOM 3411 O O . GLN A 1 424 ? 81.370 10.980 -127.014 1.00 88.62 424 GLN A O 1
ATOM 3416 N N . MET A 1 425 ? 81.177 9.103 -125.795 1.00 88.25 425 MET A N 1
ATOM 3417 C CA . MET A 1 425 ? 82.186 8.341 -126.540 1.00 88.25 425 MET A CA 1
ATOM 3418 C C . MET A 1 425 ? 81.803 8.141 -128.008 1.00 88.25 425 MET A C 1
ATOM 3420 O O . MET A 1 425 ? 82.637 8.352 -128.879 1.00 88.25 425 MET A O 1
ATOM 3424 N N . LEU A 1 426 ? 80.558 7.747 -128.298 1.00 88.31 426 LEU A N 1
ATOM 3425 C CA . LEU A 1 426 ? 80.090 7.559 -129.675 1.00 88.31 426 LEU A CA 1
ATOM 3426 C C . LEU A 1 426 ? 80.065 8.876 -130.456 1.00 88.31 426 LEU A C 1
ATOM 3428 O O . LEU A 1 426 ? 80.397 8.885 -131.636 1.00 88.31 426 LEU A O 1
ATOM 3432 N N . VAL A 1 427 ? 79.693 9.985 -129.812 1.00 88.00 427 VAL A N 1
ATOM 3433 C CA . VAL A 1 427 ? 79.782 11.324 -130.409 1.00 88.00 427 VAL A CA 1
ATOM 3434 C C . VAL A 1 427 ? 81.237 11.646 -130.745 1.00 88.00 427 VAL A C 1
ATOM 3436 O O . VAL A 1 427 ? 81.510 12.021 -131.879 1.00 88.00 427 VAL A O 1
ATOM 3439 N N . GLN A 1 428 ? 82.171 11.415 -129.819 1.00 84.81 428 GLN A N 1
ATOM 3440 C CA . GLN A 1 428 ? 83.596 11.651 -130.053 1.00 84.81 428 GLN A CA 1
ATOM 3441 C C . GLN A 1 428 ? 84.162 10.746 -131.160 1.00 84.81 428 GLN A C 1
ATOM 3443 O O . GLN A 1 428 ? 84.929 11.210 -131.995 1.00 84.81 428 GLN A O 1
ATOM 3448 N N . GLU A 1 429 ? 83.756 9.476 -131.219 1.00 84.94 429 GLU A N 1
ATOM 3449 C CA . GLU A 1 429 ? 84.139 8.554 -132.293 1.00 84.94 429 GLU A CA 1
ATOM 3450 C C . GLU A 1 429 ? 83.582 9.012 -133.651 1.00 84.94 429 GLU A C 1
ATOM 3452 O O . GLU A 1 429 ? 84.293 8.985 -134.654 1.00 84.94 429 GLU A O 1
ATOM 3457 N N . LEU A 1 430 ? 82.333 9.487 -133.703 1.00 82.44 430 LEU A N 1
ATOM 3458 C CA . LEU A 1 430 ? 81.755 10.079 -134.913 1.00 82.44 430 LEU A CA 1
ATOM 3459 C C . LEU A 1 430 ? 82.489 11.360 -135.335 1.00 82.44 430 LEU A C 1
ATOM 3461 O O . LEU A 1 430 ? 82.674 11.579 -136.531 1.00 82.44 430 LEU A O 1
ATOM 3465 N N . GLU A 1 431 ? 82.925 12.191 -134.387 1.00 80.81 431 GLU A N 1
ATOM 3466 C CA . GLU A 1 431 ? 83.740 13.380 -134.662 1.00 80.81 431 GLU A CA 1
ATOM 3467 C C . GLU A 1 431 ? 85.138 13.020 -135.160 1.00 80.81 431 GLU A C 1
ATOM 3469 O O . GLU A 1 431 ? 85.606 13.610 -136.128 1.00 80.81 431 GLU A O 1
ATOM 3474 N N . GLN A 1 432 ? 85.770 12.006 -134.575 1.00 79.06 432 GLN A N 1
ATOM 3475 C CA . GLN A 1 432 ? 87.071 11.520 -135.015 1.00 79.06 432 GLN A CA 1
ATOM 3476 C C . GLN A 1 432 ? 86.984 10.914 -136.420 1.00 79.06 432 GLN A C 1
ATOM 3478 O O . GLN A 1 432 ? 87.817 11.207 -137.268 1.00 79.06 432 GLN A O 1
ATOM 3483 N N . LYS A 1 433 ? 85.924 10.152 -136.724 1.00 79.38 433 LYS A N 1
ATOM 3484 C CA . LYS A 1 433 ? 85.667 9.672 -138.092 1.00 79.38 433 LYS A CA 1
ATOM 3485 C C . LYS A 1 433 ? 85.330 10.792 -139.072 1.00 79.38 433 LYS A C 1
ATOM 3487 O O . LYS A 1 433 ? 85.611 10.647 -140.260 1.00 79.38 433 LYS A O 1
ATOM 3492 N N . ARG A 1 434 ? 84.736 11.895 -138.607 1.00 78.38 434 ARG A N 1
ATOM 3493 C CA . ARG A 1 434 ? 84.560 13.114 -139.411 1.00 78.38 434 ARG A CA 1
ATOM 3494 C C . ARG A 1 434 ? 85.924 13.732 -139.739 1.00 78.38 434 ARG A C 1
ATOM 3496 O O . ARG A 1 434 ? 86.177 13.997 -140.905 1.00 78.38 434 ARG A O 1
ATOM 3503 N N . GLU A 1 435 ? 86.811 13.871 -138.755 1.00 73.44 435 GLU A N 1
ATOM 3504 C CA . GLU A 1 435 ? 88.175 14.388 -138.957 1.00 73.44 435 GLU A CA 1
ATOM 3505 C C . GLU A 1 435 ? 89.049 13.463 -139.818 1.00 73.44 435 GLU A C 1
ATOM 3507 O O . GLU A 1 435 ? 89.743 13.941 -140.707 1.00 73.44 435 GLU A O 1
ATOM 3512 N N . GLU A 1 436 ? 88.976 12.140 -139.649 1.00 70.44 436 GLU A N 1
ATOM 3513 C CA . GLU A 1 436 ? 89.665 11.179 -140.525 1.00 70.44 436 GLU A CA 1
ATOM 3514 C C . GLU A 1 436 ? 89.147 11.246 -141.971 1.00 70.44 436 GLU A C 1
ATOM 3516 O O . GLU A 1 436 ? 89.925 11.131 -142.921 1.00 70.44 436 GLU A O 1
ATOM 3521 N N . ALA A 1 437 ? 87.840 11.454 -142.166 1.00 64.88 437 ALA A N 1
ATOM 3522 C CA . ALA A 1 437 ? 87.280 11.699 -143.493 1.00 64.88 437 ALA A CA 1
ATOM 3523 C C . ALA A 1 437 ? 87.801 13.019 -144.094 1.00 64.88 437 ALA A C 1
ATOM 3525 O O . ALA A 1 437 ? 88.076 13.069 -145.297 1.00 64.88 437 ALA A O 1
ATOM 3526 N N . ASP A 1 438 ? 88.003 14.047 -143.265 1.00 63.31 438 ASP A N 1
ATOM 3527 C CA . ASP A 1 438 ? 88.586 15.329 -143.666 1.00 63.31 438 ASP A CA 1
ATOM 3528 C C . ASP A 1 438 ? 90.097 15.204 -143.997 1.00 63.31 438 ASP A C 1
ATOM 3530 O O . ASP A 1 438 ? 90.549 15.739 -145.012 1.00 63.31 438 ASP A O 1
ATOM 3534 N N . ASP A 1 439 ? 90.878 14.410 -143.254 1.00 60.16 439 ASP A N 1
ATOM 3535 C CA . ASP A 1 439 ? 92.313 14.162 -143.509 1.00 60.16 439 ASP A CA 1
ATOM 3536 C C . ASP A 1 439 ? 92.568 13.266 -144.737 1.00 60.16 439 ASP A C 1
ATOM 3538 O O . ASP A 1 439 ? 93.515 13.484 -145.507 1.00 60.16 439 ASP A O 1
ATOM 3542 N N . ILE A 1 440 ? 91.686 12.294 -145.004 1.00 58.94 440 ILE A N 1
ATOM 3543 C CA . ILE A 1 440 ? 91.689 11.528 -146.264 1.00 58.94 440 ILE A CA 1
ATOM 3544 C C . ILE A 1 440 ? 91.411 12.452 -147.459 1.00 58.94 440 ILE A C 1
ATOM 3546 O O . ILE A 1 440 ? 91.926 12.212 -148.557 1.00 58.94 440 ILE A O 1
ATOM 3550 N N . HIS A 1 441 ? 90.657 13.536 -147.266 1.00 56.56 441 HIS A N 1
ATOM 3551 C CA . HIS A 1 441 ? 90.470 14.555 -148.295 1.00 56.56 441 HIS A CA 1
ATOM 3552 C C . HIS A 1 441 ? 91.718 15.422 -148.525 1.00 56.56 441 HIS A C 1
ATOM 3554 O O . HIS A 1 441 ? 91.940 15.850 -149.662 1.00 56.56 441 HIS A O 1
ATOM 3560 N N . VAL A 1 442 ? 92.570 15.618 -147.514 1.00 56.62 442 VAL A N 1
ATOM 3561 C CA . VAL A 1 442 ? 93.823 16.386 -147.628 1.00 56.62 442 VAL A CA 1
ATOM 3562 C C . VAL A 1 442 ? 94.961 15.547 -148.229 1.00 56.62 442 VAL A C 1
ATOM 3564 O O . VAL A 1 442 ? 95.674 16.033 -149.103 1.00 56.62 442 VAL A O 1
ATOM 3567 N N . SER A 1 443 ? 95.076 14.254 -147.900 1.00 48.31 443 SER A N 1
ATOM 3568 C CA . SER A 1 443 ? 96.091 13.355 -148.499 1.00 48.31 443 SER A CA 1
ATOM 3569 C C . SER A 1 443 ? 95.781 12.894 -149.936 1.00 48.31 443 SER A C 1
ATOM 3571 O O . SER A 1 443 ? 96.583 12.193 -150.553 1.00 48.31 443 SER A O 1
ATOM 3573 N N . ARG A 1 444 ? 94.638 13.301 -150.511 1.00 51.78 444 ARG A N 1
ATOM 3574 C CA . ARG A 1 444 ? 94.264 13.051 -151.920 1.00 51.78 444 ARG A CA 1
ATOM 3575 C C . ARG A 1 444 ? 94.423 14.262 -152.849 1.00 51.78 444 ARG A C 1
ATOM 3577 O O . ARG A 1 444 ? 93.963 14.200 -153.989 1.00 51.78 444 ARG A O 1
ATOM 3584 N N . ARG A 1 445 ? 95.105 15.321 -152.399 1.00 49.03 445 ARG A N 1
ATOM 3585 C CA . ARG A 1 445 ? 95.679 16.371 -153.259 1.00 49.03 445 ARG A CA 1
ATOM 3586 C C . ARG A 1 445 ? 97.141 16.614 -152.855 1.00 49.03 445 ARG A C 1
ATOM 3588 O O . ARG A 1 445 ? 97.385 17.286 -151.864 1.00 49.03 445 ARG A O 1
ATOM 3595 N N . GLY A 1 446 ? 98.164 16.074 -153.513 1.00 45.75 446 GLY A N 1
ATOM 3596 C CA . GLY A 1 446 ? 98.173 15.566 -154.886 1.00 45.75 446 GLY A CA 1
ATOM 3597 C C . GLY A 1 446 ? 97.967 16.697 -155.874 1.00 45.75 446 GLY A C 1
ATOM 3598 O O . GLY A 1 446 ? 96.785 16.928 -156.208 1.00 45.75 446 GLY A O 1
#

Solvent-accessible surface area (backbone atoms only — not comparable to full-atom values): 27417 Å² total; per-residue (Å²): 136,87,85,88,84,78,85,86,81,78,79,57,76,73,48,58,61,55,60,54,66,71,29,68,91,66,23,68,71,55,38,50,50,52,52,51,46,50,53,50,51,51,52,48,52,42,70,71,58,64,66,85,72,54,72,69,55,43,59,61,44,48,70,70,43,45,63,59,48,50,50,50,52,52,51,45,50,53,52,52,49,55,50,51,54,50,48,50,51,58,53,48,55,49,55,47,52,50,52,52,50,45,69,76,39,66,89,81,54,85,80,80,69,90,73,74,80,80,86,78,88,82,80,76,85,75,76,87,81,77,85,74,85,86,76,84,82,86,89,84,81,89,83,85,90,89,84,87,88,83,87,86,84,90,83,89,86,85,85,82,90,83,88,83,85,89,83,89,78,88,75,87,84,86,80,81,94,79,88,81,87,84,84,77,87,85,89,81,89,82,84,88,84,91,79,81,89,81,91,79,88,83,83,89,83,82,85,85,81,91,80,87,86,90,72,74,74,62,59,55,54,54,50,52,52,48,51,52,50,51,50,54,50,51,54,51,49,50,51,51,52,53,54,50,49,53,50,48,54,51,51,52,53,49,51,51,52,51,51,52,53,51,53,51,51,50,53,52,53,51,53,52,50,53,50,52,53,50,51,51,53,50,50,54,52,51,52,52,51,48,53,50,52,51,53,52,52,49,54,50,49,55,52,50,51,54,52,50,53,53,48,53,50,51,50,52,50,52,52,51,54,52,54,52,51,53,55,49,51,55,49,49,55,52,51,53,51,56,49,51,55,50,49,53,50,51,53,52,52,52,52,52,52,52,52,51,52,50,52,49,49,54,52,51,55,52,48,54,53,49,53,51,50,50,53,52,51,51,51,51,51,53,50,51,53,52,53,51,52,56,51,49,52,53,49,53,53,48,50,51,53,49,51,52,49,53,51,52,52,49,53,52,49,52,52,49,53,53,48,51,51,50,50,52,50,52,52,51,51,54,49,50,53,48,51,52,55,51,48,56,58,53,76,68,57,126

Secondary structure (DSSP, 8-state):
------------HHHHHHHHHSSTTT-HHHHHHHHHHHHHHHHHHHHHHS--S-HHHHHHHHHHHHHHHHHHHHHHHHHHHHHHHHHHHHHHHHHHHHHHHHHH-TTSS-------------------PPPPP-PPPPP----------------------------------------SSS---------------------------------THHHHHHHHHHHHHHHHHHHHHHHHHHHHHHHHHHHHHHHHHHHHHHHHHHHHHHHHHHHHHHHHHHHHHHHHHHHHHHHHHHHHHHHHHHHHHHHHHHHHHHHHHHHHHHHHHHHHHHHHHHHHHHHHHHHHHHHHHHHHHHHHHHHHHHHHHHHHHHHHHHHHHHHHHHHHHHHHHHHHHHHHHHHHHHHHHHHHHHHHHHHHHHHHHHHHHHHHHHHHHHHHHHTT--

Mean predicted aligned error: 22.99 Å

pLDDT: mean 74.15, std 25.44, range [27.94, 98.56]

Organism: NCBI:txid77586

InterPro domains:
  IPR011684 Protein Networked (NET), actin-binding (NAB) domain [PF07765] (15-88)
  IPR011684 Protein Networked (NET), actin-binding (NAB) domain [PS51774] (14-94)
  IPR051861 NET actin-binding domain-containing protein [PTHR32258] (1-436)

Sequence (446 aa):
MASLVRHDSNPTQYSWWWVSHISPKNSKWLQENITDMDVMVKAMIKLINEDADSFARRAEMYYKKRPELMNLVEEFYRAYRALAERYDQATGALRQAHRTISEAFPNQMPSMSEESPSSGQDVEPRTPEMPMPTRAPFDLDDLHKDAAGVSPHLFTVKRNGTQPDDICFSSSRKGLKQFSDLFASSDSSHRANFSDGKVRKGLNFESPDVKGKKGESNDIINLQDEVSKLLTESQSLKQQISSESQRANKAESEIHRLKDTISCLISEKDTTLLQYNASTRRLSVLESEFSKADMELKKLSDRMAIEVDKLKYAESHNSAMRSELETLDQRVRVKEQELEESRKKIESFHFNLQDEMTKRKEAEDALCSLEKQYAQSQEEVNRLALDMEMANDRLNDFNLVKLNLENTVCELKKEVASLELKIQMLVQELEQKREEADDIHVSRRG

Radius of gyration: 84.63 Å; Cα contacts (8 Å, |Δi|>4): 30; chains: 1; bounding box: 183×89×298 Å

Foldseek 3Di:
DDDDDDDPPDPPPPVPVVCQDPDCVHDPVNVVLVVVLVVLVVVLVCLVPPDPDDPVVVVVVCVVCVVVNVVSVVVSVVSVVVVVVVVCVVVVVVVVVVVVVCVVCVPPDDPPDPPDDDDDDDPDPDDPDDDDDDDDDDDDDDDDDDDDDDDDDDDDDDDDDDDDDDDDDDDDDPDDPDDDPDPDDDDDDDDDDDDDDDDDDDDDDDDDDDDDDDDPPVVVVVVVVVVVVVVVVVVVVVVVVVVVVVVVVVVVVVVVVVVVVVVVVVVVVVVVVVVVVVVVVVVVVVVVVVVVVVVVVVVVVVVVVVVVVVVVVVVVVVVVVVVVVVVVVVVVVVVVVVVVVVVVVVVVVVVVVVVVVVVVVVVVVVVVVVVVVVVVVVVVVVVVVVVVVVVVVVVVVVVVVVVVVVVVVVVVVVVVVVVVVVVVVVVVVVVVVVVVVVVVVVVPPD